Protein AF-0000000067000168 (afdb_homodimer)

Radius of gyration: 27.26 Å; Cα contacts (8 Å, |Δi|>4): 964; chains: 2; bounding box: 93×99×62 Å

Solvent-accessible surface area (backbone atoms only — not comparable to full-atom values): 21251 Å² total; per-residue (Å²): 139,87,82,80,80,77,79,79,79,79,78,78,76,75,76,75,75,70,70,74,71,79,65,78,86,60,66,50,33,58,50,72,48,90,46,81,82,55,77,58,92,60,68,30,63,60,35,26,62,43,54,45,55,56,91,67,48,40,62,89,51,80,71,49,58,49,43,51,36,30,37,63,44,26,30,80,57,54,34,35,72,39,35,19,30,31,37,38,38,26,44,44,73,42,67,52,51,40,26,23,35,48,84,32,41,37,41,36,36,30,68,37,51,31,41,33,40,28,24,30,89,33,33,42,31,28,44,68,43,39,56,57,14,38,36,40,38,43,24,40,42,36,30,31,70,36,42,70,29,77,84,43,53,20,34,32,40,37,37,30,46,27,41,58,89,58,74,48,75,42,88,80,62,62,62,50,90,77,47,44,79,56,78,75,70,51,64,82,55,68,68,68,84,119,138,84,80,78,79,78,79,79,76,80,79,78,76,77,78,75,74,69,70,74,72,79,65,78,87,61,65,50,34,60,50,70,47,90,47,82,81,55,76,58,91,60,68,29,62,60,36,26,60,43,53,44,54,56,91,65,48,43,61,88,51,81,72,49,58,51,43,50,38,29,37,64,44,25,31,80,57,55,34,37,71,38,36,19,31,34,38,38,37,24,44,46,74,43,68,52,51,41,26,24,35,48,84,33,40,36,42,37,36,30,66,36,50,31,40,33,38,29,25,30,90,33,32,43,30,27,44,69,44,41,58,59,14,38,35,39,38,44,24,40,42,36,30,32,70,36,43,71,30,78,86,41,55,20,35,32,40,36,36,28,46,27,43,56,86,59,76,48,75,42,90,82,64,62,63,51,89,76,48,45,80,57,78,74,67,52,64,82,56,68,68,68,86,120

Organism: NCBI:txid86049

InterPro domains:
  IPR011051 RmlC-like cupin domain superfamily [SSF51182] (51-175)
  IPR013096 Cupin 2, conserved barrel [PF07883] (87-157)
  IPR014710 RmlC-like jelly roll fold [G3DSA:2.60.120.10] (40-183)
  IPR052535 Bacilysin biosynthesis H2HPP isomerase [PTHR40112] (24-173)

Structure (mmCIF, N/CA/C/O backbone):
data_AF-0000000067000168-model_v1
#
loop_
_entity.id
_entity.type
_entity.pdbx_description
1 polymer Cupin
#
loop_
_atom_site.group_PDB
_atom_site.id
_atom_site.type_symbol
_atom_site.label_atom_id
_atom_site.label_alt_id
_atom_site.label_comp_id
_atom_site.label_asym_id
_atom_site.label_entity_id
_atom_site.label_seq_id
_atom_site.pdbx_PDB_ins_code
_atom_site.Cartn_x
_atom_site.Cartn_y
_atom_site.Cartn_z
_atom_site.occupancy
_atom_site.B_iso_or_equiv
_atom_site.auth_seq_id
_atom_site.auth_comp_id
_atom_site.auth_asym_id
_atom_site.auth_atom_id
_atom_site.pdbx_PDB_model_num
ATOM 1 N N . MET A 1 1 ? -66.438 -50.125 -32.125 1 29.42 1 MET A N 1
ATOM 2 C CA . MET A 1 1 ? -65.312 -50.062 -31.141 1 29.42 1 MET A CA 1
ATOM 3 C C . MET A 1 1 ? -64.312 -49.031 -31.531 1 29.42 1 MET A C 1
ATOM 5 O O . MET A 1 1 ? -63.562 -49.188 -32.5 1 29.42 1 MET A O 1
ATOM 9 N N . SER A 1 2 ? -64.625 -47.625 -31.312 1 34.09 2 SER A N 1
ATOM 10 C CA . SER A 1 2 ? -64 -46.375 -31.672 1 34.09 2 SER A CA 1
ATOM 11 C C . SER A 1 2 ? -62.656 -46.219 -30.984 1 34.09 2 SER A C 1
ATOM 13 O O . SER A 1 2 ? -62.562 -46.344 -29.766 1 34.09 2 SER A O 1
ATOM 15 N N . GLU A 1 3 ? -61.531 -46.438 -31.688 1 32.81 3 GLU A N 1
ATOM 16 C CA . GLU A 1 3 ? -60.125 -46.344 -31.391 1 32.81 3 GLU A CA 1
ATOM 17 C C . GLU A 1 3 ? -59.719 -44.906 -31.078 1 32.81 3 GLU A C 1
ATOM 19 O O . GLU A 1 3 ? -59.875 -44.031 -31.906 1 32.81 3 GLU A O 1
ATOM 24 N N . GLN A 1 4 ? -59.812 -44.375 -29.797 1 29.36 4 GLN A N 1
ATOM 25 C CA . GLN A 1 4 ? -59.344 -43.125 -29.25 1 29.36 4 GLN A CA 1
ATOM 26 C C . GLN A 1 4 ? -57.844 -42.969 -29.391 1 29.36 4 GLN A C 1
ATOM 28 O O . GLN A 1 4 ? -57.094 -43.781 -28.844 1 29.36 4 GLN A O 1
ATOM 33 N N . GLN A 1 5 ? -57.344 -42.406 -30.516 1 31.45 5 GLN A N 1
ATOM 34 C CA . GLN A 1 5 ? -55.938 -42.062 -30.75 1 31.45 5 GLN A CA 1
ATOM 35 C C . GLN A 1 5 ? -55.469 -40.969 -29.781 1 31.45 5 GLN A C 1
ATOM 37 O O . GLN A 1 5 ? -56.031 -39.875 -29.766 1 31.45 5 GLN A O 1
ATOM 42 N N . HIS A 1 6 ? -55.094 -41.312 -28.531 1 33.34 6 HIS A N 1
ATOM 43 C CA . HIS A 1 6 ? -54.5 -40.344 -27.625 1 33.34 6 HIS A CA 1
ATOM 44 C C . HIS A 1 6 ? -53.188 -39.781 -28.203 1 33.34 6 HIS A C 1
ATOM 46 O O . HIS A 1 6 ? -52.281 -40.562 -28.547 1 33.34 6 HIS A O 1
ATOM 52 N N . SER A 1 7 ? -53.25 -38.625 -28.906 1 34.72 7 SER A N 1
ATOM 53 C CA . SER A 1 7 ? -52.062 -37.906 -29.328 1 34.72 7 SER A CA 1
ATOM 54 C C . SER A 1 7 ? -51.281 -37.375 -28.109 1 34.72 7 SER A C 1
ATOM 56 O O . SER A 1 7 ? -51.844 -36.594 -27.312 1 34.72 7 SER A O 1
ATOM 58 N N . HIS A 1 8 ? -50.406 -38.156 -27.531 1 34.56 8 HIS A N 1
ATOM 59 C CA . HIS A 1 8 ? -49.469 -37.656 -26.531 1 34.56 8 HIS A CA 1
ATOM 60 C C . HIS A 1 8 ? -48.562 -36.562 -27.094 1 34.56 8 HIS A C 1
ATOM 62 O O . HIS A 1 8 ? -47.875 -36.781 -28.094 1 34.56 8 HIS A O 1
ATOM 68 N N . SER A 1 9 ? -48.969 -35.281 -27 1 35.06 9 SER A N 1
ATOM 69 C CA . SER A 1 9 ? -48.094 -34.125 -27.281 1 35.06 9 SER A CA 1
ATOM 70 C C . SER A 1 9 ? -46.906 -34.094 -26.328 1 35.06 9 SER A C 1
ATOM 72 O O . SER A 1 9 ? -47.094 -34 -25.109 1 35.06 9 SER A O 1
ATOM 74 N N . HIS A 1 10 ? -45.812 -34.781 -26.656 1 35.72 10 HIS A N 1
ATOM 75 C CA . HIS A 1 10 ? -44.531 -34.594 -25.953 1 35.72 10 HIS A CA 1
ATOM 76 C C . HIS A 1 10 ? -44.062 -33.156 -26.031 1 35.72 10 HIS A C 1
ATOM 78 O O . HIS A 1 10 ? -43.781 -32.656 -27.109 1 35.72 10 HIS A O 1
ATOM 84 N N . ASP A 1 11 ? -44.5 -32.281 -25.125 1 36.09 11 ASP A N 1
ATOM 85 C CA . ASP A 1 11 ? -43.906 -30.969 -24.953 1 36.09 11 ASP A CA 1
ATOM 86 C C . ASP A 1 11 ? -42.438 -31.078 -24.578 1 36.09 11 ASP A C 1
ATOM 88 O O . ASP A 1 11 ? -42.094 -31.594 -23.5 1 36.09 11 ASP A O 1
ATOM 92 N N . HIS A 1 12 ? -41.531 -31.219 -25.516 1 38.75 12 HIS A N 1
ATOM 93 C CA . HIS A 1 12 ? -40.094 -31.047 -25.266 1 38.75 12 HIS A CA 1
ATOM 94 C C . HIS A 1 12 ? -39.812 -29.641 -24.781 1 38.75 12 HIS A C 1
ATOM 96 O O . HIS A 1 12 ? -39.875 -28.672 -25.562 1 38.75 12 HIS A O 1
ATOM 102 N N . SER A 1 13 ? -40.062 -29.312 -23.516 1 37.72 13 SER A N 1
ATOM 103 C CA . SER A 1 13 ? -39.469 -28.109 -22.938 1 37.72 13 SER A CA 1
ATOM 104 C C . SER A 1 13 ? -37.938 -28.125 -23.031 1 37.72 13 SER A C 1
ATOM 106 O O . SER A 1 13 ? -37.281 -28.906 -22.344 1 37.72 13 SER A O 1
ATOM 108 N N . HIS A 1 14 ? -37.375 -27.75 -24.172 1 37.94 14 HIS A N 1
ATOM 109 C CA . HIS A 1 14 ? -35.938 -27.438 -24.219 1 37.94 14 HIS A CA 1
ATOM 110 C C . HIS A 1 14 ?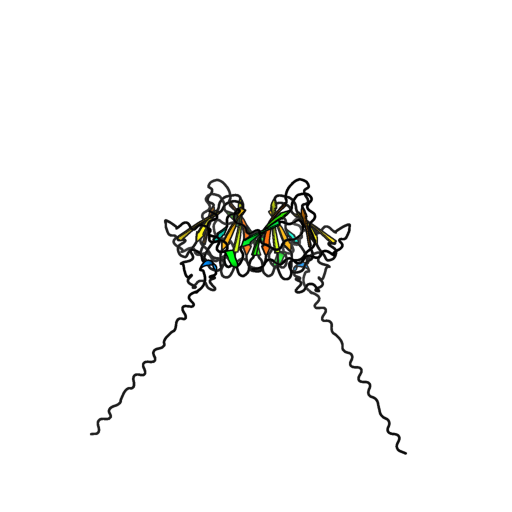 -35.594 -26.312 -23.234 1 37.94 14 HIS A C 1
ATOM 112 O O . HIS A 1 14 ? -36.062 -25.188 -23.406 1 37.94 14 HIS A O 1
ATOM 118 N N . ASP A 1 15 ? -35.406 -26.641 -21.984 1 37.81 15 ASP A N 1
ATOM 119 C CA . ASP A 1 15 ? -34.719 -25.703 -21.094 1 37.81 15 ASP A CA 1
ATOM 120 C C . ASP A 1 15 ? -33.344 -25.297 -21.656 1 37.81 15 ASP A C 1
ATOM 122 O O . ASP A 1 15 ? -32.438 -26.125 -21.734 1 37.81 15 ASP A O 1
ATOM 126 N N . HIS A 1 16 ? -33.281 -24.391 -22.609 1 38.38 16 HIS A N 1
ATOM 127 C CA . HIS A 1 16 ? -32.031 -23.719 -22.906 1 38.38 16 HIS A CA 1
ATOM 128 C C . HIS A 1 16 ? -31.438 -23.047 -21.672 1 38.38 16 HIS A C 1
ATOM 130 O O . HIS A 1 16 ? -31.922 -21.984 -21.25 1 38.38 16 HIS A O 1
ATOM 136 N N . SER A 1 17 ? -30.875 -23.812 -20.766 1 37.38 17 SER A N 1
ATOM 137 C CA . SER A 1 17 ? -29.969 -23.156 -19.828 1 37.38 17 SER A CA 1
ATOM 138 C C . SER A 1 17 ? -28.938 -22.297 -20.578 1 37.38 17 SER A C 1
ATOM 140 O O . SER A 1 17 ? -28.016 -22.844 -21.203 1 37.38 17 SER A O 1
ATOM 142 N N . HIS A 1 18 ? -29.312 -21.234 -21.109 1 37.41 18 HIS A N 1
ATOM 143 C CA . HIS A 1 18 ? -28.281 -20.266 -21.453 1 37.41 18 HIS A CA 1
ATOM 144 C C . HIS A 1 18 ? -27.344 -20.031 -20.281 1 37.41 18 HIS A C 1
ATOM 146 O O . HIS A 1 18 ? -27.656 -19.281 -19.359 1 37.41 18 HIS A O 1
ATOM 152 N N . GLY A 1 19 ? -26.578 -21.047 -19.953 1 36.81 19 GLY A N 1
ATOM 153 C CA . GLY A 1 19 ? -25.422 -20.594 -19.188 1 36.81 19 GLY A CA 1
ATOM 154 C C . GLY A 1 19 ? -24.781 -19.359 -19.766 1 36.81 19 GLY A C 1
ATOM 155 O O . GLY A 1 19 ? -24.281 -19.375 -20.891 1 36.81 19 GLY A O 1
ATOM 156 N N . HIS A 1 20 ? -25.266 -18.188 -19.547 1 38.78 20 HIS A N 1
ATOM 157 C CA . HIS A 1 20 ? -24.516 -16.969 -19.812 1 38.78 20 HIS A CA 1
ATOM 158 C C . HIS A 1 20 ? -23.047 -17.125 -19.438 1 38.78 20 HIS A C 1
ATOM 160 O O . HIS A 1 20 ? -22.703 -17.266 -18.266 1 38.78 20 HIS A O 1
ATOM 166 N N . ASP A 1 21 ? -22.344 -17.922 -20.203 1 43.53 21 ASP A N 1
ATOM 167 C CA . ASP A 1 21 ? -20.891 -17.766 -20.156 1 43.53 21 ASP A CA 1
ATOM 168 C C . ASP A 1 21 ? -20.5 -16.281 -20.172 1 43.53 21 ASP A C 1
ATOM 170 O O . ASP A 1 21 ? -20.625 -15.617 -21.203 1 43.53 21 ASP A O 1
ATOM 174 N N . HIS A 1 22 ? -20.797 -15.508 -19.172 1 50.88 22 HIS A N 1
ATOM 175 C CA . HIS A 1 22 ? -20.266 -14.148 -19.078 1 50.88 22 HIS A CA 1
ATOM 176 C C . HIS A 1 22 ? -18.766 -14.125 -19.391 1 50.88 22 HIS A C 1
ATOM 178 O O . HIS A 1 22 ? -17.938 -14.18 -18.484 1 50.88 22 HIS A O 1
ATOM 184 N N . SER A 1 23 ? -18.5 -14.664 -20.531 1 63.84 23 SER A N 1
ATOM 185 C CA . SER A 1 23 ? -17.125 -14.586 -21.016 1 63.84 23 SER A CA 1
ATOM 186 C C . SER A 1 23 ? -16.641 -13.141 -21.078 1 63.84 23 SER A C 1
ATOM 188 O O . SER A 1 23 ? -17.375 -12.258 -21.531 1 63.84 23 SER A O 1
ATOM 190 N N . HIS A 1 24 ? -15.75 -12.797 -20.281 1 73.31 24 HIS A N 1
ATOM 191 C CA . HIS A 1 24 ? -15.086 -11.5 -20.328 1 73.31 24 HIS A CA 1
ATOM 192 C C . HIS A 1 24 ? -14.609 -11.18 -21.75 1 73.31 24 HIS A C 1
ATOM 194 O O . HIS A 1 24 ? -13.93 -12 -22.375 1 73.31 24 HIS A O 1
ATOM 200 N N . SER A 1 25 ? -15.148 -10.078 -22.422 1 77.75 25 SER A N 1
ATOM 201 C CA . SER A 1 25 ? -14.828 -9.703 -23.797 1 77.75 25 SER A CA 1
ATOM 202 C C . SER A 1 25 ? -13.703 -8.672 -23.828 1 77.75 25 SER A C 1
ATOM 204 O O . SER A 1 25 ? -13.141 -8.398 -24.891 1 77.75 25 SER A O 1
ATOM 206 N N . GLY A 1 26 ? -13.156 -8.242 -22.797 1 83.19 26 GLY A N 1
ATOM 207 C CA . GLY A 1 26 ? -12.102 -7.246 -22.766 1 83.19 26 GLY A CA 1
ATOM 208 C C . GLY A 1 26 ? -10.719 -7.84 -22.578 1 83.19 26 GLY A C 1
ATOM 209 O O . GLY A 1 26 ? -10.555 -9.062 -22.562 1 83.19 26 GLY A O 1
ATOM 210 N N . PRO A 1 27 ? -9.75 -6.926 -22.719 1 91.12 27 PRO A N 1
ATOM 211 C CA . PRO A 1 27 ? -8.406 -7.434 -22.453 1 91.12 27 PRO A CA 1
ATOM 212 C C . PRO A 1 27 ? -8.32 -8.25 -21.172 1 91.12 27 PRO A C 1
ATOM 214 O O . PRO A 1 27 ? -8.992 -7.926 -20.188 1 91.12 27 PRO A O 1
ATOM 217 N N . ALA A 1 28 ? -7.535 -9.266 -21.172 1 91.19 28 ALA A N 1
ATOM 218 C CA . ALA A 1 28 ? -7.465 -10.227 -20.078 1 91.19 28 ALA A CA 1
ATOM 219 C C . ALA A 1 28 ? -7.094 -9.539 -18.766 1 91.19 28 ALA A C 1
ATOM 221 O O . ALA A 1 28 ? -7.594 -9.898 -17.703 1 91.19 28 ALA A O 1
ATOM 222 N N . HIS A 1 29 ? -6.23 -8.531 -18.828 1 91 29 HIS A N 1
ATOM 223 C CA . HIS A 1 29 ? -5.73 -7.91 -17.609 1 91 29 HIS A CA 1
ATOM 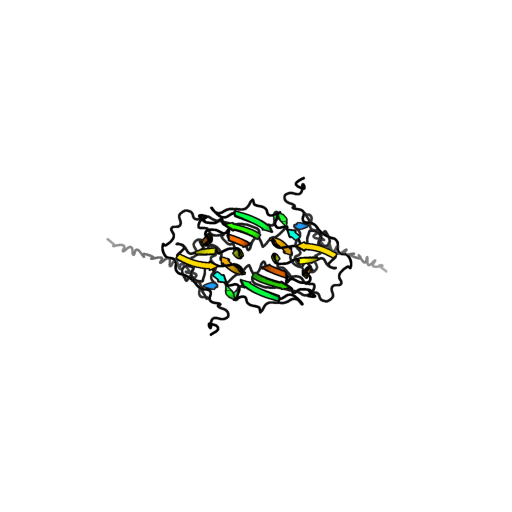224 C C . HIS A 1 29 ? -6.824 -7.102 -16.922 1 91 29 HIS A C 1
ATOM 226 O O . HIS A 1 29 ? -6.656 -6.676 -15.773 1 91 29 HIS A O 1
ATOM 232 N N . LEU A 1 30 ? -7.965 -6.926 -17.578 1 91.81 30 LEU A N 1
ATOM 233 C CA . LEU A 1 30 ? -9.062 -6.172 -16.984 1 91.81 30 LEU A CA 1
ATOM 234 C C . LEU A 1 30 ? -10.094 -7.109 -16.359 1 91.81 30 LEU A C 1
ATOM 236 O O . LEU A 1 30 ? -11.055 -6.652 -15.727 1 91.81 30 LEU A O 1
ATOM 240 N N . PHE A 1 31 ? -9.859 -8.391 -16.5 1 93.25 31 PHE A N 1
ATOM 241 C CA . PHE A 1 31 ? -10.742 -9.375 -15.883 1 93.25 31 PHE A CA 1
ATOM 242 C C . PHE A 1 31 ? -10.523 -9.422 -14.375 1 93.25 31 PHE A C 1
ATOM 244 O O . PHE A 1 31 ? -9.383 -9.414 -13.906 1 93.25 31 PHE A O 1
ATOM 251 N N . GLN A 1 32 ? -11.648 -9.5 -13.617 1 94.25 32 GLN A N 1
ATOM 252 C CA . GLN A 1 32 ? -11.586 -9.766 -12.188 1 94.25 32 GLN A CA 1
ATOM 253 C C . GLN A 1 32 ? -12.648 -10.781 -11.773 1 94.25 32 GLN A C 1
ATOM 255 O O . GLN A 1 32 ? -13.836 -10.594 -12.055 1 94.25 32 GLN A O 1
ATOM 260 N N . ALA A 1 33 ? -12.156 -11.773 -11.148 1 95 33 ALA A N 1
ATOM 261 C CA . ALA A 1 33 ? -13.094 -12.773 -10.633 1 95 33 ALA A CA 1
ATOM 262 C C . ALA A 1 33 ? -13.945 -12.195 -9.5 1 95 33 ALA A C 1
ATOM 264 O O . ALA A 1 33 ? -13.461 -11.383 -8.711 1 95 33 ALA A O 1
ATOM 265 N N . THR A 1 34 ? -15.18 -12.648 -9.383 1 93.81 34 THR A N 1
ATOM 266 C CA . THR A 1 34 ? -16.078 -12.195 -8.328 1 93.81 34 THR A CA 1
ATOM 267 C C . THR A 1 34 ? -16.422 -13.336 -7.379 1 93.81 34 THR A C 1
ATOM 269 O O . THR A 1 34 ? -17.078 -13.125 -6.355 1 93.81 34 THR A O 1
ATOM 272 N N . SER A 1 35 ? -15.969 -14.523 -7.797 1 92.81 35 SER A N 1
ATOM 273 C CA . SER A 1 35 ? -16.094 -15.711 -6.961 1 92.81 35 SER A CA 1
ATOM 274 C C . SER A 1 35 ? -14.969 -16.703 -7.223 1 92.81 35 SER A C 1
ATOM 276 O O . SER A 1 35 ? -14.305 -16.625 -8.258 1 92.81 35 SER A O 1
ATOM 278 N N . PRO A 1 36 ? -14.758 -17.641 -6.336 1 89.5 36 PRO A N 1
ATOM 279 C CA . PRO A 1 36 ? -13.68 -18.594 -6.551 1 89.5 36 PRO A CA 1
ATOM 280 C C . PRO A 1 36 ? -13.953 -19.531 -7.727 1 89.5 36 PRO A C 1
ATOM 282 O O . PRO A 1 36 ? -13.039 -20.203 -8.211 1 89.5 36 PRO A O 1
ATOM 285 N N . ASP A 1 37 ? -15.141 -19.562 -8.219 1 90.81 37 ASP A N 1
ATOM 286 C CA . ASP A 1 37 ? -15.516 -20.516 -9.266 1 90.81 37 ASP A CA 1
ATOM 287 C C . ASP A 1 37 ? -15.391 -19.875 -10.648 1 90.81 37 ASP A C 1
ATOM 289 O O . ASP A 1 37 ? -15.555 -20.547 -11.664 1 90.81 37 ASP A O 1
ATOM 293 N N . ASP A 1 38 ? -15.133 -18.562 -10.609 1 92 38 ASP A N 1
ATOM 294 C CA . ASP A 1 38 ? -15.008 -17.891 -11.891 1 92 38 ASP A CA 1
ATOM 295 C C . ASP A 1 38 ? -13.781 -18.391 -12.656 1 92 38 ASP A C 1
ATOM 297 O O . ASP A 1 38 ? -12.727 -18.625 -12.062 1 92 38 ASP A O 1
ATOM 301 N N . GLN A 1 39 ? -13.977 -18.469 -14 1 89.31 39 GLN A N 1
ATOM 302 C CA . GLN A 1 39 ? -12.867 -18.875 -14.859 1 89.31 39 GLN A CA 1
ATOM 303 C C . GLN A 1 39 ? -12.305 -17.688 -15.633 1 89.31 39 GLN A C 1
ATOM 305 O O . GLN A 1 39 ? -13.023 -17.031 -16.375 1 89.31 39 GLN A O 1
ATOM 310 N N . PRO A 1 40 ? -11.094 -17.5 -15.422 1 92.38 40 PRO A N 1
ATOM 311 C CA . PRO A 1 40 ? -10.484 -16.422 -16.203 1 92.38 40 PRO A CA 1
ATOM 312 C C . PRO A 1 40 ? -10.398 -16.75 -17.703 1 92.38 40 PRO A C 1
ATOM 314 O O . PRO A 1 40 ? -10.352 -17.938 -18.062 1 92.38 40 PRO A O 1
ATOM 317 N N . PRO A 1 41 ? -10.367 -15.75 -18.562 1 91.56 41 PRO A N 1
ATOM 318 C CA . PRO A 1 41 ? -10.344 -15.984 -20.016 1 91.56 41 PRO A CA 1
ATOM 319 C C . PRO A 1 41 ? -9.023 -16.578 -20.484 1 91.56 41 PRO A C 1
ATOM 321 O O . PRO A 1 41 ? -8.945 -17.109 -21.594 1 91.56 41 PRO A O 1
ATOM 324 N N . ASP A 1 42 ? -7.953 -16.547 -19.734 1 94.5 42 ASP A N 1
ATOM 325 C CA . ASP A 1 42 ? -6.621 -16.953 -20.156 1 94.5 42 ASP A CA 1
ATOM 326 C C . ASP A 1 42 ? -5.957 -17.844 -19.109 1 94.5 42 ASP A C 1
ATOM 328 O O . ASP A 1 42 ? -4.734 -17.812 -18.953 1 94.5 42 ASP A O 1
ATOM 332 N N . ASP A 1 43 ? -6.773 -18.484 -18.375 1 94 43 ASP A N 1
ATOM 333 C CA . ASP A 1 43 ? -6.281 -19.359 -17.312 1 94 43 ASP A CA 1
ATOM 334 C C . ASP A 1 43 ? -5.383 -18.609 -16.344 1 94 43 ASP A C 1
ATOM 336 O O . ASP A 1 43 ? -4.371 -19.141 -15.883 1 94 43 ASP A O 1
ATOM 340 N N . TRP A 1 44 ? -5.547 -17.312 -16.188 1 96 44 TRP A N 1
ATOM 341 C CA . TRP A 1 44 ? -4.934 -16.422 -15.211 1 96 44 TRP A CA 1
ATOM 342 C C . TRP A 1 44 ? -3.596 -15.891 -15.719 1 96 44 TRP A C 1
ATOM 344 O O . TRP A 1 44 ? -2.869 -15.211 -14.984 1 96 44 TRP A O 1
ATOM 354 N N . LYS A 1 45 ? -3.25 -16.156 -16.891 1 96.56 45 LYS A N 1
ATOM 355 C CA . LYS A 1 45 ? -1.918 -15.766 -17.328 1 96.56 45 LYS A CA 1
ATOM 356 C C . LYS A 1 45 ? -1.714 -14.258 -17.188 1 96.56 45 LYS A C 1
ATOM 358 O O . LYS A 1 45 ? -0.816 -13.812 -16.469 1 96.56 45 LYS A O 1
ATOM 363 N N . GLU A 1 46 ? -2.594 -13.461 -17.781 1 94.44 46 GLU A N 1
ATOM 364 C CA . GLU A 1 46 ? -2.494 -12.008 -17.719 1 94.44 46 GLU A CA 1
ATOM 365 C C . GLU A 1 46 ? -3.592 -11.414 -16.828 1 94.44 46 GLU A C 1
ATOM 367 O O . GLU A 1 46 ? -3.521 -10.25 -16.438 1 94.44 46 GLU A O 1
ATOM 372 N N . SER A 1 47 ? -4.562 -12.25 -16.531 1 95.44 47 SER A N 1
ATOM 373 C CA . SER A 1 47 ? -5.656 -11.844 -15.656 1 95.44 47 SER A CA 1
ATOM 374 C C . SER A 1 47 ? -5.332 -12.125 -14.195 1 95.44 47 SER A C 1
ATOM 376 O O . SER A 1 47 ? -6.086 -11.734 -13.297 1 95.44 47 SER A O 1
ATOM 378 N N . GLY A 1 48 ? -4.219 -12.789 -13.938 1 97.62 48 GLY A N 1
ATOM 379 C CA . GLY A 1 48 ? -3.771 -13.117 -12.594 1 97.62 48 GLY A CA 1
ATOM 380 C C . GLY A 1 48 ? -2.736 -12.148 -12.055 1 97.62 48 GLY A C 1
ATOM 381 O O . GLY A 1 48 ? -2.865 -10.938 -12.227 1 97.62 48 GLY A O 1
ATOM 382 N N . VAL A 1 49 ? -1.754 -12.672 -11.422 1 98.69 49 VAL A N 1
ATOM 383 C CA . VAL A 1 49 ? -0.721 -11.875 -10.773 1 98.69 49 VAL A CA 1
ATOM 384 C C . VAL A 1 49 ? 0.064 -11.094 -11.82 1 98.69 49 VAL A C 1
ATOM 386 O O . VAL A 1 49 ? 0.394 -11.617 -12.883 1 98.69 49 VAL A O 1
ATOM 389 N N . ARG A 1 50 ? 0.33 -9.859 -11.523 1 98.56 50 ARG A N 1
ATOM 390 C CA . ARG A 1 50 ? 1.165 -9 -12.359 1 98.56 50 ARG A CA 1
ATOM 391 C C . ARG A 1 50 ? 2.355 -8.469 -11.57 1 98.56 50 ARG A C 1
ATOM 393 O O . ARG A 1 50 ? 2.193 -7.961 -10.461 1 98.56 50 ARG A O 1
ATOM 400 N N . VAL A 1 51 ? 3.502 -8.602 -12.125 1 98.75 51 VAL A N 1
ATOM 401 C CA . VAL A 1 51 ? 4.707 -8.039 -11.531 1 98.75 51 VAL A CA 1
ATOM 402 C C . VAL A 1 51 ? 5.168 -6.832 -12.352 1 98.75 51 VAL A C 1
ATOM 404 O O . VAL A 1 51 ? 5.473 -6.957 -13.539 1 98.75 51 VAL A O 1
ATOM 407 N N . ILE A 1 52 ? 5.184 -5.707 -11.758 1 98.5 52 ILE A N 1
ATOM 408 C CA . ILE A 1 52 ? 5.586 -4.465 -12.406 1 98.5 52 ILE A CA 1
ATOM 409 C C . ILE A 1 52 ? 6.988 -4.07 -11.945 1 98.5 52 ILE A C 1
ATOM 411 O O . ILE A 1 52 ? 7.195 -3.744 -10.781 1 98.5 52 ILE A O 1
ATOM 415 N N . PRO A 1 53 ? 7.914 -4.012 -12.867 1 98.38 53 PRO A N 1
ATOM 416 C CA . PRO A 1 53 ? 9.289 -3.662 -12.492 1 98.38 53 PRO A CA 1
ATOM 417 C C . PRO A 1 53 ? 9.414 -2.213 -12.031 1 98.38 53 PRO A C 1
ATOM 419 O O . PRO A 1 53 ? 8.742 -1.327 -12.562 1 98.38 53 PRO A O 1
ATOM 422 N N . ALA A 1 54 ? 10.352 -2.006 -11.148 1 98.06 54 ALA A N 1
ATOM 423 C CA . ALA A 1 54 ? 10.609 -0.682 -10.578 1 98.06 54 ALA A CA 1
ATOM 424 C C . ALA A 1 54 ? 10.922 0.332 -11.68 1 98.06 54 ALA A C 1
ATOM 426 O O . ALA A 1 54 ? 10.594 1.514 -11.555 1 98.06 54 ALA A O 1
ATOM 427 N N . GLY A 1 55 ? 11.5 -0.064 -12.719 1 96.75 55 GLY A N 1
ATOM 428 C CA . GLY A 1 55 ? 11.891 0.822 -13.805 1 96.75 55 GLY A CA 1
ATOM 429 C C . GLY A 1 55 ? 10.766 1.092 -14.789 1 96.75 55 GLY A C 1
ATOM 430 O O . GLY A 1 55 ? 10.945 1.839 -15.75 1 96.75 55 GLY A O 1
ATOM 431 N N . SER A 1 56 ? 9.586 0.588 -14.531 1 96.75 56 SER A N 1
ATOM 432 C CA . SER A 1 56 ? 8.492 0.692 -15.484 1 96.75 56 SER A CA 1
ATOM 433 C C . SER A 1 56 ? 7.316 1.469 -14.898 1 96.75 56 SER A C 1
ATOM 435 O O . SER A 1 56 ? 6.18 1.316 -15.344 1 96.75 56 SER A O 1
ATOM 437 N N . LEU A 1 57 ? 7.531 2.291 -13.945 1 97.19 57 LEU A N 1
ATOM 438 C CA . LEU A 1 57 ? 6.445 3.059 -13.352 1 97.19 57 LEU A CA 1
ATOM 439 C C . LEU A 1 57 ? 6.039 4.219 -14.258 1 97.19 57 LEU A C 1
ATOM 441 O O . LEU A 1 57 ? 6.844 4.703 -15.055 1 97.19 57 LEU A O 1
ATOM 445 N N . ASP A 1 58 ? 4.809 4.617 -14.164 1 95.44 58 ASP A N 1
ATOM 446 C CA . ASP A 1 58 ? 4.242 5.684 -14.984 1 95.44 58 ASP A CA 1
ATOM 447 C C . ASP A 1 58 ? 4.277 7.023 -14.25 1 95.44 58 ASP A C 1
ATOM 449 O O . ASP A 1 58 ? 3.607 7.191 -13.227 1 95.44 58 ASP A O 1
ATOM 453 N N . THR A 1 59 ? 4.906 8.031 -14.797 1 94 59 THR A N 1
ATOM 454 C CA . THR A 1 59 ? 5.09 9.297 -14.102 1 94 59 THR A CA 1
ATOM 455 C C . THR A 1 59 ? 3.957 10.266 -14.438 1 94 59 THR A C 1
ATOM 457 O O . THR A 1 59 ? 3.914 11.383 -13.922 1 94 59 THR A O 1
ATOM 460 N N . ASN A 1 60 ? 3.078 9.797 -15.289 1 91.31 60 ASN A N 1
ATOM 461 C CA . ASN A 1 60 ? 1.927 10.633 -15.602 1 91.31 60 ASN A CA 1
ATOM 462 C C . ASN A 1 60 ? 0.85 10.539 -14.523 1 91.31 60 ASN A C 1
ATOM 464 O O . ASN A 1 60 ? -0.215 9.961 -14.758 1 91.31 60 ASN A O 1
ATOM 468 N N . THR A 1 61 ? 1.073 11.102 -13.438 1 90.81 61 THR A N 1
ATOM 469 C CA . THR A 1 61 ? 0.187 11.109 -12.281 1 90.81 61 THR A CA 1
ATOM 470 C C . THR A 1 61 ? -0.006 12.531 -11.758 1 90.81 61 THR A C 1
ATOM 472 O O . THR A 1 61 ? 0.827 13.406 -12 1 90.81 61 THR A O 1
ATOM 475 N N . PRO A 1 62 ? -1.192 12.82 -11.07 1 88.44 62 PRO A N 1
ATOM 476 C CA . PRO A 1 62 ? -1.297 14.125 -10.414 1 88.44 62 PRO A CA 1
ATOM 477 C C . PRO A 1 62 ? -0.125 14.406 -9.477 1 88.44 62 PRO A C 1
ATOM 479 O O . PRO A 1 62 ? 0.356 13.5 -8.789 1 88.44 62 PRO A O 1
ATOM 482 N N . GLN A 1 63 ? 0.305 15.625 -9.539 1 89.38 63 GLN A N 1
ATOM 483 C CA . GLN A 1 63 ? 1.479 15.992 -8.758 1 89.38 63 GLN A CA 1
ATOM 484 C C . GLN A 1 63 ? 1.157 17.109 -7.773 1 89.38 63 GLN A C 1
ATOM 486 O O . GLN A 1 63 ? 0.157 17.812 -7.934 1 89.38 63 GLN A O 1
ATOM 491 N N . THR A 1 64 ? 1.86 17.203 -6.738 1 90.69 64 THR A N 1
ATOM 492 C CA . THR A 1 64 ? 1.968 18.312 -5.793 1 90.69 64 THR A CA 1
ATOM 493 C C . THR A 1 64 ? 3.354 18.953 -5.863 1 90.69 64 THR A C 1
ATOM 495 O O . THR A 1 64 ? 4.359 18.25 -5.996 1 90.69 64 THR A O 1
ATOM 498 N N . PRO A 1 65 ? 3.416 20.266 -5.809 1 89.44 65 PRO A N 1
ATOM 499 C CA . PRO A 1 65 ? 4.742 20.891 -5.848 1 89.44 65 PRO A CA 1
ATOM 500 C C . PRO A 1 65 ? 5.738 20.203 -4.91 1 89.44 65 PRO A C 1
ATOM 502 O O . PRO A 1 65 ? 5.426 19.969 -3.74 1 89.44 65 PRO A O 1
ATOM 505 N N . GLY A 1 66 ? 6.875 19.828 -5.508 1 91.75 66 GLY A N 1
ATOM 506 C CA . GLY A 1 66 ? 7.98 19.281 -4.738 1 91.75 66 GLY A CA 1
ATOM 507 C C . GLY A 1 66 ? 7.895 17.781 -4.562 1 91.75 66 GLY A C 1
ATOM 508 O O . GLY A 1 66 ? 8.781 17.172 -3.963 1 91.75 66 GLY A O 1
ATOM 509 N N . MET A 1 67 ? 6.859 17.188 -5.031 1 93.19 67 MET A N 1
ATOM 510 C CA . MET A 1 67 ? 6.664 15.742 -4.898 1 93.19 67 MET A CA 1
ATOM 511 C C . MET A 1 67 ? 6.574 15.078 -6.27 1 93.19 67 MET A C 1
ATOM 513 O O . MET A 1 67 ? 5.809 15.516 -7.125 1 93.19 67 MET A O 1
ATOM 517 N N . ASN A 1 68 ? 7.391 14.07 -6.5 1 93.81 68 ASN A N 1
ATOM 518 C CA . ASN A 1 68 ? 7.352 13.297 -7.734 1 93.81 68 ASN A CA 1
ATOM 519 C C . ASN A 1 68 ? 6.691 11.938 -7.52 1 93.81 68 ASN A C 1
ATOM 521 O O . ASN A 1 68 ? 7.273 11.047 -6.895 1 93.81 68 ASN A O 1
ATOM 525 N N . ARG A 1 69 ? 5.504 11.789 -8.125 1 95.5 69 ARG A N 1
ATOM 526 C CA . ARG A 1 69 ? 4.766 10.531 -7.988 1 95.5 69 ARG A CA 1
ATOM 527 C C . ARG A 1 69 ? 4.855 9.711 -9.266 1 95.5 69 ARG A C 1
ATOM 529 O O . ARG A 1 69 ? 4.852 10.258 -10.367 1 95.5 69 ARG A O 1
ATOM 536 N N . ALA A 1 70 ? 4.984 8.43 -9.125 1 96.69 70 ALA A N 1
ATOM 537 C CA . ALA A 1 70 ? 4.941 7.477 -10.227 1 96.69 70 ALA A CA 1
ATOM 538 C C . ALA A 1 70 ? 4.035 6.297 -9.898 1 96.69 70 ALA A C 1
ATOM 540 O O . ALA A 1 70 ? 4.047 5.789 -8.773 1 96.69 70 ALA A O 1
ATOM 541 N N . ALA A 1 71 ? 3.246 5.859 -10.852 1 97.12 71 ALA A N 1
ATOM 542 C CA . ALA A 1 71 ? 2.23 4.836 -10.617 1 97.12 71 ALA A CA 1
ATOM 543 C C . ALA A 1 71 ? 2.715 3.467 -11.086 1 97.12 71 ALA A C 1
ATOM 545 O O . ALA A 1 71 ? 3.311 3.344 -12.156 1 97.12 71 ALA A O 1
ATOM 546 N N . ALA A 1 72 ? 2.48 2.488 -10.305 1 98.06 72 ALA A N 1
ATOM 547 C CA . ALA A 1 72 ? 2.686 1.089 -10.664 1 98.06 72 ALA A CA 1
ATOM 548 C C . ALA A 1 72 ? 1.355 0.398 -10.953 1 98.06 72 ALA A C 1
ATOM 550 O O . ALA A 1 72 ? 1.147 -0.131 -12.047 1 98.06 72 ALA A O 1
ATOM 551 N N . ILE A 1 73 ? 0.443 0.464 -10.039 1 97.94 73 ILE A N 1
ATOM 552 C CA . ILE A 1 73 ? -0.841 -0.228 -10.094 1 97.94 73 ILE A CA 1
ATOM 553 C C . ILE A 1 73 ? -1.954 0.772 -10.391 1 97.94 73 ILE A C 1
ATOM 555 O O . ILE A 1 73 ? -2.182 1.709 -9.625 1 97.94 73 ILE A O 1
ATOM 559 N N . THR A 1 74 ? -2.611 0.643 -11.453 1 96.81 74 THR A N 1
ATOM 560 C CA . THR A 1 74 ? -3.793 1.398 -11.859 1 96.81 74 THR A CA 1
ATOM 561 C C . THR A 1 74 ? -4.781 0.503 -12.594 1 96.81 74 THR A C 1
ATOM 563 O O . THR A 1 74 ? -4.453 -0.63 -12.953 1 96.81 74 THR A O 1
ATOM 566 N N . ASN A 1 75 ? -5.922 1.038 -12.766 1 96.38 75 ASN A N 1
ATOM 567 C CA . ASN A 1 75 ? -6.883 0.307 -13.586 1 96.38 75 ASN A CA 1
ATOM 568 C C . ASN A 1 75 ? -6.332 0.041 -14.984 1 96.38 75 ASN A C 1
ATOM 570 O O . ASN A 1 75 ? -6.348 -1.098 -15.461 1 96.38 75 ASN A O 1
ATOM 574 N N . ALA A 1 76 ? -5.828 1.032 -15.625 1 93.75 76 ALA A N 1
ATOM 575 C CA . ALA A 1 76 ? -5.363 0.93 -17 1 93.75 76 ALA A CA 1
ATOM 576 C C . ALA A 1 76 ? -4.234 -0.088 -17.125 1 93.75 76 ALA A C 1
ATOM 578 O O . ALA A 1 76 ? -4.137 -0.798 -18.125 1 93.75 76 ALA A O 1
ATOM 579 N N . ARG A 1 77 ? -3.438 -0.24 -16.141 1 95 77 ARG A N 1
ATOM 580 C CA . ARG A 1 77 ? -2.209 -1.018 -16.266 1 95 77 ARG A CA 1
ATOM 581 C C . ARG A 1 77 ? -2.439 -2.471 -15.859 1 95 77 ARG A C 1
ATOM 583 O O . ARG A 1 77 ? -1.859 -3.383 -16.453 1 95 77 ARG A O 1
ATOM 590 N N . VAL A 1 78 ? -3.301 -2.668 -14.812 1 96.31 78 VAL A N 1
ATOM 591 C CA . VAL A 1 78 ? -3.393 -4.035 -14.312 1 96.31 78 VAL A CA 1
ATOM 592 C C . VAL A 1 78 ? -4.855 -4.395 -14.047 1 96.31 78 VAL A C 1
ATOM 594 O O . VAL A 1 78 ? -5.152 -5.484 -13.555 1 96.31 78 VAL A O 1
ATOM 597 N N . GLY A 1 79 ? -5.723 -3.459 -14.258 1 95.75 79 GLY A N 1
ATOM 598 C CA . GLY A 1 79 ? -7.145 -3.717 -14.086 1 95.75 79 GLY A CA 1
ATOM 599 C C . GLY A 1 79 ? -7.609 -3.514 -12.656 1 95.75 79 GLY A C 1
ATOM 600 O O . GLY A 1 79 ? -8.719 -3.924 -12.289 1 95.75 79 GLY A O 1
ATOM 601 N N . ALA A 1 80 ? -6.812 -2.938 -11.836 1 97.44 80 ALA A N 1
ATOM 602 C CA . ALA A 1 80 ? -7.207 -2.674 -10.453 1 97.44 80 ALA A CA 1
ATOM 603 C C . ALA A 1 80 ? -8.453 -1.797 -10.398 1 97.44 80 ALA A C 1
ATOM 605 O O . ALA A 1 80 ? -8.578 -0.835 -11.156 1 97.44 80 ALA A O 1
ATOM 606 N N . GLN A 1 81 ? -9.359 -2.094 -9.453 1 96.81 81 GLN A N 1
ATOM 607 C CA . GLN A 1 81 ? -10.617 -1.364 -9.367 1 96.81 81 GLN A CA 1
ATOM 608 C C . GLN A 1 81 ? -10.766 -0.675 -8.016 1 96.81 81 GLN A C 1
ATOM 610 O O . GLN A 1 81 ? -11.555 0.256 -7.863 1 96.81 81 GLN A O 1
ATOM 615 N N . LYS A 1 82 ? -9.961 -1.091 -7.105 1 96.88 82 LYS A N 1
ATOM 616 C CA . LYS A 1 82 ? -10.172 -0.612 -5.742 1 96.88 82 LYS A CA 1
ATOM 617 C C . LYS A 1 82 ? -8.875 -0.063 -5.148 1 96.88 82 LYS A C 1
ATOM 619 O O . LYS A 1 82 ? -8.875 0.493 -4.051 1 96.88 82 LYS A O 1
ATOM 624 N N . LEU A 1 83 ? -7.812 -0.228 -5.93 1 97.5 83 LEU A N 1
ATOM 625 C CA . LEU A 1 83 ? -6.52 0.201 -5.41 1 97.5 83 LEU A CA 1
ATOM 626 C C . LEU A 1 83 ? -5.746 0.99 -6.465 1 97.5 83 LEU A C 1
ATOM 628 O O . LEU A 1 83 ? -5.832 0.688 -7.656 1 97.5 83 LEU A O 1
ATOM 632 N N . TRP A 1 84 ? -5.082 1.916 -6.027 1 97.5 84 TRP A N 1
ATOM 633 C CA . TRP A 1 84 ? -3.992 2.59 -6.727 1 97.5 84 TRP A CA 1
ATOM 634 C C . TRP A 1 84 ? -2.697 2.512 -5.922 1 97.5 84 TRP A C 1
ATOM 636 O O . TRP A 1 84 ? -2.709 2.656 -4.699 1 97.5 84 TRP A O 1
ATOM 646 N N . ALA A 1 85 ? -1.532 2.279 -6.598 1 98.31 85 ALA A N 1
ATOM 647 C CA . ALA A 1 85 ? -0.274 2.234 -5.855 1 98.31 85 ALA A CA 1
ATOM 648 C C . ALA A 1 85 ? 0.884 2.742 -6.711 1 98.31 85 ALA A C 1
ATOM 650 O O . ALA A 1 85 ? 0.878 2.58 -7.934 1 98.31 85 ALA A O 1
ATOM 651 N N . GLY A 1 86 ? 1.844 3.283 -6.051 1 98.06 86 GLY A N 1
ATOM 652 C CA . GLY A 1 86 ? 3.051 3.797 -6.68 1 98.06 86 GLY A CA 1
ATOM 653 C C . GLY A 1 86 ? 4.066 4.324 -5.684 1 98.06 86 GLY A C 1
ATOM 654 O O . GLY A 1 86 ? 4.172 3.811 -4.566 1 98.06 86 GLY A O 1
ATOM 655 N N . THR A 1 87 ? 4.895 5.191 -6.188 1 98.12 87 THR A N 1
ATOM 656 C CA . THR A 1 87 ? 5.949 5.762 -5.352 1 98.12 87 THR A CA 1
ATOM 657 C C . THR A 1 87 ? 5.855 7.285 -5.328 1 98.12 87 THR A C 1
ATOM 659 O O . THR A 1 87 ? 5.195 7.887 -6.18 1 98.12 87 THR A O 1
ATOM 662 N N . VAL A 1 88 ? 6.426 7.844 -4.328 1 97.62 88 VAL A N 1
ATOM 663 C CA . VAL A 1 88 ? 6.656 9.281 -4.27 1 97.62 88 VAL A CA 1
ATOM 664 C C . VAL A 1 88 ? 8.07 9.562 -3.771 1 97.62 88 VAL A C 1
ATOM 666 O O . VAL A 1 88 ? 8.562 8.891 -2.859 1 97.62 88 VAL A O 1
ATOM 669 N N . LYS A 1 89 ? 8.68 10.445 -4.355 1 97.25 89 LYS A N 1
ATOM 670 C CA . LYS A 1 89 ? 9.992 10.945 -3.959 1 97.25 89 LYS A CA 1
ATOM 671 C C . LYS A 1 89 ? 9.953 12.445 -3.68 1 97.25 89 LYS A C 1
ATOM 673 O O . LYS A 1 89 ? 9.305 13.203 -4.41 1 97.25 89 LYS A O 1
ATOM 678 N N . ILE A 1 90 ? 10.57 12.82 -2.652 1 97.44 90 ILE A N 1
ATOM 679 C CA . ILE A 1 90 ? 10.695 14.227 -2.299 1 97.44 90 ILE A CA 1
ATOM 680 C C . ILE A 1 90 ? 12.164 14.586 -2.121 1 97.44 90 ILE A C 1
ATOM 682 O O . ILE A 1 90 ? 12.844 14.047 -1.244 1 97.44 90 ILE A O 1
ATOM 686 N N . HIS A 1 91 ? 12.586 15.508 -2.889 1 94.88 91 HIS A N 1
ATOM 687 C CA . HIS A 1 91 ? 13.992 15.891 -2.867 1 94.88 91 HIS A CA 1
ATOM 688 C C . HIS A 1 91 ? 14.344 16.625 -1.577 1 94.88 91 HIS A C 1
ATOM 690 O O . HIS A 1 91 ? 13.477 17.203 -0.932 1 94.88 91 HIS A O 1
ATOM 696 N N . ALA A 1 92 ? 15.688 16.578 -1.354 1 92 92 ALA A N 1
ATOM 697 C CA . ALA A 1 92 ? 16.188 17.375 -0.234 1 92 92 ALA A CA 1
ATOM 698 C C . ALA A 1 92 ? 15.891 18.859 -0.434 1 92 92 ALA A C 1
ATOM 700 O O . ALA A 1 92 ? 16.031 19.375 -1.54 1 92 92 ALA A O 1
ATOM 701 N N . ASN A 1 93 ? 15.305 19.5 0.617 1 84.94 93 ASN A N 1
ATOM 702 C CA . ASN A 1 93 ? 15.023 20.938 0.64 1 84.94 93 ASN A CA 1
ATOM 703 C C . ASN A 1 93 ? 13.828 21.281 -0.24 1 84.94 93 ASN A C 1
ATOM 705 O O . ASN A 1 93 ? 13.688 22.422 -0.679 1 84.94 93 ASN A O 1
ATOM 709 N N . ALA A 1 94 ? 13.164 20.25 -0.65 1 89.12 94 ALA A N 1
ATOM 710 C CA . ALA A 1 94 ? 11.984 20.516 -1.462 1 89.12 94 ALA A CA 1
ATOM 711 C C . ALA A 1 94 ? 10.938 21.297 -0.664 1 89.12 94 ALA A C 1
ATOM 713 O O . ALA A 1 94 ? 10.734 21.031 0.523 1 89.12 94 ALA A O 1
ATOM 714 N N . LYS A 1 95 ? 10.305 22.281 -1.29 1 86.94 95 LYS A N 1
ATOM 715 C CA . LYS A 1 95 ? 9.109 22.953 -0.77 1 86.94 95 LYS A CA 1
ATOM 716 C C . LYS A 1 95 ? 7.84 22.25 -1.243 1 86.94 95 LYS A C 1
ATOM 718 O O . LYS A 1 95 ? 7.488 22.328 -2.424 1 86.94 95 LYS A O 1
ATOM 723 N N . THR A 1 96 ? 7.215 21.625 -0.332 1 92.94 96 THR A N 1
ATOM 724 C CA . THR A 1 96 ? 6.035 20.859 -0.729 1 92.94 96 THR A CA 1
ATOM 725 C C . THR A 1 96 ? 4.758 21.625 -0.38 1 92.94 96 THR A C 1
ATOM 727 O O . THR A 1 96 ? 4.773 22.516 0.466 1 92.94 96 THR A O 1
ATOM 730 N N . GLY A 1 97 ? 3.719 21.328 -1.048 1 94 97 GLY A N 1
ATOM 731 C CA . GLY A 1 97 ? 2.455 22.016 -0.842 1 94 97 GLY A CA 1
ATOM 732 C C . GLY A 1 97 ? 1.486 21.234 0.028 1 94 97 GLY A C 1
ATOM 733 O O . GLY A 1 97 ? 1.536 20.016 0.073 1 94 97 GLY A O 1
ATOM 734 N N . ALA A 1 98 ? 0.583 22 0.659 1 97.12 98 ALA A N 1
ATOM 735 C CA . ALA A 1 98 ? -0.529 21.391 1.383 1 97.12 98 ALA A CA 1
ATOM 736 C C . ALA A 1 98 ? -1.587 20.859 0.418 1 97.12 98 ALA A C 1
ATOM 738 O O . ALA A 1 98 ? -1.873 21.484 -0.604 1 97.12 98 ALA A O 1
ATOM 739 N N . HIS A 1 99 ? -2.217 19.766 0.759 1 97.75 99 HIS A N 1
ATOM 740 C CA . HIS A 1 99 ? -3.217 19.141 -0.101 1 97.75 99 HIS A CA 1
ATOM 741 C C . HIS A 1 99 ? -4.023 18.094 0.661 1 97.75 99 HIS A C 1
ATOM 743 O O . HIS A 1 99 ? -3.762 17.828 1.84 1 97.75 99 HIS A O 1
ATOM 749 N N . HIS A 1 100 ? -5.039 17.594 0.061 1 97.38 100 HIS A N 1
ATOM 750 C CA . HIS A 1 100 ? -5.73 16.391 0.507 1 97.38 100 HIS A CA 1
ATOM 751 C C . HIS A 1 100 ? -6.094 15.5 -0.672 1 97.38 100 HIS A C 1
ATOM 753 O O . HIS A 1 100 ? -5.926 15.891 -1.83 1 97.38 100 HIS A O 1
ATOM 759 N N . HIS A 1 101 ? -6.535 14.328 -0.337 1 97.19 101 HIS A N 1
ATOM 760 C CA . HIS A 1 101 ? -6.77 13.336 -1.387 1 97.19 101 HIS A CA 1
ATOM 761 C C . HIS A 1 101 ? -8.258 13.008 -1.51 1 97.19 101 HIS A C 1
ATOM 763 O O . HIS A 1 101 ? -8.617 11.867 -1.806 1 97.19 101 HIS A O 1
ATOM 769 N N . GLY A 1 102 ? -9.102 13.977 -1.254 1 96.69 102 GLY A N 1
ATOM 770 C CA . GLY A 1 102 ? -10.539 13.781 -1.364 1 96.69 102 GLY A CA 1
ATOM 771 C C . GLY A 1 102 ? -11.047 12.617 -0.532 1 96.69 102 GLY A C 1
ATOM 772 O O . GLY A 1 102 ? -10.742 12.523 0.659 1 96.69 102 GLY A O 1
ATOM 773 N N . HIS A 1 103 ? -11.883 11.758 -1.174 1 96.5 103 HIS A N 1
ATOM 774 C CA . HIS A 1 103 ? -12.562 10.68 -0.463 1 96.5 103 HIS A CA 1
ATOM 775 C C . HIS A 1 103 ? -11.633 9.492 -0.252 1 96.5 103 HIS A C 1
ATOM 777 O O . HIS A 1 103 ? -12.031 8.484 0.335 1 96.5 103 HIS A O 1
ATOM 783 N N . LEU A 1 104 ? -10.43 9.594 -0.684 1 97.19 104 LEU A N 1
ATOM 784 C CA . LEU A 1 104 ? -9.539 8.438 -0.678 1 97.19 104 LEU A 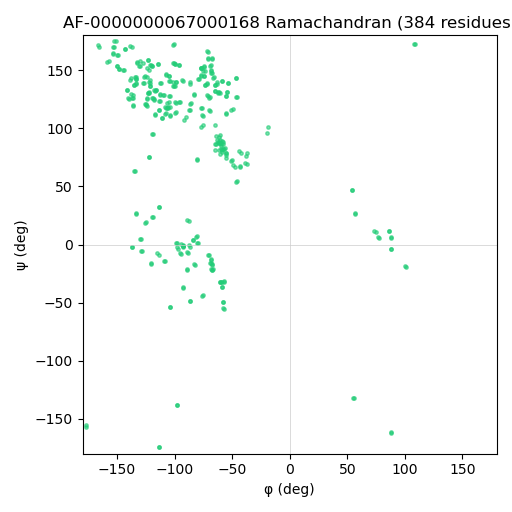CA 1
ATOM 785 C C . LEU A 1 104 ? -8.836 8.305 0.667 1 97.19 104 LEU A C 1
ATOM 787 O O . LEU A 1 104 ? -8.414 9.305 1.258 1 97.19 104 LEU A O 1
ATOM 791 N N . GLU A 1 105 ? -8.719 7.09 1.126 1 97.62 105 GLU A N 1
ATOM 792 C CA . GLU A 1 105 ? -7.715 6.734 2.127 1 97.62 105 GLU A CA 1
ATOM 793 C C . GLU A 1 105 ? -6.34 6.539 1.489 1 97.62 105 GLU A C 1
ATOM 795 O O . GLU A 1 105 ? -6.234 5.988 0.393 1 97.62 105 GLU A O 1
ATOM 800 N N . SER A 1 106 ? -5.328 6.984 2.221 1 97.88 106 SER A N 1
ATOM 801 C CA . SER A 1 106 ? -3.965 6.801 1.736 1 97.88 106 SER A CA 1
ATOM 802 C C . SER A 1 106 ? -3.096 6.117 2.785 1 97.88 106 SER A C 1
ATOM 804 O O . SER A 1 106 ? -3.197 6.414 3.977 1 97.88 106 SER A O 1
ATOM 806 N N . VAL A 1 107 ? -2.307 5.23 2.299 1 98.44 107 VAL A N 1
ATOM 807 C CA . VAL A 1 107 ? -1.238 4.625 3.09 1 98.44 107 VAL A CA 1
ATOM 808 C C . VAL A 1 107 ? 0.117 4.98 2.482 1 98.44 107 VAL A C 1
ATOM 810 O O . VAL A 1 107 ? 0.3 4.898 1.266 1 98.44 107 VAL A O 1
ATOM 813 N N . ILE A 1 108 ? 1.023 5.402 3.352 1 98.81 108 ILE A N 1
ATOM 814 C CA . ILE A 1 108 ? 2.398 5.684 2.951 1 98.81 108 ILE A CA 1
ATOM 815 C C . ILE A 1 108 ? 3.359 4.824 3.771 1 98.81 108 ILE A C 1
ATOM 817 O O . ILE A 1 108 ? 3.205 4.699 4.988 1 98.81 108 ILE A O 1
ATOM 821 N N . TYR A 1 109 ? 4.242 4.195 3.164 1 98.94 109 TYR A N 1
ATOM 822 C CA . TYR A 1 109 ? 5.352 3.482 3.789 1 98.94 109 TYR A CA 1
ATOM 823 C C . TYR A 1 109 ? 6.68 4.156 3.469 1 98.94 109 TYR A C 1
ATOM 825 O O . TYR A 1 109 ? 7.008 4.367 2.299 1 98.94 109 TYR A O 1
ATOM 833 N N . VAL A 1 110 ? 7.488 4.434 4.516 1 98.88 110 VAL A N 1
ATOM 834 C CA . VAL A 1 110 ? 8.766 5.102 4.301 1 98.88 110 VAL A CA 1
ATOM 835 C C . VAL A 1 110 ? 9.844 4.066 3.994 1 98.88 110 VAL A C 1
ATOM 837 O O . VAL A 1 110 ? 10.172 3.232 4.844 1 98.88 110 VAL A O 1
ATOM 840 N N . VAL A 1 111 ? 10.367 4.145 2.811 1 98.62 111 VAL A N 1
ATOM 841 C CA . VAL A 1 111 ? 11.414 3.219 2.377 1 98.62 111 VAL A CA 1
ATOM 842 C C . VAL A 1 111 ? 12.781 3.748 2.797 1 98.62 111 VAL A C 1
ATOM 844 O O . VAL A 1 111 ? 13.602 3.008 3.346 1 98.62 111 VAL A O 1
ATOM 847 N N . LYS A 1 112 ? 13.031 4.953 2.527 1 98.12 112 LYS A N 1
ATOM 848 C CA . LYS A 1 112 ? 14.289 5.637 2.797 1 98.12 112 LYS A CA 1
ATOM 849 C C . LYS A 1 112 ? 14.055 7.094 3.188 1 98.12 112 LYS A C 1
ATOM 851 O O . LYS A 1 112 ? 13.133 7.734 2.684 1 98.12 112 LYS A O 1
ATOM 856 N N . GLY A 1 113 ? 15 7.617 4.051 1 98.06 113 GLY A N 1
ATOM 857 C CA . GLY A 1 113 ? 14.898 9.016 4.449 1 98.06 113 GLY A CA 1
ATOM 858 C C . GLY A 1 113 ? 14.016 9.219 5.668 1 98.06 113 GLY A C 1
ATOM 859 O O . GLY A 1 113 ? 13.898 8.328 6.516 1 98.06 113 GLY A O 1
ATOM 860 N N . LYS A 1 114 ? 13.609 10.469 5.824 1 98 114 LYS A N 1
ATOM 861 C CA . LYS A 1 114 ? 12.781 10.859 6.961 1 98 114 LYS A CA 1
ATOM 862 C C . LYS A 1 114 ? 11.695 11.852 6.539 1 98 114 LYS A C 1
ATOM 864 O O . LYS A 1 114 ? 11.992 12.875 5.922 1 98 114 LYS A O 1
ATOM 869 N N . ALA A 1 115 ? 10.508 11.477 6.863 1 98.31 115 ALA A N 1
ATOM 870 C CA . ALA A 1 115 ? 9.367 12.336 6.562 1 98.31 115 ALA A CA 1
ATOM 871 C C . ALA A 1 115 ? 8.953 13.141 7.793 1 98.31 115 ALA A C 1
ATOM 873 O O . ALA A 1 115 ? 8.961 12.625 8.914 1 98.31 115 ALA A O 1
ATOM 874 N N . ARG A 1 116 ? 8.617 14.344 7.637 1 98.19 116 ARG A N 1
ATOM 875 C CA . ARG A 1 116 ? 7.863 15.141 8.602 1 98.19 116 ARG A CA 1
ATOM 876 C C . ARG A 1 116 ? 6.484 15.5 8.055 1 98.19 116 ARG A C 1
ATOM 878 O O . ARG A 1 116 ? 6.375 16.234 7.066 1 98.19 116 ARG A O 1
ATOM 885 N N . MET A 1 117 ? 5.516 14.977 8.727 1 98.56 117 MET A N 1
ATOM 886 C CA . MET A 1 117 ? 4.137 15.281 8.344 1 98.56 117 MET A CA 1
ATOM 887 C C . MET A 1 117 ? 3.6 16.469 9.133 1 98.56 117 MET A C 1
ATOM 889 O O . MET A 1 117 ? 3.854 16.578 10.336 1 98.56 117 MET A O 1
ATOM 893 N N . ARG A 1 118 ? 2.879 17.266 8.461 1 98.62 118 ARG A N 1
ATOM 894 C CA . ARG A 1 118 ? 1.99 18.234 9.109 1 98.62 118 ARG A CA 1
ATOM 895 C C . ARG A 1 118 ? 0.556 18.062 8.617 1 98.62 118 ARG A C 1
ATOM 897 O O . ARG A 1 118 ? 0.325 17.797 7.438 1 98.62 118 ARG A O 1
ATOM 904 N N . TRP A 1 119 ? -0.357 18.281 9.555 1 98.62 119 TRP A N 1
ATOM 905 C CA . TRP A 1 119 ? -1.735 18.141 9.102 1 98.62 119 TRP A CA 1
ATOM 906 C C . TRP A 1 119 ? -2.678 19 9.938 1 98.62 119 TRP A C 1
ATOM 908 O O . TRP A 1 119 ? -2.277 19.562 10.961 1 98.62 119 TRP A O 1
ATOM 918 N N . GLY A 1 120 ? -3.873 19.094 9.492 1 98.25 120 GLY A N 1
ATOM 919 C CA . GLY A 1 120 ? -4.898 19.953 10.062 1 98.25 120 GLY A CA 1
ATOM 920 C C . GLY A 1 120 ? -5.23 21.141 9.188 1 98.25 120 GLY A C 1
ATOM 921 O O . GLY A 1 120 ? -4.516 21.438 8.227 1 98.25 120 GLY A O 1
ATOM 922 N N . ASP A 1 121 ? -6.254 21.906 9.547 1 97.06 121 ASP A N 1
ATOM 923 C CA . ASP A 1 121 ? -6.723 23.016 8.727 1 97.06 121 ASP A CA 1
ATOM 924 C C . ASP A 1 121 ? -5.695 24.141 8.688 1 97.06 121 ASP A C 1
ATOM 926 O O . ASP A 1 121 ? -5.738 25 7.809 1 97.06 121 ASP A O 1
ATOM 930 N N . LYS A 1 122 ? -4.871 24.125 9.648 1 97.94 122 LYS A N 1
ATOM 931 C CA . LYS A 1 122 ? -3.775 25.094 9.695 1 97.94 122 LYS A CA 1
ATOM 932 C C . LYS A 1 122 ? -2.43 24.391 9.828 1 97.94 122 LYS A C 1
ATOM 934 O O . LYS A 1 122 ? -1.467 24.969 10.344 1 97.94 122 LYS A O 1
ATOM 939 N N . LEU A 1 123 ? -2.473 23.094 9.484 1 98.44 123 LEU A N 1
ATOM 940 C CA . LEU A 1 123 ? -1.279 22.266 9.617 1 98.44 123 LEU A CA 1
ATOM 941 C C . LEU A 1 123 ? -0.72 22.344 11.031 1 98.44 123 LEU A C 1
ATOM 943 O O . LEU A 1 123 ? 0.485 22.516 11.219 1 98.44 123 LEU A O 1
ATOM 947 N N . GLN A 1 124 ? -1.602 22.203 11.969 1 98.56 124 GLN A N 1
ATOM 948 C CA . GLN A 1 124 ? -1.254 22.516 13.352 1 98.56 124 GLN A CA 1
ATOM 949 C C . GLN A 1 124 ? -0.761 21.266 14.086 1 98.56 124 GLN A C 1
ATOM 951 O O . GLN A 1 124 ? -0.33 21.344 15.234 1 98.56 124 GLN A O 1
ATOM 956 N N . PHE A 1 125 ? -0.714 20.109 13.492 1 98.75 125 PHE A N 1
ATOM 957 C CA . PHE A 1 125 ? -0.175 18.891 14.078 1 98.75 125 PHE A CA 1
ATOM 958 C C . PHE A 1 125 ? 0.996 18.359 13.258 1 98.75 125 PHE A C 1
ATOM 960 O O . PHE A 1 125 ? 1.081 18.609 12.055 1 98.75 125 PHE A O 1
ATOM 967 N N . THR A 1 126 ? 1.888 17.609 13.984 1 98.81 126 THR A N 1
ATOM 968 C CA . THR A 1 126 ? 3.057 17.109 13.266 1 98.81 126 THR A CA 1
ATOM 969 C C . THR A 1 126 ? 3.531 15.789 13.867 1 98.81 126 THR A C 1
ATOM 971 O O . THR A 1 126 ? 3.24 15.484 15.023 1 98.81 126 THR A O 1
ATOM 974 N N . ALA A 1 127 ? 4.148 15.023 13.117 1 98.69 127 ALA A N 1
ATOM 975 C CA . ALA A 1 127 ? 4.852 13.797 13.477 1 98.69 127 ALA A CA 1
ATOM 976 C C . ALA A 1 127 ? 5.898 13.43 12.43 1 98.69 127 ALA A C 1
ATOM 978 O O . ALA A 1 127 ? 5.785 13.828 11.266 1 98.69 127 ALA A O 1
ATOM 979 N N . GLU A 1 128 ? 6.852 12.672 12.844 1 98.5 128 GLU A N 1
ATOM 980 C CA . GLU A 1 128 ? 7.883 12.219 11.914 1 98.5 128 GLU A CA 1
ATOM 981 C C . GLU A 1 128 ? 7.82 10.703 11.711 1 98.5 128 GLU A C 1
ATOM 983 O O . GLU A 1 128 ? 7.32 9.977 12.578 1 98.5 128 GLU A O 1
ATOM 988 N N . ALA A 1 129 ? 8.328 10.32 10.586 1 98.69 129 ALA A N 1
ATOM 989 C CA . ALA A 1 129 ? 8.352 8.914 10.195 1 98.69 129 ALA A CA 1
ATOM 990 C C . ALA A 1 129 ? 9.656 8.57 9.477 1 98.69 129 ALA A C 1
ATOM 992 O O . ALA A 1 129 ? 10.102 9.305 8.594 1 98.69 129 ALA A O 1
ATOM 993 N N . GLY A 1 130 ? 10.273 7.461 9.883 1 98.5 130 GLY A N 1
ATOM 994 C CA . GLY A 1 130 ? 11.477 6.965 9.234 1 98.5 130 GLY A CA 1
ATOM 995 C C . GLY A 1 130 ? 11.266 5.645 8.516 1 98.5 130 GLY A C 1
ATOM 996 O O . GLY A 1 130 ? 10.133 5.16 8.414 1 98.5 130 GLY A O 1
ATOM 997 N N . PRO A 1 131 ? 12.406 5.086 8.008 1 98.62 131 PRO A N 1
ATOM 998 C CA . PRO A 1 131 ? 12.281 3.838 7.246 1 98.62 131 PRO A CA 1
ATOM 999 C C . PRO A 1 131 ? 11.578 2.736 8.039 1 98.62 131 PRO A C 1
ATOM 1001 O O . PRO A 1 131 ? 11.953 2.457 9.18 1 98.62 131 PRO A O 1
ATOM 1004 N N . GLY A 1 132 ? 10.547 2.15 7.422 1 98.62 132 GLY A N 1
ATOM 1005 C CA . GLY A 1 132 ? 9.797 1.087 8.07 1 98.62 132 GLY A CA 1
ATOM 1006 C C . GLY A 1 132 ? 8.492 1.562 8.688 1 98.62 132 GLY A C 1
ATOM 1007 O O . GLY A 1 132 ? 7.609 0.754 8.984 1 98.62 132 GLY A O 1
ATOM 1008 N N . ASP A 1 133 ? 8.336 2.85 8.914 1 98.88 133 ASP A N 1
ATOM 1009 C CA . ASP A 1 133 ? 7.113 3.4 9.492 1 98.88 133 ASP A CA 1
ATOM 1010 C C . ASP A 1 133 ? 6.004 3.479 8.445 1 98.88 133 ASP A C 1
ATOM 1012 O O . ASP A 1 133 ? 6.277 3.605 7.25 1 98.88 133 ASP A O 1
ATOM 1016 N N . PHE A 1 134 ? 4.77 3.396 8.898 1 98.94 134 PHE A N 1
ATOM 1017 C CA . PHE A 1 134 ? 3.578 3.607 8.078 1 98.94 134 PHE A CA 1
ATOM 1018 C C . PHE A 1 134 ? 2.908 4.93 8.43 1 98.94 134 PHE A C 1
ATOM 1020 O O . PHE A 1 134 ? 2.951 5.367 9.586 1 98.94 134 PHE A O 1
ATOM 1027 N N . ILE A 1 135 ? 2.34 5.559 7.461 1 98.88 135 ILE A N 1
ATOM 1028 C CA . ILE A 1 135 ? 1.53 6.762 7.621 1 98.88 135 ILE A CA 1
ATOM 1029 C C . ILE A 1 135 ? 0.143 6.531 7.023 1 98.88 135 ILE A C 1
ATOM 1031 O O . ILE A 1 135 ? 0.017 6.066 5.891 1 98.88 135 ILE A O 1
ATOM 1035 N N . TYR A 1 136 ? -0.866 6.734 7.777 1 98.75 136 TYR A N 1
ATOM 1036 C CA . TYR A 1 136 ? -2.248 6.707 7.312 1 98.75 136 TYR A CA 1
ATOM 1037 C C . TYR A 1 136 ? -2.805 8.117 7.172 1 98.75 136 TYR A C 1
ATOM 1039 O O . TYR A 1 136 ? -2.715 8.922 8.102 1 98.75 136 TYR A O 1
ATOM 1047 N N . VAL A 1 137 ? -3.354 8.453 6.043 1 98.62 137 VAL A N 1
ATOM 1048 C CA . VAL A 1 137 ? -4.012 9.734 5.789 1 98.62 137 VAL A CA 1
ATOM 1049 C C . VAL A 1 137 ? -5.488 9.5 5.477 1 98.62 137 VAL A C 1
ATOM 1051 O O . VAL A 1 137 ? -5.832 8.977 4.414 1 98.62 137 VAL A O 1
ATOM 1054 N N . PRO A 1 138 ? -6.359 9.922 6.363 1 98.25 138 PRO A N 1
ATOM 1055 C CA . PRO A 1 138 ? -7.793 9.742 6.121 1 98.25 138 PRO A CA 1
ATOM 1056 C C . PRO A 1 138 ? -8.328 10.656 5.02 1 98.25 138 PRO A C 1
ATOM 1058 O O . PRO A 1 138 ? -7.641 11.594 4.602 1 98.25 138 PRO A O 1
ATOM 1061 N N . PRO A 1 139 ? -9.555 10.359 4.523 1 97.88 139 PRO A N 1
ATOM 1062 C CA . PRO A 1 139 ? -10.195 11.211 3.52 1 97.88 139 PRO A CA 1
ATOM 1063 C C . PRO A 1 139 ? -10.297 12.672 3.957 1 97.88 139 PRO A C 1
ATOM 1065 O O . PRO A 1 139 ? -10.609 12.953 5.117 1 97.88 139 PRO A O 1
ATOM 1068 N N . TYR A 1 140 ? -9.883 13.594 3.084 1 97.88 140 TYR A N 1
ATOM 1069 C CA . TYR A 1 140 ? -10.141 15.031 3.111 1 97.88 140 TYR A CA 1
ATOM 1070 C C . TYR A 1 140 ? -9.258 15.727 4.137 1 97.88 140 TYR A C 1
ATOM 1072 O O . TYR A 1 140 ? -9.359 16.938 4.34 1 97.88 140 TYR A O 1
ATOM 1080 N N . VAL A 1 141 ? -8.336 15.055 4.758 1 98.19 141 VAL A N 1
ATOM 1081 C CA . VAL A 1 141 ? -7.473 15.672 5.762 1 98.19 141 VAL A CA 1
ATOM 1082 C C . VAL A 1 141 ? -6.41 16.531 5.078 1 98.19 141 VAL A C 1
ATOM 1084 O O . VAL A 1 141 ? -5.559 16 4.352 1 98.19 141 VAL A O 1
ATOM 1087 N N . PRO A 1 142 ? -6.434 17.828 5.332 1 98.06 142 PRO A N 1
ATOM 1088 C CA . PRO A 1 142 ? -5.312 18.625 4.832 1 98.06 142 PRO A CA 1
ATOM 1089 C C . PRO A 1 142 ? -3.977 18.219 5.445 1 98.06 142 PRO A C 1
ATOM 1091 O O . PRO A 1 142 ? -3.871 18.078 6.664 1 98.06 142 PRO A O 1
ATOM 1094 N N . HIS A 1 143 ? -2.99 18.016 4.582 1 98.5 143 HIS A N 1
ATOM 1095 C CA . HIS A 1 143 ? -1.689 17.609 5.098 1 98.5 143 HIS A CA 1
ATOM 1096 C C . HIS A 1 143 ? -0.564 18.031 4.16 1 98.5 143 HIS A C 1
ATOM 1098 O O . HIS A 1 143 ? -0.818 18.469 3.035 1 98.5 143 HIS A O 1
ATOM 1104 N N . GLN A 1 144 ? 0.581 18 4.703 1 97.88 144 GLN A N 1
ATOM 1105 C CA . GLN A 1 144 ? 1.836 18.297 4.023 1 97.88 144 GLN A CA 1
ATOM 1106 C C . GLN A 1 144 ? 2.92 17.297 4.391 1 97.88 144 GLN A C 1
ATOM 1108 O O . GLN A 1 144 ? 3.072 16.938 5.562 1 97.88 144 GLN A O 1
ATOM 1113 N N . GLU A 1 145 ? 3.555 16.734 3.381 1 97.56 145 GLU A N 1
ATOM 1114 C CA . GLU A 1 145 ? 4.719 15.875 3.568 1 97.56 145 GLU A CA 1
ATOM 1115 C C . GLU A 1 145 ? 6.016 16.641 3.328 1 97.56 145 GLU A C 1
ATOM 1117 O O . GLU A 1 145 ? 6.254 17.141 2.227 1 97.56 145 GLU A O 1
ATOM 1122 N N . ILE A 1 146 ? 6.844 16.688 4.273 1 96.81 146 ILE A N 1
ATOM 1123 C CA . ILE A 1 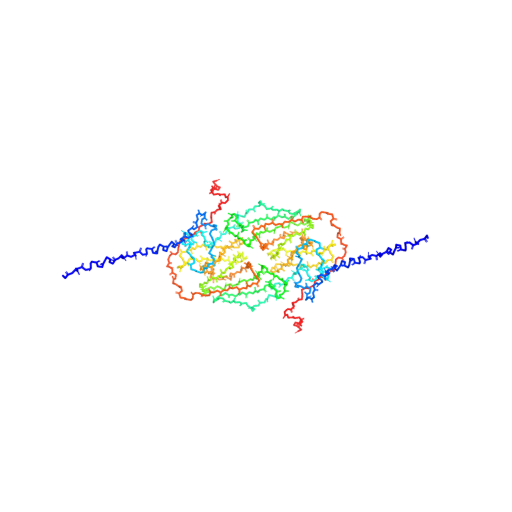146 ? 8.117 17.406 4.203 1 96.81 146 ILE A CA 1
ATOM 1124 C C . ILE A 1 146 ? 9.273 16.406 4.336 1 96.81 146 ILE A C 1
ATOM 1126 O O . ILE A 1 146 ? 9.227 15.508 5.172 1 96.81 146 ILE A O 1
ATOM 1130 N N . ASN A 1 147 ? 10.305 16.5 3.426 1 98.06 147 ASN A N 1
ATOM 1131 C CA . ASN A 1 147 ? 11.562 15.789 3.65 1 98.06 147 ASN A CA 1
ATOM 1132 C C . ASN A 1 147 ? 12.344 16.391 4.812 1 98.06 147 ASN A C 1
ATOM 1134 O O . ASN A 1 147 ? 12.82 17.531 4.727 1 98.06 147 ASN A O 1
ATOM 1138 N N . ALA A 1 148 ? 12.523 15.664 5.848 1 96.62 148 ALA A N 1
ATOM 1139 C CA . ALA A 1 148 ? 13.125 16.172 7.074 1 96.62 148 ALA A CA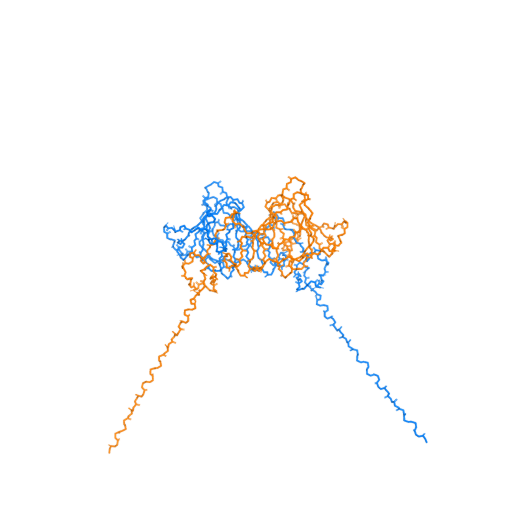 1
ATOM 1140 C C . ALA A 1 148 ? 14.641 16.062 7.031 1 96.62 148 ALA A C 1
ATOM 1142 O O . ALA A 1 148 ? 15.328 16.375 8.016 1 96.62 148 ALA A O 1
ATOM 1143 N N . LYS A 1 149 ? 15.125 15.539 5.938 1 96.31 149 LYS A N 1
ATOM 1144 C CA . LYS A 1 149 ? 16.562 15.438 5.758 1 96.31 149 LYS A CA 1
ATOM 1145 C C . LYS A 1 149 ? 17.078 16.484 4.766 1 96.31 149 LYS A C 1
ATOM 1147 O O . LYS A 1 149 ? 16.422 16.734 3.748 1 96.31 149 LYS A O 1
ATOM 1152 N N . GLU A 1 150 ? 18.234 16.969 5.023 1 92.44 150 GLU A N 1
ATOM 1153 C CA . GLU A 1 150 ? 18.797 18.031 4.203 1 92.44 150 GLU A CA 1
ATOM 1154 C C . GLU A 1 150 ? 19.594 17.469 3.029 1 92.44 150 GLU A C 1
ATOM 1156 O O . GLU A 1 150 ? 19.781 18.156 2.018 1 92.44 150 GLU A O 1
ATOM 1161 N N . ASP A 1 151 ? 20.016 16.266 3.109 1 93.88 151 ASP A N 1
ATOM 1162 C CA . ASP A 1 151 ? 21 15.805 2.139 1 93.88 151 ASP A CA 1
ATOM 1163 C C . ASP A 1 151 ? 20.562 14.477 1.512 1 93.88 151 ASP A C 1
ATOM 1165 O O . ASP A 1 151 ? 21.344 13.836 0.803 1 93.88 151 ASP A O 1
ATOM 1169 N N . GLU A 1 152 ? 19.438 14.078 1.859 1 96.19 152 GLU A N 1
ATOM 1170 C CA . GLU A 1 152 ? 18.984 12.781 1.361 1 96.19 152 GLU A CA 1
ATOM 1171 C C . GLU A 1 152 ? 17.547 12.867 0.842 1 96.19 152 GLU A C 1
ATOM 1173 O O . GLU A 1 152 ? 16.703 13.555 1.43 1 96.19 152 GLU A O 1
ATOM 1178 N N . GLU A 1 153 ? 17.281 12.148 -0.242 1 97.38 153 GLU A N 1
ATOM 1179 C CA . GLU A 1 153 ? 15.938 12.055 -0.796 1 97.38 153 GLU A CA 1
ATOM 1180 C C . GLU A 1 153 ? 15.031 11.203 0.089 1 97.38 153 GLU A C 1
ATOM 1182 O O . GLU A 1 153 ? 15.477 10.203 0.664 1 97.38 153 GLU A O 1
ATOM 1187 N N . LEU A 1 154 ? 13.828 11.672 0.247 1 98.38 154 LEU A N 1
ATOM 1188 C CA . LEU A 1 154 ? 12.781 10.867 0.866 1 98.38 154 LEU A CA 1
ATOM 1189 C C . LEU A 1 154 ? 12.094 9.984 -0.17 1 98.38 154 LEU A C 1
ATOM 1191 O O . LEU A 1 154 ? 11.617 10.484 -1.194 1 98.38 154 LEU A O 1
ATOM 1195 N N . GLU A 1 155 ? 12.125 8.641 0.057 1 98.44 155 GLU A N 1
ATOM 1196 C CA . GLU A 1 155 ? 11.477 7.68 -0.829 1 98.44 155 GLU A CA 1
ATOM 1197 C C . GLU A 1 155 ? 10.383 6.902 -0.099 1 98.44 155 GLU A C 1
ATOM 1199 O O . GLU A 1 155 ? 10.648 6.273 0.929 1 98.44 155 GLU A O 1
ATOM 1204 N N . CYS A 1 156 ? 9.195 6.965 -0.677 1 98.69 156 CYS A N 1
ATOM 1205 C CA . CYS A 1 156 ? 8.062 6.289 -0.055 1 98.69 156 CYS A CA 1
ATOM 1206 C C . CYS A 1 156 ? 7.285 5.473 -1.079 1 98.69 156 CYS A C 1
ATOM 1208 O O . CYS A 1 156 ? 7.371 5.734 -2.281 1 98.69 156 CYS A O 1
ATOM 1210 N N . VAL A 1 157 ? 6.578 4.492 -0.565 1 98.75 157 VAL A N 1
ATOM 1211 C CA . VAL A 1 157 ? 5.539 3.777 -1.301 1 98.75 157 VAL A CA 1
ATOM 1212 C C . VAL A 1 157 ? 4.164 4.285 -0.874 1 98.75 157 VAL A C 1
ATOM 1214 O O . VAL A 1 157 ? 3.914 4.496 0.315 1 98.75 157 VAL A O 1
ATOM 1217 N N . LEU A 1 158 ? 3.305 4.484 -1.891 1 97.19 158 LEU A N 1
ATOM 1218 C CA . LEU A 1 158 ? 1.965 5.02 -1.668 1 97.19 158 LEU A CA 1
ATOM 1219 C C . LEU A 1 158 ? 0.902 4.047 -2.168 1 97.19 158 LEU A C 1
ATOM 1221 O O . LEU A 1 158 ? 1.065 3.43 -3.225 1 97.19 158 LEU A O 1
ATOM 1225 N N . MET A 1 159 ? -0.191 3.99 -1.374 1 97.38 159 MET A N 1
ATOM 1226 C CA . MET A 1 159 ? -1.36 3.23 -1.808 1 97.38 159 MET A CA 1
ATOM 1227 C C . MET A 1 159 ? -2.648 3.979 -1.48 1 97.38 159 MET A C 1
ATOM 1229 O O . MET A 1 159 ? -2.768 4.578 -0.41 1 97.38 159 MET A O 1
ATOM 1233 N N . ARG A 1 160 ? -3.58 3.891 -2.4 1 97.31 160 ARG A N 1
ATOM 1234 C CA . ARG A 1 160 ? -4.852 4.586 -2.225 1 97.31 160 ARG A CA 1
ATOM 1235 C C . ARG A 1 160 ? -6.027 3.645 -2.457 1 97.31 160 ARG A C 1
ATOM 1237 O O . ARG A 1 160 ? -5.91 2.67 -3.203 1 97.31 160 ARG A O 1
ATOM 1244 N N . SER A 1 161 ? -7.191 3.996 -1.898 1 96.56 161 SER A N 1
ATOM 1245 C CA . SER A 1 161 ? -8.328 3.096 -1.748 1 96.56 161 SER A CA 1
ATOM 1246 C C . SER A 1 161 ? -9.242 3.146 -2.971 1 96.56 161 SER A C 1
ATOM 1248 O O . SER A 1 161 ? -10.406 2.752 -2.898 1 96.56 161 SER A O 1
ATOM 1250 N N . ASP A 1 162 ? -8.867 3.555 -4.094 1 92.62 162 ASP A N 1
ATOM 1251 C CA . ASP A 1 162 ? -9.609 3.516 -5.348 1 92.62 162 ASP A CA 1
ATOM 1252 C C . ASP A 1 162 ? -8.664 3.451 -6.547 1 92.62 162 ASP A C 1
ATOM 1254 O O . ASP A 1 162 ? -7.445 3.395 -6.379 1 92.62 162 ASP A O 1
ATOM 1258 N N . ASP A 1 163 ? -9.234 3.32 -7.699 1 82.75 163 ASP A N 1
ATOM 1259 C CA . ASP A 1 163 ? -8.422 3.1 -8.891 1 82.75 163 ASP A CA 1
ATOM 1260 C C . ASP A 1 163 ? -7.859 4.414 -9.422 1 82.75 163 ASP A C 1
ATOM 1262 O O . ASP A 1 163 ? -7.301 4.457 -10.523 1 82.75 163 ASP A O 1
ATOM 1266 N N . SER A 1 164 ? -8.094 5.48 -8.641 1 81.06 164 SER A N 1
ATOM 1267 C CA . SER A 1 164 ? -7.664 6.793 -9.102 1 81.06 164 SER A CA 1
ATOM 1268 C C . SER A 1 164 ? -6.738 7.465 -8.094 1 81.06 164 SER A C 1
ATOM 1270 O O . SER A 1 164 ? -6.754 7.125 -6.91 1 81.06 164 SER A O 1
ATOM 1272 N N . ALA A 1 165 ? -5.91 8.289 -8.742 1 83.69 165 ALA A N 1
ATOM 1273 C CA . ALA A 1 165 ? -5.121 9.188 -7.895 1 83.69 165 ALA A CA 1
ATOM 1274 C C . ALA A 1 165 ? -5.746 10.578 -7.836 1 83.69 165 ALA A C 1
ATOM 1276 O O . ALA A 1 165 ? -6.113 11.148 -8.867 1 83.69 165 ALA A O 1
ATOM 1277 N N . VAL A 1 166 ? -6.207 10.938 -6.676 1 90.94 166 VAL A N 1
ATOM 1278 C CA . VAL A 1 166 ? -6.773 12.266 -6.449 1 90.94 166 VAL A CA 1
ATOM 1279 C C . VAL A 1 166 ? -5.828 13.094 -5.582 1 90.94 166 VAL A C 1
ATOM 1281 O O . VAL A 1 166 ? -5.32 12.602 -4.566 1 90.94 166 VAL A O 1
ATOM 1284 N N . ALA A 1 167 ? -5.48 14.258 -5.957 1 93.44 167 ALA A N 1
ATOM 1285 C CA . ALA A 1 167 ? -4.781 15.25 -5.152 1 93.44 167 ALA A CA 1
ATOM 1286 C C . ALA A 1 167 ? -5.398 16.641 -5.336 1 93.44 167 ALA A C 1
ATOM 1288 O O . ALA A 1 167 ? -5.469 17.141 -6.457 1 93.44 167 ALA A O 1
ATOM 1289 N N . VAL A 1 168 ? -5.871 17.203 -4.309 1 96.06 168 VAL A N 1
ATOM 1290 C CA . VAL A 1 168 ? -6.449 18.547 -4.312 1 96.06 168 VAL A CA 1
ATOM 1291 C C . VAL A 1 168 ? -5.543 19.5 -3.545 1 96.06 168 VAL A C 1
ATOM 1293 O O . VAL A 1 168 ? -5.488 19.453 -2.314 1 96.06 168 VAL A O 1
ATOM 1296 N N . ASN A 1 169 ? -4.883 20.391 -4.211 1 96 169 ASN A N 1
ATOM 1297 C CA . ASN A 1 169 ? -3.949 21.328 -3.605 1 96 169 ASN A CA 1
ATOM 1298 C C . ASN A 1 169 ? -4.684 22.469 -2.896 1 96 169 ASN A C 1
ATOM 1300 O O . ASN A 1 169 ? -5.742 22.906 -3.35 1 96 169 ASN A O 1
ATOM 1304 N N . ILE A 1 170 ? -4.125 22.922 -1.822 1 96.19 170 ILE A N 1
ATOM 1305 C CA . ILE A 1 170 ? -4.664 24.031 -1.046 1 96.19 170 ILE A CA 1
ATOM 1306 C C . ILE A 1 170 ? -3.619 25.141 -0.941 1 96.19 170 ILE A C 1
ATOM 1308 O O . ILE A 1 170 ? -3.053 25.375 0.13 1 96.19 170 ILE A O 1
ATOM 1312 N N . PRO A 1 171 ? -3.436 25.859 -1.979 1 94.44 171 PRO A N 1
ATOM 1313 C CA . PRO A 1 171 ? -2.312 26.797 -2.031 1 94.44 171 PRO A CA 1
ATOM 1314 C C . PRO A 1 171 ? -2.463 27.953 -1.045 1 94.44 171 PRO A C 1
ATOM 1316 O O . PRO A 1 171 ? -1.47 28.578 -0.664 1 94.44 171 PRO A O 1
ATOM 1319 N N . ASP A 1 172 ? -3.65 28.219 -0.531 1 95.5 172 ASP A N 1
ATOM 1320 C CA . ASP A 1 172 ? -3.869 29.391 0.315 1 95.5 172 ASP A CA 1
ATOM 1321 C C . ASP A 1 172 ? -3.826 29.016 1.794 1 95.5 172 ASP A C 1
ATOM 1323 O O . ASP A 1 172 ? -4.047 29.859 2.662 1 95.5 172 ASP A O 1
ATOM 1327 N N . LEU A 1 173 ? -3.59 27.812 2.078 1 96.06 173 LEU A N 1
ATOM 1328 C CA . LEU A 1 173 ? -3.523 27.391 3.475 1 96.06 173 LEU A CA 1
ATOM 1329 C C . LEU A 1 173 ? -2.344 28.047 4.184 1 96.06 173 LEU A C 1
ATOM 1331 O O . LEU A 1 173 ? -1.226 28.047 3.662 1 96.06 173 LEU A O 1
ATOM 1335 N N . VAL A 1 174 ? -2.584 28.609 5.367 1 97.25 174 VAL A N 1
ATOM 1336 C CA . VAL A 1 174 ? -1.552 29.266 6.168 1 97.25 174 VAL A CA 1
ATOM 1337 C C . VAL A 1 174 ? -1.214 28.406 7.379 1 97.25 174 VAL A C 1
ATOM 1339 O O . VAL A 1 174 ? -2.016 28.281 8.312 1 97.25 174 VAL A O 1
ATOM 1342 N N . PRO A 1 175 ? -0.057 27.891 7.391 1 97.44 175 PRO A N 1
ATOM 1343 C CA . PRO A 1 175 ? 0.318 27.031 8.508 1 97.44 175 PRO A CA 1
ATOM 1344 C C . PRO A 1 175 ? 0.592 27.797 9.789 1 97.44 175 PRO A C 1
ATOM 1346 O O . PRO A 1 175 ? 1.068 28.938 9.742 1 97.44 175 PRO A O 1
ATOM 1349 N N . VAL A 1 176 ? 0.305 27.141 10.891 1 98.12 176 VAL A N 1
ATOM 1350 C CA . VAL A 1 176 ? 0.736 27.719 12.164 1 98.12 176 VAL A CA 1
ATOM 1351 C C . VAL A 1 176 ? 2.26 27.688 12.25 1 98.12 176 VAL A C 1
ATOM 1353 O O . VAL A 1 176 ? 2.912 26.875 11.586 1 98.12 176 VAL A O 1
ATOM 1356 N N . GLU A 1 177 ? 2.762 28.438 13.039 1 97.19 177 GLU A N 1
ATOM 1357 C CA . GLU A 1 177 ? 4.211 28.5 13.188 1 97.19 177 GLU A CA 1
ATOM 1358 C C . GLU A 1 177 ? 4.738 27.297 13.969 1 97.19 177 GLU A C 1
ATOM 1360 O O . GLU A 1 177 ? 5.742 26.688 13.586 1 97.19 177 GLU A O 1
ATOM 1365 N N . ASP A 1 178 ? 4.027 26.953 15.078 1 97.69 178 ASP A N 1
ATOM 1366 C CA . ASP A 1 178 ? 4.477 25.875 15.969 1 97.69 178 ASP A CA 1
ATOM 1367 C C . ASP A 1 178 ? 3.445 24.75 16.031 1 97.69 178 ASP A C 1
ATOM 1369 O O . ASP A 1 178 ? 2.523 24.797 16.859 1 97.69 178 ASP A O 1
ATOM 1373 N N . PRO A 1 179 ? 3.666 23.797 15.242 1 98.31 179 PRO A N 1
ATOM 1374 C CA . PRO A 1 179 ? 2.711 22.688 15.305 1 98.31 179 PRO A CA 1
ATOM 1375 C C . PRO A 1 179 ? 2.9 21.828 16.547 1 98.31 179 PRO A C 1
ATOM 1377 O O . PRO A 1 179 ? 3.996 21.781 17.109 1 98.31 179 PRO A O 1
ATOM 1380 N N . GLU A 1 180 ? 1.83 21.203 16.984 1 98.44 180 GLU A N 1
ATOM 1381 C CA . GLU A 1 180 ? 1.855 20.266 18.109 1 98.44 180 GLU A CA 1
ATOM 1382 C C . GLU A 1 180 ? 2.293 18.875 17.656 1 98.44 180 GLU A C 1
ATOM 1384 O O . GLU A 1 180 ? 1.75 18.328 16.688 1 98.44 180 GLU A O 1
ATOM 1389 N N . GLN A 1 181 ? 3.262 18.297 18.328 1 98.31 181 GLN A N 1
ATOM 1390 C CA . GLN A 1 181 ? 3.68 16.922 18.047 1 98.31 181 GLN A CA 1
ATOM 1391 C C . GLN A 1 181 ? 2.629 15.922 18.516 1 98.31 181 GLN A C 1
ATOM 1393 O O . GLN A 1 181 ? 2.162 15.992 19.656 1 98.31 181 GLN A O 1
ATOM 1398 N N . VAL A 1 182 ? 2.264 15.07 17.656 1 97.81 182 VAL A N 1
ATOM 1399 C CA . VAL A 1 182 ? 1.315 14.008 17.984 1 97.81 182 VAL A CA 1
ATOM 1400 C C . VAL A 1 182 ? 2.012 12.648 17.922 1 97.81 182 VAL A C 1
ATOM 1402 O O . VAL A 1 182 ? 2.51 12.25 16.875 1 97.81 182 VAL A O 1
ATOM 1405 N N . LYS A 1 183 ? 1.979 11.875 19.016 1 95 183 LYS A N 1
ATOM 1406 C CA . LYS A 1 183 ? 2.615 10.562 19.078 1 95 183 LYS A CA 1
ATOM 1407 C C . LYS A 1 183 ? 1.615 9.453 18.781 1 95 183 LYS A C 1
ATOM 1409 O O . LYS A 1 183 ? 0.415 9.609 19.016 1 95 183 LYS A O 1
ATOM 1414 N N . TRP A 1 184 ? 2.17 8.422 18.328 1 94.88 184 TRP A N 1
ATOM 1415 C CA . TRP A 1 184 ? 1.354 7.23 18.125 1 94.88 184 TRP A CA 1
ATOM 1416 C C . TRP A 1 184 ? 0.93 6.625 19.453 1 94.88 184 TRP A C 1
ATOM 1418 O O . TRP A 1 184 ? 1.768 6.383 20.328 1 94.88 184 TRP A O 1
ATOM 1428 N N . VAL A 1 185 ? -0.3 6.441 19.594 1 92.56 185 VAL A N 1
ATOM 1429 C CA . VAL A 1 185 ? -0.905 5.652 20.656 1 92.56 185 VAL A CA 1
ATOM 1430 C C . VAL A 1 185 ? -1.781 4.555 20.062 1 92.56 185 VAL A C 1
ATOM 1432 O O . VAL A 1 185 ? -2.727 4.844 19.328 1 92.56 185 VAL A O 1
ATOM 1435 N N . ASP A 1 186 ? -1.42 3.34 20.375 1 93 186 ASP A N 1
ATOM 1436 C CA . ASP A 1 186 ? -2.18 2.217 19.828 1 93 186 ASP A CA 1
ATOM 1437 C C . ASP A 1 186 ? -3.516 2.059 20.547 1 93 186 ASP A C 1
ATOM 1439 O O . ASP A 1 186 ? -3.553 1.678 21.719 1 93 186 ASP A O 1
ATOM 1443 N N . PRO A 1 187 ? -4.555 2.334 19.891 1 90.94 187 PRO A N 1
ATOM 1444 C CA . PRO A 1 187 ? -5.848 2.232 20.562 1 90.94 187 PRO A CA 1
ATOM 1445 C C . PRO A 1 187 ? -6.203 0.795 20.938 1 90.94 187 PRO A C 1
ATOM 1447 O O . PRO A 1 187 ? -7.074 0.574 21.781 1 90.94 187 PRO A O 1
ATOM 1450 N N . THR A 1 188 ? -5.629 -0.106 20.312 1 88 188 THR A N 1
ATOM 1451 C CA . THR A 1 188 ? -5.926 -1.505 20.609 1 88 188 THR A CA 1
ATOM 1452 C C . THR A 1 188 ? -5.113 -1.989 21.797 1 88 188 THR A C 1
ATOM 1454 O O . THR A 1 188 ? -5.379 -3.062 22.344 1 88 188 THR A O 1
ATOM 1457 N N . HIS A 1 189 ? -4.09 -1.305 22.172 1 81.88 189 HIS A N 1
ATOM 1458 C CA . HIS A 1 189 ? -3.285 -1.551 23.359 1 81.88 189 HIS A CA 1
ATOM 1459 C C . HIS A 1 189 ? -2.988 -0.253 24.094 1 81.88 189 HIS A C 1
ATOM 1461 O O . HIS A 1 189 ? -1.849 0.216 24.109 1 81.88 189 HIS A O 1
ATOM 1467 N N . PRO A 1 190 ? -4.004 0.418 24.594 1 66.44 190 PRO A N 1
ATOM 1468 C CA . PRO A 1 190 ? -3.811 1.763 25.141 1 66.44 190 PRO A CA 1
ATOM 1469 C C . PRO A 1 190 ? -2.797 1.794 26.297 1 66.44 190 PRO A C 1
ATOM 1471 O O . PRO A 1 190 ? -2.203 2.84 26.562 1 66.44 190 PRO A O 1
ATOM 1474 N N . THR A 1 191 ? -2.658 0.713 27.156 1 58.19 191 THR A N 1
ATOM 1475 C CA . THR A 1 191 ? -1.758 0.806 28.297 1 58.19 191 THR A CA 1
ATOM 1476 C C . THR A 1 191 ? -0.306 0.646 27.859 1 58.19 191 THR A C 1
ATOM 1478 O O . THR A 1 191 ? 0.009 -0.223 27.031 1 58.19 191 THR A O 1
ATOM 1481 N N . GLY A 1 192 ? 0.52 1.773 27.719 1 45.91 192 GLY A N 1
ATOM 1482 C CA . GLY A 1 192 ? 1.958 1.736 27.516 1 45.91 192 GLY A CA 1
ATOM 1483 C C . GLY A 1 192 ? 2.59 0.421 27.922 1 45.91 192 GLY A C 1
ATOM 1484 O O . GLY A 1 192 ? 2.213 -0.161 28.938 1 45.91 192 GLY A O 1
ATOM 1485 N N . GLY A 1 193 ? 2.846 -0.548 27.109 1 32.34 193 GLY A N 1
ATOM 1486 C CA . GLY A 1 193 ? 3.734 -1.493 27.781 1 32.34 193 GLY A CA 1
ATOM 1487 C C . GLY A 1 193 ? 4.773 -0.822 28.656 1 32.34 193 GLY A C 1
ATOM 1488 O O . GLY A 1 193 ? 5.559 0.002 28.188 1 32.34 193 GLY A O 1
ATOM 1489 N N . VAL A 1 194 ? 4.379 -0.353 29.797 1 24.89 194 VAL A N 1
ATOM 1490 C CA . VAL A 1 194 ? 5.453 -0.168 30.766 1 24.89 194 VAL A CA 1
ATOM 1491 C C . VAL A 1 194 ? 6.328 -1.42 30.828 1 24.89 194 VAL A C 1
ATOM 1493 O O . VAL A 1 194 ? 5.816 -2.541 30.781 1 24.89 194 VAL A O 1
ATOM 1496 N N . MET B 1 1 ? -72.938 48.438 12.781 1 28.83 1 MET B N 1
ATOM 1497 C CA . MET B 1 1 ? -71.562 48.656 12.289 1 28.83 1 MET B CA 1
ATOM 1498 C C . MET B 1 1 ? -70.625 47.688 12.922 1 28.83 1 MET B C 1
ATOM 1500 O O . MET B 1 1 ? -70.25 47.812 14.094 1 28.83 1 MET B O 1
ATOM 1504 N N . SER B 1 2 ? -70.75 46.312 12.539 1 33.12 2 SER B N 1
ATOM 1505 C CA . SER B 1 2 ? -70.125 45.062 12.977 1 33.12 2 SER B CA 1
ATOM 1506 C C . SER B 1 2 ? -68.625 45.031 12.711 1 33.12 2 SER B C 1
ATOM 1508 O O . SER B 1 2 ? -68.188 45.219 11.57 1 33.12 2 SER B O 1
ATOM 1510 N N . GLU B 1 3 ? -67.812 45.438 13.719 1 32.78 3 GLU B N 1
ATOM 1511 C CA . GLU B 1 3 ? -66.375 45.469 13.766 1 32.78 3 GLU B CA 1
ATOM 1512 C C . GLU B 1 3 ? -65.75 44.094 13.625 1 32.78 3 GLU B C 1
ATOM 1514 O O . GLU B 1 3 ? -66.125 43.156 14.375 1 32.78 3 GLU B O 1
ATOM 1519 N N . GLN B 1 4 ? -65.375 43.594 12.414 1 26.36 4 GLN B N 1
ATOM 1520 C CA . GLN B 1 4 ? -64.688 42.406 11.984 1 26.36 4 GLN B CA 1
ATOM 1521 C C . GLN B 1 4 ? -63.281 42.375 12.586 1 26.36 4 GLN B C 1
ATOM 1523 O O . GLN B 1 4 ? -62.469 43.219 12.305 1 26.36 4 GLN B O 1
ATOM 1528 N N . GLN B 1 5 ? -63.094 41.812 13.812 1 28.62 5 GLN B N 1
ATOM 1529 C CA . GLN B 1 5 ? -61.812 41.531 14.453 1 28.62 5 GLN B CA 1
ATOM 1530 C C . GLN B 1 5 ? -60.969 40.531 13.633 1 28.62 5 GLN B C 1
ATOM 1532 O O . GLN B 1 5 ? -61.406 39.406 13.422 1 28.62 5 GLN B O 1
ATOM 1537 N N . HIS B 1 6 ? -60.281 41 12.602 1 31.3 6 HIS B N 1
ATOM 1538 C CA . HIS B 1 6 ? -59.375 40.125 11.898 1 31.3 6 HIS B CA 1
ATOM 1539 C C . HIS B 1 6 ? -58.25 39.656 12.82 1 31.3 6 HIS B C 1
ATOM 1541 O O . HIS B 1 6 ? -57.531 40.469 13.406 1 31.3 6 HIS B O 1
ATOM 1547 N N . SER B 1 7 ? -58.406 38.531 13.547 1 34.03 7 SER B N 1
ATOM 1548 C CA . SER B 1 7 ? -57.312 37.875 14.289 1 34.03 7 SER B CA 1
ATOM 1549 C C . SER B 1 7 ? -56.219 37.406 13.352 1 34.03 7 SER B C 1
ATOM 1551 O O . SER B 1 7 ? -56.469 36.594 12.453 1 34.03 7 SER B O 1
ATOM 1553 N N . HIS B 1 8 ? -55.25 38.25 13.055 1 32.41 8 HIS B N 1
ATOM 1554 C CA . HIS B 1 8 ? -54.031 37.844 12.375 1 32.41 8 HIS B CA 1
ATOM 1555 C C . HIS B 1 8 ? -53.281 36.781 13.195 1 32.41 8 HIS B C 1
ATOM 1557 O O . HIS B 1 8 ? -52.906 37.062 14.336 1 32.41 8 HIS B O 1
ATOM 1563 N N . SER B 1 9 ? -53.562 35.469 13.07 1 34.16 9 SER B N 1
ATOM 1564 C CA . SER B 1 9 ? -52.75 34.406 13.602 1 34.16 9 SER B CA 1
ATOM 1565 C C . SER B 1 9 ? -51.344 34.406 12.992 1 34.16 9 SER B C 1
ATOM 1567 O O . SER B 1 9 ? -51.219 34.281 11.773 1 34.16 9 SER B O 1
ATOM 1569 N N . HIS B 1 10 ? -50.406 35.156 13.547 1 34.53 10 HIS B N 1
ATOM 1570 C CA . HIS B 1 10 ? -49 35.031 13.203 1 34.53 10 HIS B CA 1
ATOM 1571 C C . HIS B 1 10 ? -48.5 33.594 13.469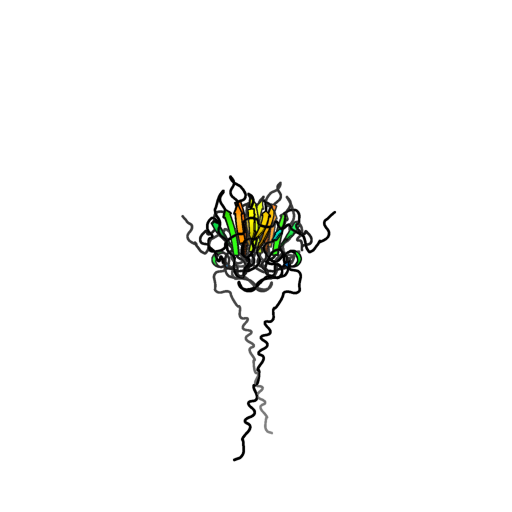 1 34.53 10 HIS B C 1
ATOM 1573 O O . HIS B 1 10 ? -48.5 33.125 14.609 1 34.53 10 HIS B O 1
ATOM 1579 N N . ASP B 1 11 ? -48.625 32.688 12.5 1 34.59 11 ASP B N 1
ATOM 1580 C CA . ASP B 1 11 ? -47.938 31.391 12.516 1 34.59 11 ASP B CA 1
ATOM 1581 C C . ASP B 1 11 ? -46.438 31.547 12.562 1 34.59 11 ASP B C 1
ATOM 1583 O O . ASP B 1 11 ? -45.812 32.094 11.625 1 34.59 11 ASP B O 1
ATOM 1587 N N . HIS B 1 12 ? -45.812 31.766 13.711 1 38.28 12 HIS B N 1
ATOM 1588 C CA . HIS B 1 12 ? -44.375 31.625 13.867 1 38.28 12 HIS B CA 1
ATOM 1589 C C . HIS B 1 12 ? -43.906 30.219 13.516 1 38.28 12 HIS B C 1
ATOM 1591 O O . HIS B 1 12 ? -44.188 29.281 14.266 1 38.28 12 HIS B O 1
ATOM 1597 N N . SER B 1 13 ? -43.75 29.859 12.25 1 37 13 SER B N 1
ATOM 1598 C CA . SER B 1 13 ? -43 28.672 11.891 1 37 13 SER B CA 1
ATOM 1599 C C . SER B 1 13 ? -41.562 28.734 12.398 1 37 13 SER B C 1
ATOM 1601 O O . SER B 1 13 ? -40.781 29.562 11.93 1 37 13 SER B O 1
ATOM 1603 N N . HIS B 1 14 ? -41.312 28.422 13.641 1 37.34 14 HIS B N 1
ATOM 1604 C CA . HIS B 1 14 ? -39.969 28.125 14.07 1 37.34 14 HIS B CA 1
ATOM 1605 C C . HIS B 1 14 ? -39.344 26.984 13.25 1 37.34 14 HIS B C 1
ATOM 1607 O O . HIS B 1 14 ? -39.812 25.859 13.312 1 37.34 14 HIS B O 1
ATOM 1613 N N . ASP B 1 15 ? -38.812 27.312 12.102 1 37.59 15 ASP B N 1
ATOM 1614 C CA . ASP B 1 15 ? -37.906 26.359 11.445 1 37.59 15 ASP B CA 1
ATOM 1615 C C . ASP B 1 15 ? -36.75 25.969 12.367 1 37.59 15 ASP B C 1
ATOM 1617 O O . ASP B 1 15 ? -35.875 26.781 12.672 1 37.59 15 ASP B O 1
ATOM 1621 N N . HIS B 1 16 ? -36.938 25.078 13.328 1 38.66 16 HIS B N 1
ATOM 1622 C CA . HIS B 1 16 ? -35.812 24.406 13.961 1 38.66 16 HIS B CA 1
ATOM 1623 C C . HIS B 1 16 ? -34.938 23.703 12.93 1 38.66 16 HIS B C 1
ATOM 1625 O O . HIS B 1 16 ? -35.312 22.688 12.359 1 38.66 16 HIS B O 1
ATOM 1631 N N . SER B 1 17 ? -34.125 24.469 12.234 1 37.12 17 SER B N 1
ATOM 1632 C CA . SER B 1 17 ? -33 23.781 11.586 1 37.12 17 SER B CA 1
ATOM 1633 C C . SER B 1 17 ? -32.25 22.906 12.578 1 37.12 17 SER B C 1
ATOM 1635 O O . SER B 1 17 ? -31.516 23.406 13.438 1 37.12 17 SER B O 1
ATOM 1637 N N . HIS B 1 18 ? -32.781 21.859 12.984 1 37.69 18 HIS B N 1
ATOM 1638 C CA . HIS B 1 18 ? -31.906 20.844 13.578 1 37.69 18 HIS B CA 1
ATOM 1639 C C . HIS B 1 18 ? -30.688 20.594 12.695 1 37.69 18 HIS B C 1
ATOM 1641 O O . HIS B 1 18 ? -30.781 19.859 11.711 1 37.69 18 HIS B O 1
ATOM 1647 N N . GLY B 1 19 ? -29.844 21.609 12.586 1 36.94 19 GLY B N 1
ATOM 1648 C CA . GLY B 1 19 ? -28.531 21.125 12.156 1 36.94 19 GLY B CA 1
ATOM 1649 C C . GLY B 1 19 ? -28.109 19.859 12.867 1 36.94 19 GLY B C 1
ATOM 1650 O O . GLY B 1 19 ? -27.906 19.875 14.086 1 36.94 19 GLY B O 1
ATOM 1651 N N . HIS B 1 20 ? -28.562 18.719 12.539 1 38.66 20 HIS B N 1
ATOM 1652 C C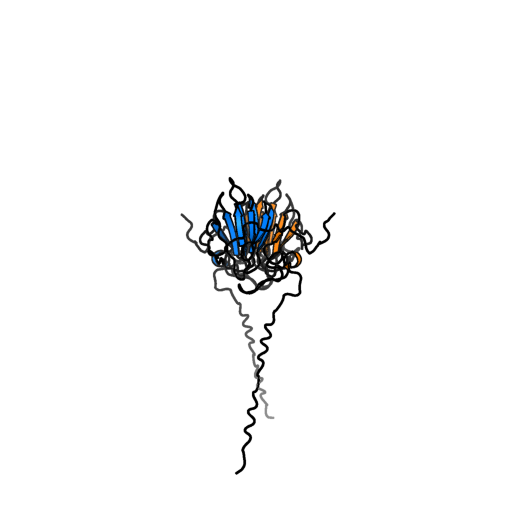A . HIS B 1 20 ? -27.938 17.469 12.969 1 38.66 20 HIS B CA 1
ATOM 1653 C C . HIS B 1 20 ? -26.422 17.594 12.992 1 38.66 20 HIS B C 1
ATOM 1655 O O . HIS B 1 20 ? -25.781 17.703 11.938 1 38.66 20 HIS B O 1
ATOM 1661 N N . ASP B 1 21 ? -25.922 18.375 13.906 1 43.81 21 ASP B N 1
ATOM 1662 C CA . ASP B 1 21 ? -24.5 18.156 14.227 1 43.81 21 ASP B CA 1
ATOM 1663 C C . ASP B 1 21 ? -24.188 16.672 14.336 1 43.81 21 ASP B C 1
ATOM 1665 O O . ASP B 1 21 ? -24.578 16.016 15.297 1 43.81 21 ASP B O 1
ATOM 1669 N N . HIS B 1 22 ? -24.234 15.898 13.281 1 51.16 22 HIS B N 1
ATOM 1670 C CA . HIS B 1 22 ? -23.75 14.523 13.32 1 51.16 22 HIS B CA 1
ATOM 1671 C C . HIS B 1 22 ? -22.375 14.445 13.992 1 51.16 22 HIS B C 1
ATOM 1673 O O . HIS B 1 22 ? -21.344 14.484 13.312 1 51.16 22 HIS B O 1
ATOM 1679 N N . SER B 1 23 ? -22.391 14.992 15.164 1 64 23 SER B N 1
ATOM 1680 C CA . SER B 1 23 ? -21.172 14.867 15.969 1 64 23 SER B CA 1
ATOM 1681 C C . SER B 1 23 ? -20.781 13.406 16.125 1 64 23 SER B C 1
ATOM 1683 O O . SER B 1 23 ? -21.625 12.547 16.406 1 64 23 SER B O 1
ATOM 1685 N N . HIS B 1 24 ? -19.719 13.047 15.57 1 73.56 24 HIS B N 1
ATOM 1686 C CA . HIS B 1 24 ? -19.125 11.727 15.773 1 73.56 24 HIS B CA 1
ATOM 1687 C C . HIS B 1 24 ? -19 11.406 17.25 1 73.56 24 HIS B C 1
ATOM 1689 O O . HIS B 1 24 ? -18.469 12.203 18.031 1 73.56 24 HIS B O 1
ATOM 1695 N N . SER B 1 25 ? -19.734 10.328 17.797 1 78.12 25 SER B N 1
ATOM 1696 C CA . SER B 1 25 ? -19.766 9.938 19.203 1 78.12 25 SER B CA 1
ATOM 1697 C C . SER B 1 25 ? -18.703 8.875 19.5 1 78.12 25 SER B C 1
ATOM 1699 O O . SER B 1 25 ? -18.422 8.594 20.656 1 78.12 25 SER B O 1
ATOM 1701 N N . GLY B 1 26 ? -17.938 8.43 18.625 1 83.81 26 GLY B N 1
ATOM 1702 C CA . GLY B 1 26 ? -16.938 7.398 18.844 1 83.81 26 GLY B CA 1
ATOM 1703 C C . GLY B 1 26 ? -15.531 7.953 18.984 1 83.81 26 GLY B C 1
ATOM 1704 O O . GLY B 1 26 ? -15.336 9.172 19.016 1 83.81 26 GLY B O 1
ATOM 1705 N N . PRO B 1 27 ? -14.656 7.023 19.359 1 91.5 27 PRO B N 1
ATOM 1706 C CA . PRO B 1 27 ? -13.266 7.488 19.422 1 91.5 27 PRO B CA 1
ATOM 1707 C C . PRO B 1 27 ? -12.859 8.297 18.188 1 91.5 27 PRO B C 1
ATOM 1709 O O . PRO B 1 27 ? -13.281 7.984 17.078 1 91.5 27 PRO B O 1
ATOM 1712 N N . ALA B 1 28 ? -12.07 9.281 18.391 1 91.56 28 ALA B N 1
ATOM 1713 C CA . ALA B 1 28 ? -11.711 10.234 17.344 1 91.56 28 ALA B CA 1
ATOM 1714 C C . ALA B 1 28 ? -11.055 9.523 16.156 1 91.56 28 ALA B C 1
ATOM 1716 O O . ALA B 1 28 ? -11.273 9.898 15 1 91.56 28 ALA B O 1
ATOM 1717 N N . HIS B 1 29 ? -10.25 8.5 16.438 1 91.38 29 HIS B N 1
ATOM 1718 C CA . HIS B 1 29 ? -9.492 7.855 15.359 1 91.38 29 HIS B CA 1
ATOM 1719 C C . HIS B 1 29 ? -10.414 7.078 14.43 1 91.38 29 HIS B C 1
ATOM 1721 O O . HIS B 1 29 ? -9.992 6.645 13.352 1 91.38 29 HIS B O 1
ATOM 1727 N N . LEU B 1 30 ? -11.68 6.93 14.797 1 92.31 30 LEU B N 1
ATOM 1728 C CA . LEU B 1 30 ? -12.633 6.203 13.961 1 92.31 30 LEU B CA 1
ATOM 1729 C C . LEU B 1 30 ? -13.445 7.168 13.102 1 92.31 30 LEU B C 1
ATOM 1731 O O . LEU B 1 30 ? -14.242 6.734 12.266 1 92.31 30 LEU B O 1
ATOM 1735 N N . PHE B 1 31 ? -13.219 8.445 13.297 1 93.5 31 PHE B N 1
ATOM 1736 C CA . PHE B 1 31 ? -13.906 9.445 12.484 1 93.5 31 PHE B CA 1
ATOM 1737 C C . PHE B 1 31 ? -13.328 9.484 11.078 1 93.5 31 PHE B C 1
ATOM 1739 O O . PHE B 1 31 ? -12.109 9.438 10.898 1 93.5 31 PHE B O 1
ATOM 1746 N N . GLN B 1 32 ? -14.242 9.578 10.078 1 94.44 32 GLN B N 1
ATOM 1747 C CA . GLN B 1 32 ? -13.828 9.836 8.703 1 94.44 32 GLN B CA 1
ATOM 1748 C C . GLN B 1 32 ? -14.727 10.883 8.047 1 94.44 32 GLN B C 1
ATOM 1750 O O . GLN B 1 32 ? -15.953 10.734 8.031 1 94.44 32 GLN B O 1
ATOM 1755 N N . ALA B 1 33 ? -14.07 11.867 7.555 1 95.12 33 ALA B N 1
ATOM 1756 C CA . ALA B 1 33 ? -14.828 12.891 6.832 1 95.12 33 ALA B CA 1
ATOM 1757 C C . ALA B 1 33 ? -15.398 12.336 5.535 1 95.12 33 ALA B C 1
ATOM 1759 O O . ALA B 1 33 ? -14.766 11.5 4.875 1 95.12 33 ALA B O 1
ATOM 1760 N N . THR B 1 34 ? -16.547 12.812 5.129 1 93.94 34 THR B N 1
ATOM 1761 C CA . THR B 1 34 ? -17.188 12.383 3.887 1 93.94 34 THR B CA 1
ATOM 1762 C C . THR B 1 34 ? -17.234 13.531 2.883 1 93.94 34 THR B C 1
ATOM 1764 O O . THR B 1 34 ? -17.641 13.336 1.731 1 93.94 34 THR B O 1
ATOM 1767 N N . SER B 1 35 ? -16.875 14.703 3.398 1 92.88 35 SER B N 1
ATOM 1768 C CA . SER B 1 35 ? -16.766 15.891 2.557 1 92.88 35 SER B CA 1
ATOM 1769 C C . SER B 1 35 ? -15.695 16.844 3.088 1 92.88 35 SER B C 1
ATOM 1771 O O . SER B 1 35 ? -15.297 16.75 4.25 1 92.88 35 SER B O 1
ATOM 1773 N N . PRO B 1 36 ? -15.258 17.766 2.285 1 89.56 36 PRO B N 1
ATOM 1774 C CA . PRO B 1 36 ? -14.227 18.703 2.756 1 89.56 36 PRO B CA 1
ATOM 1775 C C . PRO B 1 36 ? -14.75 19.656 3.834 1 89.56 36 PRO B C 1
ATOM 1777 O O . PRO B 1 36 ? -13.953 20.297 4.527 1 89.56 36 PRO B O 1
ATOM 1780 N N . ASP B 1 37 ? -16.016 19.719 4.016 1 90.94 37 ASP B N 1
ATOM 1781 C CA . ASP B 1 37 ? -16.609 20.672 4.945 1 90.94 37 ASP B CA 1
ATOM 1782 C C . ASP B 1 37 ? -16.828 20.047 6.316 1 90.94 37 ASP B C 1
ATOM 1784 O O . ASP B 1 37 ? -17.219 20.734 7.266 1 90.94 37 ASP B O 1
ATOM 1788 N N . ASP B 1 38 ? -16.594 18.719 6.336 1 92.06 38 ASP B N 1
ATOM 1789 C CA . ASP B 1 38 ? -16.812 18.047 7.613 1 92.06 38 ASP B CA 1
ATOM 1790 C C . ASP B 1 38 ? -15.789 18.516 8.648 1 92.06 38 ASP B C 1
ATOM 1792 O O . ASP B 1 38 ? -14.625 18.719 8.328 1 92.06 38 ASP B O 1
ATOM 1796 N N . GLN B 1 39 ? -16.312 18.625 9.898 1 89.44 39 GLN B N 1
ATOM 1797 C CA . GLN B 1 39 ? -15.43 19 11 1 89.44 39 GLN B CA 1
ATOM 1798 C C . GLN B 1 39 ? -15.109 17.797 11.883 1 89.44 39 GLN B C 1
ATOM 1800 O O . GLN B 1 39 ? -16.016 17.172 12.438 1 89.44 39 GLN B O 1
ATOM 1805 N N . PRO B 1 40 ? -13.883 17.578 11.977 1 92.81 40 PRO B N 1
ATOM 1806 C CA . PRO B 1 40 ? -13.516 16.484 12.883 1 92.81 40 PRO B CA 1
ATOM 1807 C C . PRO B 1 40 ? -13.781 16.812 14.352 1 92.81 40 PRO B C 1
ATOM 1809 O O . PRO B 1 40 ? -13.797 17.984 14.727 1 92.81 40 PRO B O 1
ATOM 1812 N N . PRO B 1 41 ? -14 15.82 15.188 1 92 41 PRO B N 1
ATOM 1813 C CA . PRO B 1 41 ? -14.312 16.062 16.594 1 92 41 PRO B CA 1
ATOM 1814 C C . PRO B 1 41 ? -13.133 16.625 17.391 1 92 41 PRO B C 1
ATOM 1816 O O . PRO B 1 41 ? -13.312 17.141 18.484 1 92 41 PRO B O 1
ATOM 1819 N N . ASP B 1 42 ? -11.914 16.547 16.906 1 94.75 42 ASP B N 1
ATOM 1820 C CA . ASP B 1 42 ? -10.711 16.922 17.641 1 94.75 42 ASP B CA 1
ATOM 1821 C C . ASP B 1 42 ? -9.789 17.781 16.781 1 94.75 42 ASP B C 1
ATOM 1823 O O . ASP B 1 42 ? -8.562 17.719 16.922 1 94.75 42 ASP B O 1
ATOM 1827 N N . ASP B 1 43 ? -10.391 18.453 15.867 1 94.25 43 ASP B N 1
ATOM 1828 C CA . ASP B 1 43 ? -9.633 19.312 14.961 1 94.25 43 ASP B CA 1
ATOM 1829 C C . ASP B 1 43 ? -8.547 18.516 14.234 1 94.25 43 ASP B C 1
ATOM 1831 O O . ASP B 1 43 ? -7.441 19.016 14.031 1 94.25 43 ASP B O 1
ATOM 1835 N N . TRP B 1 44 ? -8.703 17.219 14.047 1 96.12 44 TRP B N 1
ATOM 1836 C CA . TRP B 1 44 ? -7.895 16.312 13.242 1 96.12 44 TRP B CA 1
ATOM 1837 C C . TRP B 1 44 ? -6.738 15.75 14.055 1 96.12 44 TRP B C 1
ATOM 1839 O O . TRP B 1 44 ? -5.875 15.047 13.516 1 96.12 44 TRP B O 1
ATOM 1849 N N . LYS B 1 45 ? -6.668 16.016 15.273 1 96.69 45 LYS B N 1
ATOM 1850 C CA . LYS B 1 45 ? -5.492 15.578 16.031 1 96.69 45 LYS B CA 1
ATOM 1851 C C . LYS B 1 45 ? -5.305 14.07 15.93 1 96.69 45 LYS B C 1
ATOM 1853 O O . LYS B 1 45 ? -4.27 13.602 15.453 1 96.69 45 LYS B O 1
ATOM 1858 N N . GLU B 1 46 ? -6.324 13.297 16.297 1 94.69 46 GLU B N 1
ATOM 1859 C CA . GLU B 1 46 ? -6.254 11.844 16.25 1 94.69 46 GLU B CA 1
ATOM 1860 C C . GLU B 1 46 ? -7.121 11.281 15.125 1 94.69 46 GLU B C 1
ATOM 1862 O O . GLU B 1 46 ? -6.988 10.117 14.75 1 94.69 46 GLU B O 1
ATOM 1867 N N . SER B 1 47 ? -7.973 12.141 14.609 1 95.69 47 SER B N 1
ATOM 1868 C CA . SER B 1 47 ? -8.836 11.766 13.492 1 95.69 47 SER B CA 1
ATOM 1869 C C . SER B 1 47 ? -8.156 12.031 12.148 1 95.69 47 SER B C 1
ATOM 1871 O O . SER B 1 47 ? -8.68 11.648 11.102 1 95.69 47 SER B O 1
ATOM 1873 N N . GLY B 1 48 ? -7.008 12.664 12.164 1 97.75 48 GLY B N 1
ATOM 1874 C CA . GLY B 1 48 ? -6.238 12.969 10.969 1 97.75 48 GLY B CA 1
ATOM 1875 C C . GLY B 1 48 ? -5.133 11.969 10.703 1 97.75 48 GLY B C 1
ATOM 1876 O O . GLY B 1 48 ? -5.332 10.758 10.844 1 97.75 48 GLY B O 1
ATOM 1877 N N . VAL B 1 49 ? -4.02 12.461 10.328 1 98.69 49 VAL B N 1
ATOM 1878 C CA . VAL B 1 49 ? -2.885 11.625 9.938 1 98.69 49 VAL B CA 1
ATOM 1879 C C . VAL B 1 49 ? -2.4 10.82 11.141 1 98.69 49 VAL B C 1
ATOM 1881 O O . VAL B 1 49 ? -2.324 11.344 12.258 1 98.69 49 VAL B O 1
ATOM 1884 N N . ARG B 1 50 ? -2.102 9.586 10.914 1 98.56 50 ARG B N 1
ATOM 1885 C CA . ARG B 1 50 ? -1.52 8.711 11.922 1 98.56 50 ARG B CA 1
ATOM 1886 C C . ARG B 1 50 ? -0.193 8.133 11.445 1 98.56 50 ARG B C 1
ATOM 1888 O O . ARG B 1 50 ? -0.098 7.629 10.32 1 98.56 50 ARG B O 1
ATOM 1895 N N . VAL B 1 51 ? 0.789 8.227 12.266 1 98.75 51 VAL B N 1
ATOM 1896 C CA . VAL B 1 51 ? 2.086 7.625 11.977 1 98.75 51 VAL B CA 1
ATOM 1897 C C . VAL B 1 51 ? 2.299 6.41 12.875 1 98.75 51 VAL B C 1
ATOM 1899 O O . VAL B 1 51 ? 2.312 6.531 14.102 1 98.75 51 VAL B O 1
ATOM 1902 N N . ILE B 1 52 ? 2.441 5.285 12.297 1 98.5 52 ILE B N 1
ATOM 1903 C CA . ILE B 1 52 ? 2.639 4.035 13.023 1 98.5 52 ILE B CA 1
ATOM 1904 C C . ILE B 1 52 ? 4.098 3.594 12.906 1 98.5 52 ILE B C 1
ATOM 1906 O O . ILE B 1 52 ? 4.566 3.254 11.82 1 98.5 52 ILE B O 1
ATOM 1910 N N . PRO B 1 53 ? 4.77 3.514 14.023 1 98.44 53 PRO B N 1
ATOM 1911 C CA . PRO B 1 53 ? 6.18 3.119 13.984 1 98.44 53 PRO B CA 1
ATOM 1912 C C . PRO B 1 53 ? 6.371 1.664 13.562 1 98.44 53 PRO B C 1
ATOM 1914 O O . PRO B 1 53 ? 5.566 0.803 13.922 1 98.44 53 PRO B O 1
ATOM 1917 N N . ALA B 1 54 ? 7.484 1.42 12.93 1 98.12 54 ALA B N 1
ATOM 1918 C CA . ALA B 1 54 ? 7.828 0.088 12.438 1 98.12 54 ALA B CA 1
ATOM 1919 C C . ALA B 1 54 ? 7.828 -0.933 13.57 1 98.12 54 ALA B C 1
ATOM 1921 O O . ALA B 1 54 ? 7.504 -2.104 13.367 1 98.12 54 ALA B O 1
ATOM 1922 N N . GLY B 1 55 ? 8.156 -0.552 14.727 1 96.75 55 GLY B N 1
ATOM 1923 C CA . GLY B 1 55 ? 8.242 -1.448 15.867 1 96.75 55 GLY B CA 1
ATOM 1924 C C . GLY B 1 55 ? 6.91 -1.68 16.547 1 96.75 55 GLY B C 1
ATOM 1925 O O . GLY B 1 55 ? 6.828 -2.428 17.531 1 96.75 55 GLY B O 1
ATOM 1926 N N . SER B 1 56 ? 5.844 -1.146 16.016 1 96.81 56 SER B N 1
ATOM 1927 C CA . SER B 1 56 ? 4.547 -1.211 16.672 1 96.81 56 SER B CA 1
ATOM 1928 C C . SER B 1 56 ? 3.521 -1.944 15.82 1 96.81 56 SER B C 1
ATOM 1930 O O . SER B 1 56 ? 2.316 -1.738 15.969 1 96.81 56 SER B O 1
ATOM 1932 N N . LEU B 1 57 ? 3.936 -2.783 14.945 1 97.19 57 LEU B N 1
ATOM 1933 C CA . LEU B 1 57 ? 2.996 -3.516 14.102 1 97.19 57 LEU B CA 1
ATOM 1934 C C . LEU B 1 57 ? 2.346 -4.656 14.875 1 97.19 57 LEU B C 1
ATOM 1936 O O . LEU B 1 57 ? 2.92 -5.164 15.844 1 97.19 57 LEU B O 1
ATOM 1940 N N . ASP B 1 58 ? 1.166 -5.02 14.508 1 95.38 58 ASP B N 1
ATOM 1941 C CA . ASP B 1 58 ? 0.384 -6.062 15.156 1 95.38 58 ASP B CA 1
ATOM 1942 C C . ASP B 1 58 ? 0.549 -7.402 14.445 1 95.38 58 ASP B C 1
ATOM 1944 O O . ASP B 1 58 ? 0.14 -7.555 13.289 1 95.38 58 ASP B O 1
ATOM 1948 N N . THR B 1 59 ? 0.993 -8.43 15.125 1 94 59 THR B N 1
ATOM 1949 C CA . THR B 1 59 ? 1.295 -9.711 14.492 1 94 59 THR B CA 1
ATOM 1950 C C . THR B 1 59 ? 0.085 -10.641 14.539 1 94 59 THR B C 1
ATOM 1952 O O . THR B 1 59 ? 0.131 -11.758 14.023 1 94 59 THR B O 1
ATOM 1955 N N . ASN B 1 60 ? -0.946 -10.141 15.156 1 91.25 60 ASN B N 1
ATOM 1956 C CA . ASN B 1 60 ? -2.166 -10.945 15.188 1 91.25 60 ASN B CA 1
ATOM 1957 C C . ASN B 1 60 ? -2.951 -10.812 13.883 1 91.25 60 ASN B C 1
ATOM 1959 O O . ASN B 1 60 ? -4.02 -10.203 13.859 1 91.25 60 ASN B O 1
ATOM 1963 N N . THR B 1 61 ? -2.502 -11.391 12.867 1 90.75 61 THR B N 1
ATOM 1964 C CA . THR B 1 61 ? -3.086 -11.383 11.531 1 90.75 61 THR B CA 1
ATOM 1965 C C . THR B 1 61 ? -3.189 -12.797 10.977 1 90.75 61 THR B C 1
ATOM 1967 O O . THR B 1 61 ? -2.463 -13.695 11.406 1 90.75 61 THR B O 1
ATOM 1970 N N . PRO B 1 62 ? -4.176 -13.055 10.031 1 88.31 62 PRO B N 1
ATOM 1971 C CA . PRO B 1 62 ? -4.16 -14.359 9.367 1 88.31 62 PRO B CA 1
ATOM 1972 C C . PRO B 1 62 ? -2.807 -14.68 8.734 1 88.31 62 PRO B C 1
ATOM 1974 O O . PRO B 1 62 ? -2.152 -13.797 8.18 1 88.31 62 PRO B O 1
ATOM 1977 N N . GLN B 1 63 ? -2.436 -15.914 8.891 1 89.38 63 GLN B N 1
ATOM 1978 C CA . GLN B 1 63 ? -1.118 -16.312 8.406 1 89.38 63 GLN B CA 1
ATOM 1979 C C . GLN B 1 63 ? -1.227 -17.438 7.375 1 89.38 63 GLN B C 1
ATOM 1981 O O . GLN B 1 63 ? -2.252 -18.125 7.293 1 89.38 63 GLN B O 1
ATOM 1986 N N . THR B 1 64 ? -0.297 -17.547 6.527 1 90.75 64 THR B N 1
ATOM 1987 C CA . THR B 1 64 ? 0.003 -18.656 5.633 1 90.75 64 THR B CA 1
ATOM 1988 C C . THR B 1 64 ? 1.312 -19.328 6.035 1 90.75 64 THR B C 1
ATOM 1990 O O . THR B 1 64 ? 2.275 -18.656 6.41 1 90.75 64 THR B O 1
ATOM 1993 N N . PRO B 1 65 ? 1.343 -20.656 5.988 1 89.62 65 PRO B N 1
ATOM 1994 C CA . PRO B 1 65 ? 2.602 -21.312 6.344 1 89.62 65 PRO B CA 1
ATOM 1995 C C . PRO B 1 65 ? 3.814 -20.672 5.676 1 89.62 65 PRO B C 1
ATOM 1997 O O . PRO B 1 65 ? 3.799 -20.422 4.469 1 89.62 65 PRO B O 1
ATOM 2000 N N . GLY B 1 66 ? 4.777 -20.328 6.535 1 91.88 66 GLY B N 1
ATOM 2001 C CA . GLY B 1 66 ? 6.051 -19.812 6.059 1 91.88 66 GLY B CA 1
ATOM 2002 C C . GLY B 1 66 ? 6.051 -18.297 5.867 1 91.88 66 GLY B C 1
ATOM 2003 O O . GLY B 1 66 ? 7.07 -17.719 5.496 1 91.88 66 GLY B O 1
ATOM 2004 N N . MET B 1 67 ? 4.949 -17.672 6.07 1 93.25 67 MET B N 1
ATOM 2005 C CA . MET B 1 67 ? 4.832 -16.234 5.898 1 93.25 67 MET B CA 1
ATOM 2006 C C . MET B 1 67 ? 4.434 -15.562 7.211 1 93.25 67 MET B C 1
ATOM 2008 O O . MET B 1 67 ? 3.467 -15.969 7.855 1 93.25 67 MET B O 1
ATOM 2012 N N . ASN B 1 68 ? 5.207 -14.578 7.633 1 93.94 68 ASN B N 1
ATOM 2013 C CA . ASN B 1 68 ? 4.895 -13.797 8.828 1 93.94 68 ASN B CA 1
ATOM 2014 C C . ASN B 1 68 ? 4.344 -12.422 8.469 1 93.94 68 ASN B C 1
ATOM 2016 O O . ASN B 1 68 ? 5.094 -11.547 8.031 1 93.94 68 ASN B O 1
ATOM 2020 N N . ARG B 1 69 ? 3.051 -12.242 8.758 1 95.5 69 ARG B N 1
ATOM 2021 C CA . ARG B 1 69 ? 2.4 -10.969 8.461 1 95.5 69 ARG B CA 1
ATOM 2022 C C . ARG B 1 69 ? 2.207 -10.141 9.727 1 95.5 69 ARG B C 1
ATOM 2024 O O . ARG B 1 69 ? 1.925 -10.688 10.797 1 95.5 69 ARG B O 1
ATOM 2031 N N . ALA B 1 70 ? 2.404 -8.867 9.625 1 96.62 70 ALA B N 1
ATOM 2032 C CA . ALA B 1 70 ? 2.123 -7.91 10.688 1 96.62 70 ALA B CA 1
ATOM 2033 C C . ALA B 1 70 ? 1.362 -6.699 10.156 1 96.62 70 ALA B C 1
ATOM 2035 O O . ALA B 1 70 ? 1.658 -6.207 9.062 1 96.62 70 ALA B O 1
ATOM 2036 N N . ALA B 1 71 ? 0.387 -6.242 10.906 1 97.06 71 ALA B N 1
ATOM 2037 C CA . ALA B 1 71 ? -0.508 -5.184 10.438 1 97.06 71 ALA B CA 1
ATOM 2038 C C . ALA B 1 71 ? -0.104 -3.83 11.008 1 97.06 71 ALA B C 1
ATOM 2040 O O . ALA B 1 71 ? 0.225 -3.725 12.195 1 97.06 71 ALA B O 1
ATOM 2041 N N . ALA B 1 72 ? -0.104 -2.838 10.203 1 98 72 ALA B N 1
ATOM 2042 C CA . ALA B 1 72 ? 0.051 -1.444 10.617 1 98 72 ALA B CA 1
ATOM 2043 C C . ALA B 1 72 ? -1.286 -0.71 10.578 1 98 72 ALA B C 1
ATOM 2045 O O . ALA B 1 72 ? -1.733 -0.172 11.594 1 98 72 ALA B O 1
ATOM 2046 N N . ILE B 1 73 ? -1.957 -0.753 9.469 1 97.94 73 ILE B N 1
ATOM 2047 C CA . ILE B 1 73 ? -3.193 -0.02 9.211 1 97.94 73 ILE B CA 1
ATOM 2048 C C . ILE B 1 73 ? -4.379 -0.982 9.242 1 97.94 73 ILE B C 1
ATOM 2050 O O . ILE B 1 73 ? -4.445 -1.92 8.445 1 97.94 73 ILE B O 1
ATOM 2054 N N . THR B 1 74 ? -5.273 -0.821 10.117 1 96.81 74 THR B N 1
ATOM 2055 C CA . THR B 1 74 ? -6.539 -1.537 10.227 1 96.81 74 THR B CA 1
ATOM 2056 C C . THR B 1 74 ? -7.645 -0.606 10.711 1 96.81 74 THR B C 1
ATOM 2058 O O . THR B 1 74 ? -7.375 0.519 11.133 1 96.81 74 THR B O 1
ATOM 2061 N N . ASN B 1 75 ? -8.812 -1.103 10.609 1 96.38 75 ASN B N 1
ATOM 2062 C CA . ASN B 1 75 ? -9.914 -0.337 11.18 1 96.38 75 ASN B CA 1
ATOM 2063 C C . ASN B 1 75 ? -9.711 -0.084 12.672 1 96.38 75 ASN B C 1
ATOM 2065 O O . ASN B 1 75 ? -9.805 1.056 13.133 1 96.38 75 ASN B O 1
ATOM 2069 N N . ALA B 1 76 ? -9.406 -1.081 13.398 1 93.75 76 ALA B N 1
ATOM 2070 C CA . ALA B 1 76 ? -9.273 -0.992 14.852 1 93.75 76 ALA B CA 1
ATOM 2071 C C . ALA B 1 76 ? -8.18 -0.008 15.25 1 93.75 76 ALA B C 1
ATOM 2073 O O . ALA B 1 76 ? -8.305 0.7 16.25 1 93.75 76 ALA B O 1
ATOM 2074 N N . ARG B 1 77 ? -7.176 0.112 14.484 1 95.06 77 ARG B N 1
ATOM 2075 C CA . ARG B 1 77 ? -5.984 0.85 14.891 1 95.06 77 ARG B CA 1
ATOM 2076 C C . ARG B 1 77 ? -6.066 2.307 14.453 1 95.06 77 ARG B C 1
ATOM 2078 O O . ARG B 1 77 ? -5.617 3.205 15.164 1 95.06 77 ARG B O 1
ATOM 2085 N N . VAL B 1 78 ? -6.641 2.529 13.227 1 96.31 78 VAL B N 1
ATOM 2086 C CA . VAL B 1 78 ? -6.562 3.898 12.727 1 96.31 78 VAL B CA 1
ATOM 2087 C C . VAL B 1 78 ? -7.906 4.305 12.117 1 96.31 78 VAL B C 1
ATOM 2089 O O . VAL B 1 78 ? -8.039 5.402 11.57 1 96.31 78 VAL B O 1
ATOM 2092 N N . GLY B 1 79 ? -8.828 3.391 12.117 1 95.75 79 GLY B N 1
ATOM 2093 C CA . GLY B 1 79 ? -10.156 3.695 11.594 1 95.75 79 GLY B CA 1
ATOM 2094 C C . GLY B 1 79 ? -10.273 3.498 10.094 1 95.75 79 GLY B C 1
ATOM 2095 O O . GLY B 1 79 ? -11.242 3.941 9.477 1 95.75 79 GLY B O 1
ATOM 2096 N N . ALA B 1 80 ? -9.32 2.889 9.492 1 97.44 80 ALA B N 1
ATOM 2097 C CA . ALA B 1 80 ? -9.375 2.625 8.055 1 97.44 80 ALA B CA 1
ATOM 2098 C C . ALA B 1 80 ? -10.602 1.792 7.699 1 97.44 80 ALA B C 1
ATOM 2100 O O . ALA B 1 80 ? -10.938 0.839 8.406 1 97.44 80 ALA B O 1
ATOM 2101 N N . GLN B 1 81 ? -11.227 2.115 6.562 1 96.75 81 GLN B N 1
ATOM 2102 C CA . GLN B 1 81 ? -12.461 1.429 6.176 1 96.75 81 GLN B CA 1
ATOM 2103 C C . GLN B 1 81 ? -12.297 0.73 4.828 1 96.75 81 GLN B C 1
ATOM 2105 O O . GLN B 1 81 ? -13.062 -0.18 4.5 1 96.75 81 GLN B O 1
ATOM 2110 N N . LYS B 1 82 ? -11.305 1.114 4.129 1 96.88 82 LYS B N 1
ATOM 2111 C CA . LYS B 1 82 ? -11.195 0.624 2.758 1 96.88 82 LYS B CA 1
ATOM 2112 C C . LYS B 1 82 ? -9.812 0.024 2.498 1 96.88 82 LYS B C 1
ATOM 2114 O O . LYS B 1 82 ? -9.57 -0.555 1.437 1 96.88 82 LYS B O 1
ATOM 2119 N N . LEU B 1 83 ? -8.969 0.167 3.5 1 97.5 83 LEU B N 1
ATOM 2120 C CA . LEU B 1 83 ? -7.605 -0.317 3.314 1 97.5 83 LEU B CA 1
ATOM 2121 C C . LEU B 1 83 ? -7.148 -1.125 4.523 1 97.5 83 LEU B C 1
ATOM 2123 O O . LEU B 1 83 ? -7.5 -0.8 5.66 1 97.5 83 LEU B O 1
ATOM 2127 N N . TRP B 1 84 ? -6.434 -2.08 4.266 1 97.5 84 TRP B N 1
ATOM 2128 C CA . TRP B 1 84 ? -5.562 -2.783 5.203 1 97.5 84 TRP B CA 1
ATOM 2129 C C . TRP B 1 84 ? -4.113 -2.75 4.73 1 97.5 84 TRP B C 1
ATOM 2131 O O . TRP B 1 84 ? -3.842 -2.912 3.537 1 97.5 84 TRP B O 1
ATOM 2141 N N . ALA B 1 85 ? -3.133 -2.541 5.645 1 98.25 85 ALA B N 1
ATOM 2142 C CA . ALA B 1 85 ? -1.735 -2.539 5.219 1 98.25 85 ALA B CA 1
ATOM 2143 C C . ALA B 1 85 ? -0.823 -3.064 6.32 1 98.25 85 ALA B C 1
ATOM 2145 O O . ALA B 1 85 ? -1.107 -2.885 7.508 1 98.25 85 ALA B O 1
ATOM 2146 N N . GLY B 1 86 ? 0.254 -3.635 5.914 1 98.06 86 GLY B N 1
ATOM 2147 C CA . GLY B 1 86 ? 1.266 -4.168 6.809 1 98.06 86 GLY B CA 1
ATOM 2148 C C . GLY B 1 86 ? 2.471 -4.734 6.082 1 98.06 86 GLY B C 1
ATOM 2149 O O . GLY B 1 86 ? 2.857 -4.23 5.027 1 98.06 86 GLY B O 1
ATOM 2150 N N . THR B 1 87 ? 3.121 -5.629 6.77 1 98.06 87 THR B N 1
ATOM 2151 C CA . THR B 1 87 ? 4.324 -6.234 6.207 1 98.06 87 THR B CA 1
ATOM 2152 C C . THR B 1 87 ? 4.191 -7.754 6.156 1 98.06 87 THR B C 1
ATOM 2154 O O . THR B 1 87 ? 3.324 -8.328 6.816 1 98.06 87 THR B O 1
ATOM 2157 N N . VAL B 1 88 ? 4.973 -8.344 5.316 1 97.62 88 VAL B N 1
ATOM 2158 C CA . VAL B 1 88 ? 5.172 -9.789 5.316 1 97.62 88 VAL B CA 1
ATOM 2159 C C . VAL B 1 88 ? 6.66 -10.109 5.176 1 97.62 88 VAL B C 1
ATOM 2161 O O . VAL B 1 88 ? 7.371 -9.453 4.41 1 97.62 88 VAL B O 1
ATOM 2164 N N . LYS B 1 89 ? 7.086 -11 5.895 1 97.38 89 LYS B N 1
ATOM 2165 C CA . LYS B 1 89 ? 8.438 -11.539 5.824 1 97.38 89 LYS B CA 1
ATOM 2166 C C . LYS B 1 89 ? 8.422 -13.039 5.539 1 97.38 89 LYS B C 1
ATOM 2168 O O . LYS B 1 89 ? 7.602 -13.773 6.09 1 97.38 89 LYS B O 1
ATOM 2173 N N . ILE B 1 90 ? 9.258 -13.445 4.684 1 97.5 90 ILE B N 1
ATOM 2174 C CA . ILE B 1 90 ? 9.414 -14.859 4.363 1 97.5 90 ILE B CA 1
ATOM 2175 C C . ILE B 1 90 ? 10.875 -15.266 4.539 1 97.5 90 ILE B C 1
ATOM 2177 O O . ILE B 1 90 ? 11.758 -14.75 3.85 1 97.5 90 ILE B O 1
ATOM 2181 N N . HIS B 1 91 ? 11.078 -16.188 5.371 1 94.88 91 HIS B N 1
ATOM 2182 C CA . HIS B 1 91 ? 12.438 -16.609 5.684 1 94.88 91 HIS B CA 1
ATOM 2183 C C . HIS B 1 91 ? 13.062 -17.359 4.512 1 94.88 91 HIS B C 1
ATOM 2185 O O . HIS B 1 91 ? 12.344 -17.938 3.684 1 94.88 91 HIS B O 1
ATOM 2191 N N . ALA B 1 92 ? 14.414 -17.375 4.609 1 92.06 92 ALA B N 1
ATOM 2192 C CA . ALA B 1 92 ? 15.133 -18.188 3.643 1 92.06 92 ALA B CA 1
ATOM 2193 C C . ALA B 1 92 ? 14.75 -19.656 3.77 1 92.06 92 ALA B C 1
ATOM 2195 O O . ALA B 1 92 ? 14.617 -20.188 4.883 1 92.06 92 ALA B O 1
ATOM 2196 N N . ASN B 1 93 ? 14.43 -20.297 2.605 1 85 93 ASN B N 1
ATOM 2197 C CA . ASN B 1 93 ? 14.109 -21.719 2.521 1 85 93 ASN B CA 1
ATOM 2198 C C . ASN B 1 93 ? 12.727 -22.016 3.096 1 85 93 ASN B C 1
ATOM 2200 O O . ASN B 1 93 ? 12.453 -23.156 3.496 1 85 93 ASN B O 1
ATOM 2204 N N . ALA B 1 94 ? 12.008 -20.969 3.326 1 89 94 ALA B N 1
ATOM 2205 C CA . ALA B 1 94 ? 10.656 -21.203 3.836 1 89 94 ALA B CA 1
ATOM 2206 C C . ALA B 1 94 ? 9.812 -21.969 2.82 1 89 94 ALA B C 1
ATOM 2208 O O . ALA B 1 94 ? 9.906 -21.719 1.615 1 89 94 ALA B O 1
ATOM 2209 N N . LYS B 1 95 ? 9 -22.906 3.277 1 86.75 95 LYS B N 1
ATOM 2210 C CA . LYS B 1 95 ? 7.957 -23.562 2.492 1 86.75 95 LYS B CA 1
ATOM 2211 C C . LYS B 1 95 ? 6.629 -22.812 2.637 1 86.75 95 LYS B C 1
ATOM 2213 O O . LYS B 1 95 ? 5.98 -22.891 3.682 1 86.75 95 LYS B O 1
ATOM 2218 N N . THR B 1 96 ? 6.281 -22.156 1.613 1 93.06 96 THR B N 1
ATOM 2219 C CA . THR B 1 96 ? 5.066 -21.359 1.708 1 93.06 96 THR B CA 1
ATOM 2220 C C . THR B 1 96 ? 3.891 -22.078 1.061 1 93.06 96 THR B C 1
ATOM 2222 O O . THR B 1 96 ? 4.086 -22.984 0.241 1 93.06 96 THR B O 1
ATOM 2225 N N . GLY B 1 97 ? 2.736 -21.766 1.452 1 94.06 97 GLY B N 1
ATOM 2226 C CA . GLY B 1 97 ? 1.539 -22.422 0.94 1 94.06 97 GLY B CA 1
ATOM 2227 C C . GLY B 1 97 ? 0.835 -21.609 -0.134 1 94.06 97 GLY B C 1
ATOM 2228 O O . GLY B 1 97 ? 0.934 -20.375 -0.161 1 94.06 97 GLY B O 1
ATOM 2229 N N . ALA B 1 98 ? 0.081 -22.344 -0.97 1 97.19 98 ALA B N 1
ATOM 2230 C CA . ALA B 1 98 ? -0.803 -21.703 -1.939 1 97.19 98 ALA B CA 1
ATOM 2231 C C . ALA B 1 98 ? -2.045 -21.125 -1.258 1 97.19 98 ALA B C 1
ATOM 2233 O O . ALA B 1 98 ? -2.592 -21.75 -0.339 1 97.19 98 ALA B O 1
ATOM 2234 N N . HIS B 1 99 ? -2.535 -20 -1.736 1 97.75 99 HIS B N 1
ATOM 2235 C CA . HIS B 1 99 ? -3.691 -19.344 -1.139 1 97.75 99 HIS B CA 1
ATOM 2236 C C . HIS B 1 99 ? -4.258 -18.281 -2.066 1 97.75 99 HIS B C 1
ATOM 2238 O O . HIS B 1 99 ? -3.705 -18.031 -3.141 1 97.75 99 HIS B O 1
ATOM 2244 N N . HIS B 1 100 ? -5.391 -17.766 -1.739 1 97.31 100 HIS B N 1
ATOM 2245 C CA . HIS B 1 100 ? -5.918 -16.531 -2.33 1 97.31 100 HIS B CA 1
ATOM 2246 C C . HIS B 1 100 ? -6.531 -15.633 -1.269 1 97.31 100 HIS B C 1
ATOM 2248 O O . HIS B 1 100 ? -6.66 -16.031 -0.108 1 97.31 100 HIS B O 1
ATOM 2254 N N . HIS B 1 101 ? -6.836 -14.445 -1.686 1 97.12 101 HIS B N 1
ATOM 2255 C CA . HIS B 1 101 ? -7.289 -13.453 -0.718 1 97.12 101 HIS B CA 1
ATOM 2256 C C . HIS B 1 101 ? -8.75 -13.078 -0.954 1 97.12 101 HIS B C 1
ATOM 2258 O O . HIS B 1 101 ? -9.141 -11.93 -0.752 1 97.12 101 HIS B O 1
ATOM 2264 N N . GLY B 1 102 ? -9.531 -14.031 -1.423 1 96.62 102 GLY B N 1
ATOM 2265 C CA . GLY B 1 102 ? -10.945 -13.789 -1.665 1 96.62 102 GLY B CA 1
ATOM 2266 C C . GLY B 1 102 ? -11.203 -12.617 -2.592 1 96.62 102 GLY B C 1
ATOM 2267 O O . GLY B 1 102 ? -10.617 -12.531 -3.672 1 96.62 102 GLY B O 1
ATOM 2268 N N . HIS B 1 103 ? -12.156 -11.727 -2.16 1 96.44 103 HIS B N 1
ATOM 2269 C CA . HIS B 1 103 ? -12.609 -10.633 -3.008 1 96.44 103 HIS B CA 1
ATOM 2270 C C . HIS B 1 103 ? -11.625 -9.469 -2.984 1 96.44 103 HIS B C 1
ATOM 2272 O O . HIS B 1 103 ? -11.836 -8.453 -3.643 1 96.44 103 HIS B O 1
ATOM 2278 N N . LEU B 1 104 ? -10.555 -9.594 -2.279 1 97.12 104 LEU B N 1
ATOM 2279 C CA . LEU B 1 104 ? -9.656 -8.469 -2.061 1 97.12 104 LEU B CA 1
ATOM 2280 C C . LEU B 1 104 ? -8.633 -8.359 -3.191 1 97.12 104 LEU B C 1
ATOM 2282 O O . LEU B 1 104 ? -8.117 -9.375 -3.662 1 97.12 104 LEU B O 1
ATOM 2286 N N . GLU B 1 105 ? -8.383 -7.156 -3.615 1 97.69 105 GLU B N 1
ATOM 2287 C CA . GLU B 1 105 ? -7.156 -6.836 -4.34 1 97.69 105 GLU B CA 1
ATOM 2288 C C . GLU B 1 105 ? -5.977 -6.684 -3.383 1 97.69 105 GLU B C 1
ATOM 2290 O O . GLU B 1 105 ? -6.129 -6.148 -2.283 1 97.69 105 GLU B O 1
ATOM 2295 N N . SER B 1 106 ? -4.824 -7.152 -3.848 1 97.81 106 SER B N 1
ATOM 2296 C CA . SER B 1 106 ? -3.615 -7 -3.045 1 97.81 106 SER B CA 1
ATOM 2297 C C . SER B 1 106 ? -2.498 -6.344 -3.846 1 97.81 106 SER B C 1
ATOM 2299 O O . SER B 1 106 ? -2.311 -6.648 -5.027 1 97.81 106 SER B O 1
ATOM 2301 N N . VAL B 1 107 ? -1.829 -5.477 -3.195 1 98.44 107 VAL B N 1
ATOM 2302 C CA . VAL B 1 107 ? -0.588 -4.902 -3.707 1 98.44 107 VAL B CA 1
ATOM 2303 C C . VAL B 1 107 ? 0.573 -5.285 -2.793 1 98.44 107 VAL B C 1
ATOM 2305 O O . VAL B 1 107 ? 0.465 -5.191 -1.568 1 98.44 107 VAL B O 1
ATOM 2308 N N . ILE B 1 108 ? 1.657 -5.73 -3.408 1 98.81 108 ILE B N 1
ATOM 2309 C CA . ILE B 1 108 ? 2.887 -6.059 -2.693 1 98.81 108 ILE B CA 1
ATOM 2310 C C . ILE B 1 108 ? 4.043 -5.238 -3.258 1 98.81 108 ILE B C 1
ATOM 2312 O O . ILE B 1 108 ? 4.188 -5.113 -4.477 1 98.81 108 ILE B O 1
ATOM 2316 N N . TYR B 1 109 ? 4.77 -4.633 -2.455 1 98.94 109 TYR B N 1
ATOM 2317 C CA . TYR B 1 109 ? 6.02 -3.961 -2.795 1 98.94 109 TYR B CA 1
ATOM 2318 C C . TYR B 1 109 ? 7.211 -4.676 -2.168 1 98.94 109 TYR B C 1
ATOM 2320 O O . TYR B 1 109 ? 7.246 -4.895 -0.954 1 98.94 109 TYR B O 1
ATOM 2328 N N . VAL B 1 110 ? 8.234 -4.98 -2.982 1 98.88 110 VAL B N 1
ATOM 2329 C CA . VAL B 1 110 ? 9.406 -5.688 -2.469 1 98.88 110 VAL B CA 1
ATOM 2330 C C . VAL B 1 110 ? 10.414 -4.688 -1.908 1 98.88 110 VAL B C 1
ATOM 2332 O O . VAL B 1 110 ? 10.961 -3.867 -2.648 1 98.88 110 VAL B O 1
ATOM 2335 N N . VAL B 1 111 ? 10.633 -4.785 -0.639 1 98.69 111 VAL B N 1
ATOM 2336 C CA . VAL B 1 111 ? 11.57 -3.891 0.036 1 98.69 111 VAL B CA 1
ATOM 2337 C C . VAL B 1 111 ? 12.984 -4.465 -0.045 1 98.69 111 VAL B C 1
ATOM 2339 O O . VAL B 1 111 ? 13.93 -3.75 -0.379 1 98.69 111 VAL B O 1
ATOM 2342 N N . LYS B 1 112 ? 13.125 -5.668 0.272 1 98.12 112 LYS B N 1
ATOM 2343 C CA . LYS B 1 112 ? 14.391 -6.391 0.315 1 98.12 112 LYS B CA 1
ATOM 2344 C C . LYS B 1 112 ? 14.211 -7.84 -0.125 1 98.12 112 LYS B C 1
ATOM 2346 O O . LYS B 1 112 ? 13.172 -8.453 0.141 1 98.12 112 LYS B O 1
ATOM 2351 N N . GLY B 1 113 ? 15.32 -8.406 -0.736 1 98.06 113 GLY B N 1
ATOM 2352 C CA . GLY B 1 113 ? 15.273 -9.797 -1.153 1 98.06 113 GLY B CA 1
ATOM 2353 C C . GLY B 1 113 ? 14.711 -9.984 -2.549 1 98.06 113 GLY B C 1
ATOM 2354 O O . GLY B 1 113 ? 14.828 -9.094 -3.395 1 98.06 113 GLY B O 1
ATOM 2355 N N . LYS B 1 114 ? 14.305 -11.203 -2.805 1 98.06 114 LYS B N 1
ATOM 2356 C CA . LYS B 1 114 ? 13.758 -11.57 -4.109 1 98.06 114 LYS B CA 1
ATOM 2357 C C . LYS B 1 114 ? 12.578 -12.523 -3.959 1 98.06 114 LYS B C 1
ATOM 2359 O O . LYS B 1 114 ? 12.688 -13.555 -3.293 1 98.06 114 LYS B O 1
ATOM 2364 N N . ALA B 1 115 ? 11.516 -12.125 -4.559 1 98.31 115 ALA B N 1
ATOM 2365 C CA . ALA B 1 115 ? 10.312 -12.953 -4.547 1 98.31 115 ALA B CA 1
ATOM 2366 C C . ALA B 1 115 ? 10.18 -13.75 -5.844 1 98.31 115 ALA B C 1
ATOM 2368 O O . ALA B 1 115 ? 10.477 -13.234 -6.926 1 98.31 115 ALA B O 1
ATOM 2369 N N . ARG B 1 116 ? 9.789 -14.93 -5.773 1 98.19 116 ARG B N 1
ATOM 2370 C CA . ARG B 1 116 ? 9.266 -15.703 -6.891 1 98.19 116 ARG B CA 1
ATOM 2371 C C . ARG B 1 116 ? 7.789 -16.031 -6.695 1 98.19 116 ARG B C 1
ATOM 2373 O O . ARG B 1 116 ? 7.422 -16.75 -5.77 1 98.19 116 ARG B O 1
ATOM 2380 N N . MET B 1 117 ? 7.031 -15.484 -7.578 1 98.56 117 MET B N 1
ATOM 2381 C CA . MET B 1 117 ? 5.594 -15.734 -7.539 1 98.56 117 MET B CA 1
ATOM 2382 C C . MET B 1 117 ? 5.227 -16.906 -8.445 1 98.56 117 MET B C 1
ATOM 2384 O O . MET B 1 117 ? 5.758 -17.031 -9.547 1 98.56 117 MET B O 1
ATOM 2388 N N . ARG B 1 118 ? 4.328 -17.672 -7.973 1 98.56 118 ARG B N 1
ATOM 2389 C CA . ARG B 1 118 ? 3.596 -18.609 -8.82 1 98.56 118 ARG B CA 1
ATOM 2390 C C . ARG B 1 118 ? 2.092 -18.406 -8.688 1 98.56 118 ARG B C 1
ATOM 2392 O O . ARG B 1 118 ? 1.593 -18.125 -7.598 1 98.56 118 ARG B O 1
ATOM 2399 N N . TRP B 1 119 ? 1.433 -18.609 -9.82 1 98.62 119 TRP B N 1
ATOM 2400 C CA . TRP B 1 119 ? -0.01 -18.422 -9.711 1 98.62 119 TRP B CA 1
ATOM 2401 C C . TRP B 1 119 ? -0.75 -19.25 -10.75 1 98.62 119 TRP B C 1
ATOM 2403 O O . TRP B 1 119 ? -0.132 -19.828 -11.648 1 98.62 119 TRP B O 1
ATOM 2413 N N . GLY B 1 120 ? -2.021 -19.312 -10.617 1 98.25 120 GLY B N 1
ATOM 2414 C CA . GLY B 1 120 ? -2.904 -20.141 -11.422 1 98.25 120 GLY B CA 1
ATOM 2415 C C . GLY B 1 120 ? -3.473 -21.328 -10.664 1 98.25 120 GLY B C 1
ATOM 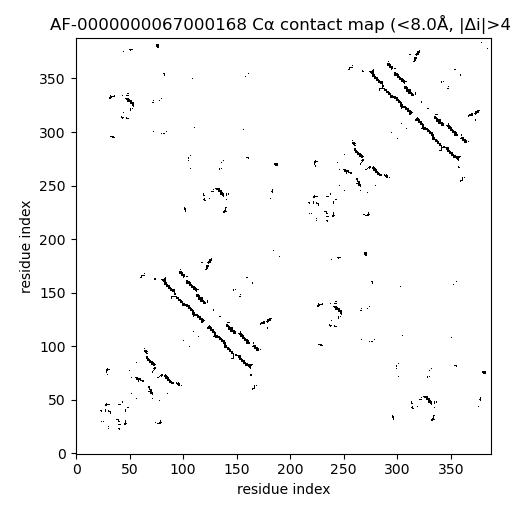2416 O O . GLY B 1 120 ? -3.02 -21.641 -9.562 1 98.25 120 GLY B O 1
ATOM 2417 N N . ASP B 1 121 ? -4.398 -22.047 -11.258 1 97.06 121 ASP B N 1
ATOM 2418 C CA . ASP B 1 121 ? -5.086 -23.141 -10.586 1 97.06 121 ASP B CA 1
ATOM 2419 C C . ASP B 1 121 ? -4.129 -24.297 -10.297 1 97.06 121 ASP B C 1
ATOM 2421 O O . ASP B 1 121 ? -4.41 -25.156 -9.453 1 97.06 121 ASP B O 1
ATOM 2425 N N . LYS B 1 122 ? -3.1 -24.312 -11.039 1 97.94 122 LYS B N 1
ATOM 2426 C CA . LYS B 1 122 ? -2.055 -25.312 -10.82 1 97.94 122 LYS B CA 1
ATOM 2427 C C . LYS B 1 122 ? -0.695 -24.641 -10.625 1 97.94 122 LYS B C 1
ATOM 2429 O O . LYS B 1 122 ? 0.344 -25.25 -10.883 1 97.94 122 LYS B O 1
ATOM 2434 N N . LEU B 1 123 ? -0.778 -23.344 -10.289 1 98.44 123 LEU B N 1
ATOM 2435 C CA . LEU B 1 123 ? 0.436 -22.562 -10.125 1 98.44 123 LEU B CA 1
ATOM 2436 C C . LEU B 1 123 ? 1.318 -22.656 -11.367 1 98.44 123 LEU B C 1
ATOM 2438 O O . LEU B 1 123 ? 2.527 -22.875 -11.258 1 98.44 123 LEU B O 1
ATOM 2442 N N . GLN B 1 124 ? 0.692 -22.484 -12.484 1 98.56 124 GLN B N 1
ATOM 2443 C CA . GLN B 1 124 ? 1.354 -22.812 -13.742 1 98.56 124 GLN B CA 1
ATOM 2444 C C . GLN B 1 124 ? 2.047 -21.578 -14.328 1 98.56 124 GLN B C 1
ATOM 2446 O O . GLN B 1 124 ? 2.74 -21.672 -15.344 1 98.56 124 GLN B O 1
ATOM 2451 N N . PHE B 1 125 ? 1.984 -20.422 -13.742 1 98.75 125 PHE B N 1
ATOM 2452 C CA . PHE B 1 125 ? 2.684 -19.219 -14.18 1 98.75 125 PHE B CA 1
ATOM 2453 C C . PHE B 1 125 ? 3.637 -18.734 -13.094 1 98.75 125 PHE B C 1
ATOM 2455 O O . PHE B 1 125 ? 3.42 -18.984 -11.914 1 98.75 125 PHE B O 1
ATOM 2462 N N . THR B 1 126 ? 4.699 -18.016 -13.578 1 98.75 126 THR B N 1
ATOM 2463 C CA . THR B 1 126 ? 5.672 -17.547 -12.602 1 98.75 126 THR B CA 1
ATOM 2464 C C . THR B 1 126 ? 6.32 -16.25 -13.062 1 98.75 126 THR B C 1
ATOM 2466 O O . THR B 1 126 ? 6.324 -15.938 -14.25 1 98.75 126 THR B O 1
ATOM 2469 N N . ALA B 1 127 ? 6.758 -15.484 -12.188 1 98.69 127 ALA B N 1
ATOM 2470 C CA . ALA B 1 127 ? 7.566 -14.281 -12.367 1 98.69 127 ALA B CA 1
ATOM 2471 C C . ALA B 1 127 ? 8.344 -13.953 -11.094 1 98.69 127 ALA B C 1
ATOM 2473 O O . ALA B 1 127 ? 7.941 -14.344 -9.992 1 98.69 127 ALA B O 1
ATOM 2474 N N . GLU B 1 128 ? 9.383 -13.219 -11.258 1 98.5 128 GLU B N 1
ATOM 2475 C CA . GLU B 1 128 ? 10.172 -12.797 -10.102 1 98.5 128 GLU B CA 1
ATOM 2476 C C . GLU B 1 128 ? 10.109 -11.281 -9.914 1 98.5 128 GLU B C 1
ATOM 2478 O O . GLU B 1 128 ? 9.859 -10.547 -10.867 1 98.5 128 GLU B O 1
ATOM 2483 N N . ALA B 1 129 ? 10.336 -10.922 -8.703 1 98.69 129 ALA B N 1
ATOM 2484 C CA . ALA B 1 129 ? 10.312 -9.516 -8.305 1 98.69 129 ALA B CA 1
ATOM 2485 C C . ALA B 1 129 ? 11.414 -9.211 -7.297 1 98.69 129 ALA B C 1
ATOM 2487 O O . ALA B 1 129 ? 11.617 -9.961 -6.34 1 98.69 129 ALA B O 1
ATOM 2488 N N . GLY B 1 130 ? 12.141 -8.109 -7.535 1 98.5 130 GLY B N 1
ATOM 2489 C CA . GLY B 1 130 ? 13.164 -7.648 -6.613 1 98.5 130 GLY B CA 1
ATOM 2490 C C . GLY B 1 130 ? 12.828 -6.32 -5.965 1 98.5 130 GLY B C 1
ATOM 2491 O O . GLY B 1 130 ? 11.727 -5.801 -6.141 1 98.5 130 GLY B O 1
ATOM 2492 N N . PRO B 1 131 ? 13.836 -5.793 -5.191 1 98.62 131 PRO B N 1
ATOM 2493 C CA . PRO B 1 131 ? 13.57 -4.535 -4.48 1 98.62 131 PRO B CA 1
ATOM 2494 C C . PRO B 1 131 ? 13.117 -3.416 -5.414 1 98.62 131 PRO B C 1
ATOM 2496 O O . PRO B 1 131 ? 13.758 -3.156 -6.434 1 98.62 131 PRO B O 1
ATOM 2499 N N . GLY B 1 132 ? 11.977 -2.799 -5.066 1 98.62 132 GLY B N 1
ATOM 2500 C CA . GLY B 1 132 ? 11.438 -1.718 -5.875 1 98.62 132 GLY B CA 1
ATOM 2501 C C . GLY B 1 132 ? 10.305 -2.158 -6.781 1 98.62 132 GLY B C 1
ATOM 2502 O O . GLY B 1 132 ? 9.539 -1.326 -7.281 1 98.62 132 GLY B O 1
ATOM 2503 N N . ASP B 1 133 ? 10.18 -3.443 -7.051 1 98.88 133 ASP B N 1
ATOM 2504 C CA . ASP B 1 133 ? 9.109 -3.961 -7.898 1 98.88 133 ASP B CA 1
ATOM 2505 C C . ASP B 1 133 ? 7.781 -3.998 -7.148 1 98.88 133 ASP B C 1
ATOM 2507 O O . ASP B 1 133 ? 7.758 -4.129 -5.922 1 98.88 133 ASP B O 1
ATOM 2511 N N . PHE B 1 134 ? 6.695 -3.879 -7.875 1 98.88 134 PHE B N 1
ATOM 2512 C CA . PHE B 1 134 ? 5.34 -4.051 -7.371 1 98.88 134 PHE B CA 1
ATOM 2513 C C . PHE B 1 134 ? 4.734 -5.355 -7.875 1 98.88 134 PHE B C 1
ATOM 2515 O O . PHE B 1 134 ? 5.039 -5.801 -8.984 1 98.88 134 PHE B O 1
ATOM 2522 N N . ILE B 1 135 ? 3.924 -5.949 -7.074 1 98.88 135 ILE B N 1
ATOM 2523 C CA . ILE B 1 135 ? 3.141 -7.129 -7.43 1 98.88 135 ILE B CA 1
ATOM 2524 C C . ILE B 1 135 ? 1.658 -6.855 -7.184 1 98.88 135 ILE B C 1
ATOM 2526 O O . ILE B 1 135 ? 1.277 -6.379 -6.113 1 98.88 135 ILE B O 1
ATOM 2530 N N . TYR B 1 136 ? 0.86 -7.047 -8.156 1 98.75 136 TYR B N 1
ATOM 2531 C CA . TYR B 1 136 ? -0.591 -6.973 -8.039 1 98.75 136 TYR B CA 1
ATOM 2532 C C . TYR B 1 136 ? -1.209 -8.367 -8.047 1 98.75 136 TYR B C 1
ATOM 2534 O O . TYR B 1 136 ? -0.924 -9.172 -8.93 1 98.75 136 TYR B O 1
ATOM 2542 N N . VAL B 1 137 ? -2.027 -8.68 -7.086 1 98.62 137 VAL B N 1
ATOM 2543 C CA . VAL B 1 137 ? -2.768 -9.938 -7.008 1 98.62 137 VAL B CA 1
ATOM 2544 C C . VAL B 1 137 ? -4.27 -9.656 -7.059 1 98.62 137 VAL B C 1
ATOM 2546 O O . VAL B 1 137 ? -4.84 -9.125 -6.109 1 98.62 137 VAL B O 1
ATOM 2549 N N . PRO B 1 138 ? -4.906 -10.062 -8.133 1 98.25 138 PRO B N 1
ATOM 2550 C CA . PRO B 1 138 ? -6.352 -9.828 -8.234 1 98.25 138 PRO B CA 1
ATOM 2551 C C . PRO B 1 138 ? -7.16 -10.727 -7.305 1 98.25 138 PRO B C 1
ATOM 2553 O O . PRO B 1 138 ? -6.625 -11.688 -6.746 1 98.25 138 PRO B O 1
ATOM 2556 N N . PRO B 1 139 ? -8.461 -10.391 -7.113 1 97.88 139 PRO B N 1
ATOM 2557 C CA . PRO B 1 139 ? -9.352 -11.219 -6.301 1 97.88 139 PRO B CA 1
ATOM 2558 C C . PRO B 1 139 ? -9.391 -12.68 -6.758 1 97.88 139 PRO B C 1
ATOM 2560 O O . PRO B 1 139 ? -9.422 -12.945 -7.961 1 97.88 139 PRO B O 1
ATOM 2563 N N . TYR B 1 140 ? -9.234 -13.617 -5.82 1 97.88 140 TYR B N 1
ATOM 2564 C CA . TYR B 1 140 ? -9.523 -15.047 -5.914 1 97.88 140 TYR B CA 1
ATOM 2565 C C . TYR B 1 140 ? -8.43 -15.766 -6.699 1 97.88 140 TYR B C 1
ATOM 2567 O O . TYR B 1 140 ? -8.523 -16.969 -6.938 1 97.88 140 TYR B O 1
ATOM 2575 N N . VAL B 1 141 ? -7.367 -15.133 -7.078 1 98.12 141 VAL B N 1
ATOM 2576 C CA . VAL B 1 141 ? -6.312 -15.781 -7.848 1 98.12 141 VAL B CA 1
ATOM 2577 C C . VAL B 1 141 ? -5.473 -16.656 -6.926 1 98.12 141 VAL B C 1
ATOM 2579 O O . VAL B 1 141 ? -4.805 -16.172 -6.016 1 98.12 141 VAL B O 1
ATOM 2582 N N . PRO B 1 142 ? -5.469 -17.969 -7.184 1 98.06 142 PRO B N 1
ATOM 2583 C CA . PRO B 1 142 ? -4.527 -18.797 -6.43 1 98.06 142 PRO B CA 1
ATOM 2584 C C . PRO B 1 142 ? -3.07 -18.422 -6.699 1 98.06 142 PRO B C 1
ATOM 2586 O O . PRO B 1 142 ? -2.666 -18.297 -7.859 1 98.06 142 PRO B O 1
ATOM 2589 N N . HIS B 1 143 ? -2.322 -18.25 -5.629 1 98.5 143 HIS B N 1
ATOM 2590 C CA . HIS B 1 143 ? -0.925 -17.891 -5.812 1 98.5 143 HIS B CA 1
ATOM 2591 C C . HIS B 1 143 ? -0.071 -18.344 -4.633 1 98.5 143 HIS B C 1
ATOM 2593 O O . HIS B 1 143 ? -0.602 -18.766 -3.607 1 98.5 143 HIS B O 1
ATOM 2599 N N . GLN B 1 144 ? 1.175 -18.328 -4.883 1 97.81 144 GLN B N 1
ATOM 2600 C CA . GLN B 1 144 ? 2.221 -18.656 -3.922 1 97.81 144 GLN B CA 1
ATOM 2601 C C . GLN B 1 144 ? 3.389 -17.688 -4.016 1 97.81 144 GLN B C 1
ATOM 2603 O O . GLN B 1 144 ? 3.83 -17.344 -5.113 1 97.81 144 GLN B O 1
ATOM 2608 N N . GLU B 1 145 ? 3.777 -17.156 -2.887 1 97.56 145 GLU B N 1
ATOM 2609 C CA . GLU B 1 145 ? 4.98 -16.328 -2.787 1 97.56 145 GLU B CA 1
ATOM 2610 C C . GLU B 1 145 ? 6.156 -17.141 -2.244 1 97.56 145 GLU B C 1
ATOM 2612 O O . GLU B 1 145 ? 6.102 -17.656 -1.122 1 97.56 145 GLU B O 1
ATOM 2617 N N . ILE B 1 146 ? 7.184 -17.203 -2.945 1 96.75 146 ILE B N 1
ATOM 2618 C CA . ILE B 1 146 ? 8.375 -17.953 -2.57 1 96.75 146 ILE B CA 1
ATOM 2619 C C . ILE B 1 146 ? 9.555 -17 -2.418 1 96.75 146 ILE B C 1
ATOM 2621 O O . ILE B 1 146 ? 9.742 -16.094 -3.234 1 96.75 146 ILE B O 1
ATOM 2625 N N . ASN B 1 147 ? 10.344 -17.125 -1.291 1 98.06 147 ASN B N 1
ATOM 2626 C CA . ASN B 1 147 ? 11.641 -16.453 -1.202 1 98.06 147 ASN B CA 1
ATOM 2627 C C . ASN B 1 147 ? 12.656 -17.094 -2.145 1 98.06 147 ASN B C 1
ATOM 2629 O O . ASN B 1 147 ? 13.062 -18.234 -1.949 1 98.06 147 ASN B O 1
ATOM 2633 N N . ALA B 1 148 ? 13.102 -16.375 -3.109 1 96.62 148 ALA B N 1
ATOM 2634 C CA . ALA B 1 148 ? 13.969 -16.906 -4.156 1 96.62 148 ALA B CA 1
ATOM 2635 C C . ALA B 1 148 ? 15.438 -16.859 -3.738 1 96.62 148 ALA B C 1
ATOM 2637 O O . ALA B 1 148 ? 16.328 -17.203 -4.52 1 96.62 148 ALA B O 1
ATOM 2638 N N . LYS B 1 149 ? 15.656 -16.328 -2.566 1 96.31 149 LYS B N 1
ATOM 2639 C CA . LYS B 1 149 ? 17.016 -16.266 -2.045 1 96.31 149 LYS B CA 1
ATOM 2640 C C . LYS B 1 149 ? 17.25 -17.312 -0.964 1 96.31 149 LYS B C 1
ATOM 2642 O O . LYS B 1 149 ? 16.359 -17.547 -0.129 1 96.31 149 LYS B O 1
ATOM 2647 N N . GLU B 1 150 ? 18.406 -17.828 -0.93 1 92.5 150 GLU B N 1
ATOM 2648 C CA . GLU B 1 150 ? 18.734 -18.906 -0.001 1 92.5 150 GLU B CA 1
ATOM 2649 C C . GLU B 1 150 ? 19.234 -18.359 1.332 1 92.5 150 GLU B C 1
ATOM 2651 O O . GLU B 1 150 ? 19.156 -19.047 2.357 1 92.5 150 GLU B O 1
ATOM 2656 N N . ASP B 1 151 ? 19.703 -17.188 1.352 1 93.88 151 ASP B N 1
ATOM 2657 C CA . ASP B 1 151 ? 20.438 -16.75 2.531 1 93.88 151 ASP B CA 1
ATOM 2658 C C . ASP B 1 151 ? 19.906 -15.406 3.039 1 93.88 151 ASP B C 1
ATOM 2660 O O . ASP B 1 151 ? 20.516 -14.781 3.908 1 93.88 151 ASP B O 1
ATOM 2664 N N . GLU B 1 152 ? 18.906 -14.977 2.438 1 96.25 152 GLU B N 1
ATOM 2665 C CA . GLU B 1 152 ? 18.375 -13.664 2.816 1 96.25 152 GLU B CA 1
ATOM 2666 C C . GLU B 1 152 ? 16.859 -13.703 2.971 1 96.25 152 GLU B C 1
ATOM 2668 O O . GLU B 1 152 ? 16.172 -14.359 2.191 1 96.25 152 GLU B O 1
ATOM 2673 N N . GLU B 1 153 ? 16.375 -12.977 3.959 1 97.38 153 GLU B N 1
ATOM 2674 C CA . GLU B 1 153 ? 14.93 -12.844 4.168 1 97.38 153 GLU B CA 1
ATOM 2675 C C . GLU B 1 153 ? 14.297 -11.969 3.096 1 97.38 153 GLU B C 1
ATOM 2677 O O . GLU B 1 153 ? 14.891 -10.984 2.654 1 97.38 153 GLU B O 1
ATOM 2682 N N . LEU B 1 154 ? 13.148 -12.398 2.65 1 98.38 154 LEU B N 1
ATOM 2683 C CA . LEU B 1 154 ? 12.305 -11.562 1.802 1 98.38 154 LEU B CA 1
ATOM 2684 C C . LEU B 1 154 ? 11.406 -10.664 2.645 1 98.38 154 LEU B C 1
ATOM 2686 O O . LEU B 1 154 ? 10.688 -11.141 3.521 1 98.38 154 LEU B O 1
ATOM 2690 N N . GLU B 1 155 ? 11.539 -9.32 2.445 1 98.44 155 GLU B N 1
ATOM 2691 C CA . GLU B 1 155 ? 10.727 -8.336 3.154 1 98.44 155 GLU B CA 1
ATOM 2692 C C . GLU B 1 155 ? 9.867 -7.527 2.188 1 98.44 155 GLU B C 1
ATOM 2694 O O . GLU B 1 155 ? 10.391 -6.914 1.25 1 98.44 155 GLU B O 1
ATOM 2699 N N . CYS B 1 156 ? 8.578 -7.543 2.463 1 98.69 156 CYS B N 1
ATOM 2700 C CA . CYS B 1 156 ? 7.652 -6.836 1.589 1 98.69 156 CYS B CA 1
ATOM 2701 C C . CYS B 1 156 ? 6.676 -5.988 2.398 1 98.69 156 CYS B C 1
ATOM 2703 O O . CYS B 1 156 ? 6.449 -6.254 3.58 1 98.69 156 CYS B O 1
ATOM 2705 N N . VAL B 1 157 ? 6.164 -4.977 1.73 1 98.75 157 VAL B N 1
ATOM 2706 C CA . VAL B 1 157 ? 5.004 -4.227 2.191 1 98.75 157 VAL B CA 1
ATOM 2707 C C . VAL B 1 157 ? 3.758 -4.688 1.438 1 98.75 157 VAL B C 1
ATOM 2709 O O . VAL B 1 157 ? 3.805 -4.91 0.226 1 98.75 157 VAL B O 1
ATOM 2712 N N . LEU B 1 158 ? 2.633 -4.785 2.193 1 97.25 158 LEU B N 1
ATOM 2713 C CA . LEU B 1 158 ? 1.381 -5.281 1.635 1 97.25 158 LEU B CA 1
ATOM 2714 C C . LEU B 1 158 ? 0.245 -4.297 1.885 1 97.25 158 LEU B C 1
ATOM 2716 O O . LEU B 1 158 ? 0.178 -3.678 2.949 1 97.25 158 LEU B O 1
ATOM 2720 N N . MET B 1 159 ? -0.64 -4.246 0.866 1 97.38 159 MET B N 1
ATOM 2721 C CA . MET B 1 159 ? -1.895 -3.518 1.037 1 97.38 159 MET B CA 1
ATOM 2722 C C . MET B 1 159 ? -3.059 -4.293 0.43 1 97.38 159 MET B C 1
ATOM 2724 O O . MET B 1 159 ? -2.912 -4.922 -0.619 1 97.38 159 MET B O 1
ATOM 2728 N N . ARG B 1 160 ? -4.176 -4.184 1.139 1 97.25 160 ARG B N 1
ATOM 2729 C CA . ARG B 1 160 ? -5.391 -4.832 0.658 1 97.25 160 ARG B CA 1
ATOM 2730 C C . ARG B 1 160 ? -6.551 -3.844 0.596 1 97.25 160 ARG B C 1
ATOM 2732 O O . ARG B 1 160 ? -6.594 -2.877 1.361 1 97.25 160 ARG B O 1
ATOM 2739 N N . SER B 1 161 ? -7.543 -4.133 -0.257 1 96.62 161 SER B N 1
ATOM 2740 C CA . SER B 1 161 ? -8.562 -3.182 -0.679 1 96.62 161 SER B CA 1
ATOM 2741 C C . SER B 1 161 ? -9.75 -3.18 0.281 1 96.62 161 SER B C 1
ATOM 2743 O O . SER B 1 161 ? -10.836 -2.721 -0.07 1 96.62 161 SER B O 1
ATOM 2745 N N . ASP B 1 162 ? -9.688 -3.613 1.449 1 92.44 162 ASP B N 1
ATOM 2746 C CA . ASP B 1 162 ? -10.711 -3.543 2.48 1 92.44 162 ASP B CA 1
ATOM 2747 C C . ASP B 1 162 ? -10.094 -3.512 3.875 1 92.44 162 ASP B C 1
ATOM 2749 O O . ASP B 1 162 ? -8.867 -3.49 4.016 1 92.44 162 ASP B O 1
ATOM 2753 N N . ASP B 1 163 ? -10.93 -3.348 4.848 1 82.62 163 ASP B N 1
ATOM 2754 C CA . ASP B 1 163 ? -10.43 -3.174 6.207 1 82.62 163 ASP B CA 1
ATOM 2755 C C . ASP B 1 163 ? -10.07 -4.516 6.84 1 82.62 163 ASP B C 1
ATOM 2757 O O . ASP B 1 163 ? -9.805 -4.594 8.039 1 82.62 163 ASP B O 1
ATOM 2761 N N . SER B 1 164 ? -10.125 -5.559 6 1 80.81 164 SER B N 1
ATOM 2762 C CA . SER B 1 164 ? -9.891 -6.898 6.527 1 80.81 164 SER B CA 1
ATOM 2763 C C . SER B 1 164 ? -8.727 -7.578 5.809 1 80.81 164 SER B C 1
ATOM 2765 O O . SER B 1 164 ? -8.398 -7.223 4.676 1 80.81 164 SER B O 1
ATOM 2767 N N . ALA B 1 165 ? -8.125 -8.43 6.648 1 83.44 165 ALA B N 1
ATOM 2768 C CA . ALA B 1 165 ? -7.16 -9.344 6.043 1 83.44 165 ALA B CA 1
ATOM 2769 C C . ALA B 1 165 ? -7.781 -10.727 5.82 1 83.44 165 ALA B C 1
ATOM 2771 O O . ALA B 1 165 ? -8.391 -11.289 6.73 1 83.44 165 ALA B O 1
ATOM 2772 N N . VAL B 1 166 ? -7.938 -11.07 4.586 1 90.62 166 VAL B N 1
ATOM 2773 C CA . VAL B 1 166 ? -8.477 -12.383 4.219 1 90.62 166 VAL B CA 1
ATOM 2774 C C . VAL B 1 166 ? -7.371 -13.234 3.596 1 90.62 166 VAL B C 1
ATOM 2776 O O . VAL B 1 166 ? -6.621 -12.758 2.738 1 90.62 166 VAL B O 1
ATOM 2779 N N . ALA B 1 167 ? -7.16 -14.406 4.031 1 93.31 167 ALA B N 1
ATOM 2780 C CA . ALA B 1 167 ? -6.32 -15.422 3.41 1 93.31 167 ALA B CA 1
ATOM 2781 C C . ALA B 1 167 ? -7.004 -16.781 3.43 1 93.31 167 ALA B C 1
ATOM 2783 O O . ALA B 1 167 ? -7.352 -17.297 4.496 1 93.31 167 ALA B O 1
ATOM 2784 N N . VAL B 1 168 ? -7.23 -17.344 2.314 1 96 168 VAL B N 1
ATOM 2785 C CA . VAL B 1 168 ? -7.832 -18.656 2.17 1 96 168 VAL B CA 1
ATOM 2786 C C . VAL B 1 168 ? -6.797 -19.641 1.639 1 96 168 VAL B C 1
ATOM 2788 O O . VAL B 1 168 ? -6.445 -19.609 0.457 1 96 168 VAL B O 1
ATOM 2791 N N . ASN B 1 169 ? -6.34 -20.562 2.436 1 96 169 ASN B N 1
ATOM 2792 C CA . ASN B 1 169 ? -5.32 -21.531 2.07 1 96 169 ASN B CA 1
ATOM 2793 C C . ASN B 1 169 ? -5.895 -22.641 1.198 1 96 169 ASN B C 1
ATOM 2795 O O . ASN B 1 169 ? -7.043 -23.047 1.381 1 96 169 ASN B O 1
ATOM 2799 N N . ILE B 1 170 ? -5.109 -23.109 0.294 1 96.25 170 ILE B N 1
ATOM 2800 C CA . ILE B 1 170 ? -5.477 -24.203 -0.596 1 96.25 170 ILE B CA 1
ATOM 2801 C C . ILE B 1 170 ? -4.473 -25.344 -0.453 1 96.25 170 ILE B C 1
ATOM 2803 O O . ILE B 1 170 ? -3.668 -25.594 -1.357 1 96.25 170 ILE B O 1
ATOM 2807 N N . PRO B 1 171 ? -4.555 -26.078 0.593 1 94.38 171 PRO B N 1
ATOM 2808 C CA . PRO B 1 171 ? -3.506 -27.047 0.908 1 94.38 171 PRO B CA 1
ATOM 2809 C C . PRO B 1 171 ? -3.451 -28.203 -0.091 1 94.38 171 PRO B C 1
ATOM 2811 O O . PRO B 1 171 ? -2.414 -28.859 -0.224 1 94.38 171 PRO B O 1
ATOM 2814 N N . ASP B 1 172 ? -4.48 -28.422 -0.874 1 95.44 172 ASP B N 1
ATOM 2815 C CA . ASP B 1 172 ? -4.527 -29.594 -1.752 1 95.44 172 ASP B CA 1
ATOM 2816 C C . ASP B 1 172 ? -4.117 -29.219 -3.176 1 95.44 172 ASP B C 1
ATOM 2818 O O . ASP B 1 172 ? -4.148 -30.062 -4.074 1 95.44 172 ASP B O 1
ATOM 2822 N N . LEU B 1 173 ? -3.791 -28.031 -3.395 1 96.06 173 LEU B N 1
ATOM 2823 C CA . LEU B 1 173 ? -3.377 -27.609 -4.73 1 96.06 173 LEU B CA 1
ATOM 2824 C C . LEU B 1 173 ? -2.082 -28.297 -5.137 1 96.06 173 LEU B C 1
ATOM 2826 O O . LEU B 1 173 ? -1.125 -28.344 -4.363 1 96.06 173 LEU B O 1
ATOM 2830 N N . VAL B 1 174 ? -2.045 -28.859 -6.355 1 97.25 174 VAL B N 1
ATOM 2831 C CA . VAL B 1 174 ? -0.872 -29.547 -6.887 1 97.25 174 VAL B CA 1
ATOM 2832 C C . VAL B 1 174 ? -0.225 -28.688 -7.973 1 97.25 174 VAL B C 1
ATOM 2834 O O . VAL B 1 174 ? -0.773 -28.547 -9.07 1 97.25 174 VAL B O 1
ATOM 2837 N N . PRO B 1 175 ? 0.914 -28.234 -7.703 1 97.38 175 PRO B N 1
ATOM 2838 C CA . PRO B 1 175 ? 1.575 -27.375 -8.688 1 97.38 175 PRO B CA 1
ATOM 2839 C C . PRO B 1 175 ? 2.131 -28.156 -9.875 1 97.38 175 PRO B C 1
ATOM 2841 O O . PRO B 1 175 ? 2.547 -29.312 -9.719 1 97.38 175 PRO B O 1
ATOM 2844 N N . VAL B 1 176 ? 2.137 -27.484 -11.016 1 98.12 176 VAL B N 1
ATOM 2845 C CA . VAL B 1 176 ? 2.846 -28.078 -12.148 1 98.12 176 VAL B CA 1
ATOM 2846 C C . VAL B 1 176 ? 4.348 -28.094 -11.867 1 98.12 176 VAL B C 1
ATOM 2848 O O . VAL B 1 176 ? 4.84 -27.297 -11.055 1 98.12 176 VAL B O 1
ATOM 2851 N N . GLU B 1 177 ? 4.996 -28.859 -12.5 1 97.19 177 GLU B N 1
ATOM 2852 C CA . GLU B 1 177 ? 6.438 -28.969 -12.297 1 97.19 177 GLU B CA 1
ATOM 2853 C C . GLU B 1 177 ? 7.176 -27.781 -12.922 1 97.19 177 GLU B C 1
ATOM 2855 O O . GLU B 1 177 ? 8.07 -27.203 -12.305 1 97.19 177 GLU B O 1
ATOM 2860 N N . ASP B 1 178 ? 6.766 -27.406 -14.164 1 97.69 178 ASP B N 1
ATOM 2861 C CA . ASP B 1 178 ? 7.449 -26.359 -14.914 1 97.69 178 ASP B CA 1
ATOM 2862 C C . ASP B 1 178 ? 6.5 -25.203 -15.227 1 97.69 178 ASP B C 1
ATOM 2864 O O . ASP B 1 178 ? 5.801 -25.234 -16.234 1 97.69 178 ASP B O 1
ATOM 2868 N N . PRO B 1 179 ? 6.543 -24.25 -14.406 1 98.31 179 PRO B N 1
ATOM 2869 C CA . PRO B 1 179 ? 5.664 -23.125 -14.695 1 98.31 179 PRO B CA 1
ATOM 2870 C C . PRO B 1 179 ? 6.172 -22.266 -15.852 1 98.31 179 PRO B C 1
ATOM 2872 O O . PRO B 1 179 ? 7.371 -22.25 -16.141 1 98.31 179 PRO B O 1
ATOM 2875 N N . GLU B 1 180 ? 5.262 -21.594 -16.531 1 98.44 180 GLU B N 1
ATOM 2876 C CA . GLU B 1 180 ? 5.582 -20.656 -17.609 1 98.44 180 GLU B CA 1
ATOM 2877 C C . GLU B 1 180 ? 5.934 -19.281 -17.047 1 98.44 180 GLU B C 1
ATOM 2879 O O . GLU B 1 180 ? 5.188 -18.719 -16.234 1 98.44 180 GLU B O 1
ATOM 2884 N N . GLN B 1 181 ? 7.059 -18.734 -17.469 1 98.31 181 GLN B N 1
ATOM 2885 C CA . GLN B 1 181 ? 7.434 -17.375 -17.094 1 98.31 181 GLN B CA 1
ATOM 2886 C C . GLN B 1 181 ? 6.555 -16.344 -17.797 1 98.31 181 GLN B C 1
ATOM 2888 O O . GLN B 1 181 ? 6.371 -16.406 -19.016 1 98.31 181 GLN B O 1
ATOM 2893 N N . VAL B 1 182 ? 6.008 -15.484 -17.047 1 97.81 182 VAL B N 1
ATOM 2894 C CA . VAL B 1 182 ? 5.203 -14.398 -17.594 1 97.81 182 VAL B CA 1
ATOM 2895 C C . VAL B 1 182 ? 5.902 -13.062 -17.359 1 97.81 182 VAL B C 1
ATOM 2897 O O . VAL B 1 182 ? 6.141 -12.672 -16.203 1 97.81 182 VAL B O 1
ATOM 2900 N N . LYS B 1 183 ? 6.16 -12.281 -18.422 1 95 183 LYS B N 1
ATOM 2901 C CA . LYS B 1 183 ? 6.836 -10.992 -18.328 1 95 183 LYS B CA 1
ATOM 2902 C C . LYS B 1 183 ? 5.828 -9.844 -18.266 1 95 183 LYS B C 1
ATOM 2904 O O . LYS B 1 183 ? 4.719 -9.961 -18.797 1 95 183 LYS B O 1
ATOM 2909 N N . TRP B 1 184 ? 6.285 -8.836 -17.688 1 94.94 184 TRP B N 1
ATOM 2910 C CA . TRP B 1 184 ? 5.484 -7.617 -17.688 1 94.94 184 TRP B CA 1
ATOM 2911 C C . TRP B 1 184 ? 5.406 -7.004 -19.078 1 94.94 184 TRP B C 1
ATOM 2913 O O . TRP B 1 184 ? 6.434 -6.801 -19.734 1 94.94 184 TRP B O 1
ATOM 2923 N N . VAL B 1 185 ? 4.254 -6.773 -19.5 1 92.56 185 VAL B N 1
ATOM 2924 C CA . VAL B 1 185 ? 3.947 -5.969 -20.672 1 92.56 185 VAL B CA 1
ATOM 2925 C C . VAL B 1 185 ? 2.988 -4.844 -20.297 1 92.56 185 VAL B C 1
ATOM 2927 O O . VAL B 1 185 ? 1.883 -5.098 -19.812 1 92.56 185 VAL B O 1
ATOM 2930 N N . ASP B 1 186 ? 3.455 -3.646 -20.516 1 93 186 ASP B N 1
ATOM 2931 C CA . ASP B 1 186 ? 2.621 -2.5 -20.156 1 93 186 ASP B CA 1
ATOM 2932 C C . ASP B 1 186 ? 1.502 -2.305 -21.188 1 93 186 ASP B C 1
ATOM 2934 O O . ASP B 1 186 ? 1.758 -1.93 -22.328 1 93 186 ASP B O 1
ATOM 2938 N N . PRO B 1 187 ? 0.318 -2.545 -20.781 1 91.06 187 PRO B N 1
ATOM 2939 C CA . PRO B 1 187 ? -0.774 -2.41 -21.75 1 91.06 187 PRO B CA 1
ATOM 2940 C C . PRO B 1 187 ? -0.988 -0.966 -22.188 1 91.06 187 PRO B C 1
ATOM 2942 O O . PRO B 1 187 ? -1.63 -0.724 -23.219 1 91.06 187 PRO B O 1
ATOM 2945 N N . THR B 1 188 ? -0.568 -0.075 -21.438 1 88.12 188 THR B N 1
ATOM 2946 C CA . THR B 1 188 ? -0.744 1.329 -21.797 1 88.12 188 THR B CA 1
ATOM 2947 C C . THR B 1 188 ? 0.342 1.782 -22.766 1 88.12 188 THR B C 1
ATOM 2949 O O . THR B 1 188 ? 0.243 2.859 -23.359 1 88.12 188 THR B O 1
ATOM 2952 N N . HIS B 1 189 ? 1.418 1.073 -22.875 1 82.06 189 HIS B N 1
ATOM 2953 C CA . HIS B 1 189 ? 2.488 1.288 -23.844 1 82.06 189 HIS B CA 1
ATOM 2954 C C . HIS B 1 189 ? 2.908 -0.022 -24.5 1 82.06 189 HIS B C 1
ATOM 2956 O O . HIS B 1 189 ? 4 -0.531 -24.234 1 82.06 189 HIS B O 1
ATOM 2962 N N . PRO B 1 190 ? 2.023 -0.66 -25.234 1 66.56 190 PRO B N 1
ATOM 2963 C CA . PRO B 1 190 ? 2.303 -2.012 -25.719 1 66.56 190 PRO B CA 1
ATOM 2964 C C . PRO B 1 190 ? 3.559 -2.076 -26.594 1 66.56 190 PRO B C 1
ATOM 2966 O O . PRO B 1 190 ? 4.16 -3.145 -26.734 1 66.56 190 PRO B O 1
ATOM 2969 N N . THR B 1 191 ? 3.934 -1.008 -27.391 1 57.88 191 THR B N 1
ATOM 2970 C CA . THR B 1 191 ? 5.066 -1.143 -28.297 1 57.88 191 THR B CA 1
ATOM 2971 C C . THR B 1 191 ? 6.387 -1.082 -27.531 1 57.88 191 THR B C 1
ATOM 2973 O O . THR B 1 191 ? 6.559 -0.238 -26.656 1 57.88 191 THR B O 1
ATOM 2976 N N . GLY B 1 192 ? 7.148 -2.256 -27.25 1 45.25 192 GLY B N 1
ATOM 2977 C CA . GLY B 1 192 ? 8.5 -2.32 -26.719 1 45.25 192 GLY B CA 1
ATOM 2978 C C . GLY B 1 192 ? 9.266 -1.023 -26.891 1 45.25 192 GLY B C 1
ATOM 2979 O O . GLY B 1 192 ? 9.141 -0.344 -27.906 1 45.25 192 GLY B O 1
ATOM 2980 N N . GLY B 1 193 ? 9.453 -0.145 -25.922 1 32.22 193 GLY B N 1
ATOM 2981 C CA . GLY B 1 193 ? 10.508 0.78 -26.281 1 32.22 193 GLY B CA 1
ATOM 2982 C C . GLY B 1 193 ? 11.641 0.117 -27.047 1 32.22 193 GLY B C 1
ATOM 2983 O O . GLY B 1 193 ? 12.234 -0.85 -26.578 1 32.22 193 GLY B O 1
ATOM 2984 N N . VAL B 1 194 ? 11.461 -0.13 -28.344 1 24.19 194 VAL B N 1
ATOM 2985 C CA . VAL B 1 194 ? 12.703 -0.275 -29.094 1 24.19 194 VAL B CA 1
ATOM 2986 C C . VAL B 1 194 ? 13.656 0.867 -28.734 1 24.19 194 VAL B C 1
ATOM 2988 O O . VAL B 1 194 ? 13.234 2.02 -28.625 1 24.19 194 VAL B O 1
#

Secondary structure (DSSP, 8-state):
-------------------------S-GGG---SSTT---TTTTTTTS-EEE-GGG-B--S--BTTEEEEEEE-HHHH--SS-EEEEEEE-TT--PPPEE-TT--EEEEEEES-EEEEESTT--EEEEE-TT-EEEE-TT--EEEEE--SSS-EEEEEEESSSS---EE-TT----SSPEE-----TTS-S---/-------------------------S-GGG---SSTT---TTTTTTTS-EEE-GGG-B--S--BTTEEEEEEE-HHHH--SS-EEEEEEE-TT--PPPEE-TT--EEEEEEES-EEEEESTT--EEEEE-TT-EEEE-TT--EEEEE--SSS-EEEEEEESSSS---EE-TT----SSPEE-----TTS-S---

Foldseek 3Di:
DDDPPPPPPPPPPPPPPPPPPVQDPDDQLQDDDPDPPDAGNVNQPLVPDDDFDPVRWAQPADDWFQKGWTWGDACVPRNDFFKTKTKIKGDAPTDTFKKFFAQKKKKKAWQAAKKWKFWDQQSQEIDMDGHGDMDIDHHPIIMIIDGPDRHDMTMMMMMIGGRGGGIGTDRPRHHDPHHHYDDDADPVCNPPPD/DDDPPPPPPPPPPPPPPPPPPVQDPDDQLQDDDPDPPDAGPVNQPLVPDDDFDPVRWAQPADDWFQKGWTWGDACVHRNDFFKTKTKIKGDAPTDTFKKFFAQKKKKKAWQAAKKWKFWDQQSQEIDMDGHGDMDIDHHPIIMIIDGPDRHDMTMMMMMIGGNGGGIGTDRPRHHDPHHHYDDDADPVCRPPPD

pLDDT: mean 87.14, std 20.62, range [24.19, 98.94]

Nearest PDB structures (foldseek):
  5hi0-assembly1_A  TM=7.556E-01  e=3.072E-07  Bacillus subtilis subsp. subtilis str. 168
  5fli-assembly1_L  TM=6.647E-01  e=4.264E-07  Streptomyces sp. FLA
  1zz9-assembly1_A-2  TM=7.528E-01  e=3.592E-06  Streptomyces wedmorensis
  1uij-assembly2_E  TM=7.412E-01  e=7.308E-06  Glycine max
  1zzc-assembly1_A-2  TM=7.621E-01  e=2.302E-05  Streptomyces wedmorensis

Sequence (388 aa):
MSEQQHSHSHDHSHDHSHGHDHSHSGPAHLFQATSPDDQPPDDWKESGVRVIPAGSLDTNTPQTPGMNRAAAITNARVGAQKLWAGTVKIHANAKTGAHHHGHLESVIYVVKGKARMRWGDKLQFTAEAGPGDFIYVPPYVPHQEINAKEDEELECVLMRSDDSAVAVNIPDLVPVEDPEQVKWVDPTHPTGGVMSEQQHSHSHDHSHDHSHGHDHSHSGPAHLFQATSPDDQPPDDWKESGVRVIPAGSLDTNTPQTPGMNRAAAITNARVGAQKLWAGTVKIHANAKTGAHHHGHLESVIYVVKGKARMRWGDKLQFTAEAGPGDFIYVPPYVPHQEINAKEDEELECVLMRSDDSAVAVNIPDLVPVEDPEQVKWVDPTHPTGGV